Protein AF-A0A832VAZ0-F1 (afdb_monomer)

Structure (mmCIF, N/CA/C/O backbone):
data_AF-A0A832VAZ0-F1
#
_entry.id   AF-A0A832VAZ0-F1
#
loop_
_atom_site.group_PDB
_atom_site.id
_atom_site.type_symbol
_atom_site.label_atom_id
_atom_site.label_alt_id
_atom_site.label_comp_id
_atom_site.label_asym_id
_atom_site.label_entity_id
_atom_site.label_seq_id
_atom_site.pdbx_PDB_ins_code
_atom_site.Cartn_x
_atom_site.Cartn_y
_atom_site.Cartn_z
_atom_site.occupancy
_atom_site.B_iso_or_equiv
_atom_site.auth_seq_id
_atom_site.auth_comp_id
_atom_site.auth_asym_id
_atom_site.auth_atom_id
_atom_site.pdbx_PDB_model_num
ATOM 1 N N . MET A 1 1 ? -43.291 -6.204 21.227 1.00 33.38 1 MET A N 1
ATOM 2 C CA . MET A 1 1 ? -43.480 -6.741 19.859 1.00 33.38 1 MET A CA 1
ATOM 3 C C . MET A 1 1 ? -43.281 -5.621 18.852 1.00 33.38 1 MET A C 1
ATOM 5 O O . MET A 1 1 ? -44.004 -4.637 18.911 1.00 33.38 1 MET A O 1
ATOM 9 N N . ASN A 1 2 ? -42.316 -5.839 17.956 1.00 36.00 2 ASN A N 1
ATOM 10 C CA . ASN A 1 2 ? -42.019 -5.145 16.696 1.00 36.00 2 ASN A CA 1
ATOM 11 C C . ASN A 1 2 ? -41.505 -3.699 16.739 1.00 36.00 2 ASN A C 1
ATOM 13 O O . ASN A 1 2 ? -42.279 -2.761 16.583 1.00 36.00 2 ASN A O 1
ATOM 17 N N . ARG A 1 3 ? -40.169 -3.575 16.803 1.00 26.50 3 ARG A N 1
ATOM 18 C CA . ARG A 1 3 ? -39.321 -2.632 16.037 1.00 26.50 3 ARG A CA 1
ATOM 19 C C . ARG A 1 3 ? -37.836 -2.975 16.285 1.00 26.50 3 ARG A C 1
ATOM 21 O O . ARG A 1 3 ? -37.134 -2.259 16.972 1.00 26.50 3 ARG A O 1
ATOM 28 N N . ARG A 1 4 ? -37.376 -4.133 15.796 1.00 33.97 4 ARG A N 1
ATOM 29 C CA . ARG A 1 4 ? -35.943 -4.522 15.806 1.00 33.97 4 ARG A CA 1
ATOM 30 C C . ARG A 1 4 ? -35.438 -5.010 14.437 1.00 33.97 4 ARG A C 1
ATOM 32 O O . ARG A 1 4 ? -34.325 -5.482 14.319 1.00 33.97 4 ARG A O 1
ATOM 39 N N . SER A 1 5 ? -36.243 -4.873 13.379 1.00 35.84 5 SER A N 1
ATOM 40 C CA . SER A 1 5 ? -35.940 -5.404 12.039 1.00 35.84 5 SER A CA 1
ATOM 41 C C . SER A 1 5 ? -35.527 -4.336 11.015 1.00 35.84 5 SER A C 1
ATOM 43 O O . SER A 1 5 ? -35.635 -4.587 9.821 1.00 35.84 5 SER A O 1
ATOM 45 N N . SER A 1 6 ? -35.147 -3.129 11.453 1.00 37.91 6 SER A N 1
ATOM 46 C CA . SER A 1 6 ? -34.842 -2.006 10.546 1.00 37.91 6 SER A CA 1
ATOM 47 C C . SER A 1 6 ? -33.344 -1.747 10.368 1.00 37.91 6 SER A C 1
ATOM 49 O O . SER A 1 6 ? -32.965 -1.293 9.298 1.00 37.91 6 SER A O 1
ATOM 51 N N . ALA A 1 7 ? -32.510 -2.042 11.372 1.00 37.44 7 ALA A N 1
ATOM 52 C CA . ALA A 1 7 ? -31.066 -1.791 11.311 1.00 37.44 7 ALA A CA 1
ATOM 53 C C . ALA A 1 7 ? -30.354 -2.798 10.387 1.00 37.44 7 ALA A C 1
ATOM 55 O O . ALA A 1 7 ? -29.687 -2.405 9.438 1.00 37.44 7 ALA A O 1
ATOM 56 N N . PHE A 1 8 ? -30.654 -4.093 10.542 1.00 37.75 8 PHE A N 1
ATOM 57 C CA . PHE A 1 8 ? -30.118 -5.167 9.690 1.00 37.75 8 PHE A CA 1
ATOM 58 C C . PHE A 1 8 ? -30.450 -5.015 8.194 1.00 37.75 8 PHE A C 1
ATOM 60 O O . PHE A 1 8 ? -29.672 -5.416 7.336 1.00 37.75 8 PHE A O 1
ATOM 67 N N . GLY A 1 9 ? -31.610 -4.436 7.862 1.00 27.03 9 GLY A N 1
ATOM 68 C CA . GLY A 1 9 ? -31.997 -4.199 6.468 1.00 27.03 9 GLY A CA 1
ATOM 69 C C . GLY A 1 9 ? -31.262 -3.021 5.823 1.00 27.03 9 GLY A C 1
ATOM 70 O O . GLY A 1 9 ? -31.101 -3.003 4.607 1.00 27.03 9 GLY A O 1
ATOM 71 N N . LEU A 1 10 ? -30.811 -2.053 6.623 1.00 34.78 10 LEU A N 1
ATOM 72 C CA . LEU A 1 10 ? -30.082 -0.874 6.153 1.00 34.78 10 LEU A CA 1
ATOM 73 C C . LEU A 1 10 ? -28.609 -1.217 5.888 1.00 34.78 10 LEU A C 1
ATOM 75 O O . LEU A 1 10 ? -28.103 -0.871 4.826 1.00 34.78 10 LEU A O 1
ATOM 79 N N . ILE A 1 11 ? -28.000 -2.024 6.764 1.00 41.00 11 ILE A N 1
ATOM 80 C CA . ILE A 1 11 ? -26.637 -2.562 6.609 1.00 41.00 11 ILE A CA 1
ATOM 81 C C . ILE A 1 11 ? -26.541 -3.451 5.358 1.00 41.00 11 ILE A C 1
ATOM 83 O O . ILE A 1 11 ? -25.679 -3.244 4.511 1.00 41.00 11 ILE A O 1
ATOM 87 N N . LEU A 1 12 ? -27.503 -4.360 5.145 1.00 34.47 12 LEU A N 1
ATOM 88 C CA . LEU A 1 12 ? -27.513 -5.230 3.960 1.00 34.47 12 LEU A CA 1
ATOM 89 C C . LEU A 1 12 ? -27.715 -4.455 2.640 1.00 34.47 12 LEU A C 1
ATOM 91 O O . LEU A 1 12 ? -27.267 -4.897 1.585 1.00 34.47 12 LEU A O 1
ATOM 95 N N . THR A 1 13 ? -28.389 -3.298 2.683 1.00 35.41 13 THR A N 1
ATOM 96 C CA . THR A 1 13 ? -28.587 -2.446 1.495 1.00 35.41 13 THR A CA 1
ATOM 97 C C . THR A 1 13 ? -27.371 -1.547 1.233 1.00 35.41 13 THR A C 1
ATOM 99 O O . THR A 1 13 ? -27.084 -1.271 0.072 1.00 35.41 13 THR A O 1
ATOM 102 N N . ALA A 1 14 ? -26.626 -1.150 2.273 1.00 37.19 14 ALA A N 1
ATOM 103 C CA . ALA A 1 14 ? -25.340 -0.457 2.145 1.00 37.19 14 ALA A CA 1
ATOM 104 C C . ALA A 1 14 ? -24.249 -1.385 1.568 1.00 37.19 14 ALA A C 1
ATOM 106 O O . ALA A 1 14 ? -23.600 -1.019 0.591 1.00 37.19 14 ALA A O 1
ATOM 107 N N . PHE A 1 15 ? -24.161 -2.636 2.040 1.00 36.25 15 PHE A N 1
ATOM 108 C CA . PHE A 1 15 ? -23.257 -3.665 1.492 1.00 36.25 15 PHE A CA 1
ATOM 109 C C . PHE A 1 15 ? -23.509 -3.980 -0.001 1.00 36.25 15 PHE A C 1
ATOM 111 O O . PHE A 1 15 ? -22.575 -4.185 -0.780 1.00 36.25 15 PHE A O 1
ATOM 118 N N . LEU A 1 16 ? -24.775 -3.977 -0.439 1.00 34.59 16 LEU A N 1
ATOM 119 C CA . LEU A 1 16 ? -25.155 -4.190 -1.847 1.00 34.59 16 LEU A CA 1
ATOM 120 C C . LEU A 1 16 ? -24.936 -2.961 -2.750 1.00 34.59 16 LEU A C 1
ATOM 122 O O . LEU A 1 16 ? -24.925 -3.107 -3.971 1.00 34.59 16 LEU A O 1
ATOM 126 N N . LEU A 1 17 ? -24.791 -1.760 -2.179 1.00 31.92 17 LEU A N 1
ATOM 127 C CA . LEU A 1 17 ? -24.500 -0.531 -2.928 1.00 31.92 17 LEU A CA 1
ATOM 128 C C . LEU A 1 17 ? -22.991 -0.262 -3.035 1.00 31.92 17 LEU A C 1
ATOM 130 O O . LEU A 1 17 ? -22.563 0.220 -4.082 1.00 31.92 17 LEU A O 1
ATOM 134 N N . CYS A 1 18 ? -22.185 -0.645 -2.037 1.00 35.84 18 CYS A N 1
ATOM 135 C CA . CYS A 1 18 ? -20.720 -0.552 -2.116 1.00 35.84 18 CYS A CA 1
ATOM 136 C C . CYS A 1 18 ? -20.127 -1.532 -3.140 1.00 35.84 18 CYS A C 1
ATOM 138 O O . CYS A 1 18 ? -19.253 -1.157 -3.912 1.00 35.84 18 CYS A O 1
ATOM 140 N N . SER A 1 19 ? -20.678 -2.743 -3.267 1.00 31.42 19 SER A N 1
ATOM 141 C CA . SER A 1 19 ? -20.230 -3.733 -4.267 1.00 31.42 19 SER A CA 1
ATOM 142 C C . SER A 1 19 ? -20.509 -3.341 -5.731 1.00 31.42 19 SER A C 1
ATOM 144 O O . SER A 1 19 ? -19.950 -3.945 -6.643 1.00 31.42 19 SER A O 1
ATOM 146 N N . ALA A 1 20 ? -21.337 -2.320 -5.985 1.00 31.72 20 ALA A N 1
ATOM 147 C CA . ALA A 1 20 ? -21.640 -1.827 -7.334 1.00 31.72 20 ALA A CA 1
ATOM 148 C C . ALA A 1 20 ? -20.841 -0.571 -7.739 1.00 31.72 20 ALA A C 1
ATOM 150 O O . ALA A 1 20 ? -20.976 -0.119 -8.878 1.00 31.72 20 ALA A O 1
ATOM 151 N N . ALA A 1 21 ? -20.029 -0.004 -6.838 1.00 29.72 21 ALA A N 1
ATOM 152 C CA . ALA A 1 21 ? -19.217 1.185 -7.112 1.00 29.72 21 ALA A CA 1
ATOM 153 C C . ALA A 1 21 ? -17.818 0.862 -7.676 1.00 29.72 21 ALA A C 1
ATOM 155 O O . ALA A 1 21 ? -17.167 1.750 -8.214 1.00 29.72 21 ALA A O 1
ATOM 156 N N . PHE A 1 22 ? -17.390 -0.403 -7.647 1.00 39.88 22 PHE A N 1
ATOM 157 C CA . PHE A 1 22 ? -16.084 -0.855 -8.149 1.00 39.88 22 PHE A CA 1
ATOM 158 C C . PHE A 1 22 ? -16.084 -1.197 -9.645 1.00 39.88 22 PHE A C 1
ATOM 160 O O . PHE A 1 22 ? -15.486 -2.180 -10.077 1.00 39.88 22 PHE A O 1
ATOM 167 N N . ALA A 1 23 ? -16.770 -0.400 -10.464 1.00 31.03 23 ALA A N 1
ATOM 168 C CA . ALA A 1 23 ? -16.410 -0.356 -11.873 1.00 31.03 23 ALA A CA 1
ATOM 169 C C . ALA A 1 23 ? -15.269 0.661 -11.988 1.00 31.03 23 ALA A C 1
ATOM 171 O O . ALA A 1 23 ? -15.514 1.827 -11.659 1.00 31.03 23 ALA A O 1
ATOM 172 N N . PRO A 1 24 ? -14.058 0.281 -12.439 1.00 32.16 24 PRO A N 1
ATOM 173 C CA . PRO A 1 24 ? -13.068 1.281 -12.801 1.00 32.16 24 PRO A CA 1
ATOM 174 C C . PRO A 1 24 ? -13.748 2.239 -13.777 1.00 32.16 24 PRO A C 1
ATOM 176 O O . PRO A 1 24 ? -14.362 1.813 -14.764 1.00 32.16 24 PRO A O 1
ATOM 179 N N . ILE A 1 25 ? -13.710 3.538 -13.476 1.00 34.06 25 ILE A N 1
ATOM 180 C CA . ILE A 1 25 ? -14.054 4.560 -14.457 1.00 34.06 25 ILE A CA 1
ATOM 181 C C . ILE A 1 25 ? -12.917 4.520 -15.477 1.00 34.06 25 ILE A C 1
ATOM 183 O O . ILE A 1 25 ? -11.997 5.325 -15.443 1.00 34.06 25 ILE A O 1
ATOM 187 N N . ALA A 1 26 ? -12.969 3.541 -16.378 1.00 32.34 26 ALA A N 1
ATOM 188 C CA . ALA A 1 26 ? -12.193 3.555 -17.595 1.00 32.34 26 ALA A CA 1
ATOM 189 C C . ALA A 1 26 ? -12.718 4.748 -18.391 1.00 32.34 26 ALA A C 1
ATOM 191 O O . ALA A 1 26 ? -13.834 4.726 -18.930 1.00 32.34 26 ALA A O 1
ATOM 192 N N . SER A 1 27 ? -11.950 5.835 -18.402 1.00 32.31 27 SER A N 1
ATOM 193 C CA . SER A 1 27 ? -12.179 6.886 -19.376 1.00 32.31 27 SER A CA 1
ATOM 194 C C . SER A 1 27 ? -12.058 6.220 -20.750 1.00 32.31 27 SER A C 1
ATOM 196 O O . SER A 1 27 ? -11.053 5.604 -21.087 1.00 32.31 27 SER A O 1
ATOM 198 N N . ALA A 1 28 ? -13.157 6.206 -21.501 1.00 31.20 28 ALA A N 1
ATOM 199 C CA . ALA A 1 28 ? -13.216 5.555 -22.797 1.00 31.20 28 ALA A CA 1
ATOM 200 C C . ALA A 1 28 ? -12.501 6.424 -23.845 1.00 31.20 28 ALA A C 1
ATOM 202 O O . ALA A 1 28 ? -13.152 7.062 -24.677 1.00 31.20 28 ALA A O 1
ATOM 203 N N . GLN A 1 29 ? -11.170 6.447 -23.816 1.00 33.19 29 GLN A N 1
ATOM 204 C CA . GLN A 1 29 ? -10.390 6.473 -25.046 1.00 33.19 29 GLN A CA 1
ATOM 205 C C . GLN A 1 29 ? -10.125 5.021 -25.435 1.00 33.19 29 GLN A C 1
ATOM 207 O O . GLN A 1 29 ? -9.822 4.178 -24.600 1.00 33.19 29 GLN A O 1
ATOM 212 N N . ALA A 1 30 ? -10.375 4.691 -26.700 1.00 37.19 30 ALA A N 1
ATOM 213 C CA . ALA A 1 30 ? -10.056 3.371 -27.214 1.00 37.19 30 ALA A CA 1
ATOM 214 C C . ALA A 1 30 ? -8.536 3.295 -27.388 1.00 37.19 30 ALA A C 1
ATOM 216 O O . ALA A 1 30 ? -8.051 3.504 -28.497 1.00 37.19 30 ALA A O 1
ATOM 217 N N . ASP A 1 31 ? -7.813 3.057 -26.297 1.00 57.72 31 ASP A N 1
ATOM 218 C CA . ASP A 1 31 ? -6.397 2.728 -26.364 1.00 57.72 31 ASP A CA 1
ATOM 219 C C . ASP A 1 31 ? -6.256 1.336 -26.958 1.00 57.72 31 ASP A C 1
ATOM 221 O O . ASP A 1 31 ? -6.919 0.372 -26.557 1.00 57.72 31 ASP A O 1
ATOM 225 N N . THR A 1 32 ? -5.427 1.242 -27.989 1.00 73.06 32 THR A N 1
ATOM 226 C CA . THR A 1 32 ? -5.169 -0.014 -28.682 1.00 73.06 32 THR A CA 1
ATOM 227 C C . THR A 1 32 ? -4.237 -0.872 -27.822 1.00 73.06 32 THR A C 1
ATOM 229 O O . THR A 1 32 ? -3.050 -0.980 -28.103 1.00 73.06 32 THR A O 1
ATOM 232 N N . ARG A 1 33 ? -4.768 -1.474 -26.752 1.00 87.12 33 ARG A N 1
ATOM 233 C CA . ARG A 1 33 ? -4.025 -2.385 -25.870 1.00 87.12 33 ARG A CA 1
ATOM 234 C C . ARG A 1 33 ? -3.795 -3.725 -26.569 1.00 87.12 33 ARG A C 1
ATOM 236 O O . ARG A 1 33 ? -4.710 -4.306 -27.162 1.00 87.12 33 ARG A O 1
ATOM 243 N N . THR A 1 34 ? -2.566 -4.225 -26.513 1.00 89.56 34 THR A N 1
ATOM 244 C CA . THR A 1 34 ? -2.205 -5.556 -27.027 1.00 89.56 34 THR A CA 1
ATOM 245 C C . THR A 1 34 ? -1.404 -6.341 -25.991 1.00 89.56 34 THR A C 1
ATOM 247 O O . THR A 1 34 ? -0.895 -5.762 -25.040 1.00 89.56 34 THR A O 1
ATOM 250 N N . ASN A 1 35 ? -1.321 -7.669 -26.148 1.00 87.81 35 ASN A N 1
ATOM 251 C CA . ASN A 1 35 ? -0.627 -8.572 -25.213 1.00 87.81 35 ASN A CA 1
ATOM 252 C C . ASN A 1 35 ? -1.084 -8.443 -23.744 1.00 87.81 35 ASN A C 1
ATOM 254 O O . ASN A 1 35 ? -0.284 -8.605 -22.829 1.00 87.81 35 ASN A O 1
ATOM 258 N N . GLU A 1 36 ? -2.373 -8.170 -23.528 1.00 91.62 36 GLU A N 1
ATOM 259 C CA . GLU A 1 36 ? -2.934 -7.987 -22.189 1.00 91.62 36 GLU A CA 1
ATOM 260 C C . GLU A 1 36 ? -2.804 -9.256 -21.336 1.00 91.62 36 GLU A C 1
ATOM 262 O O . GLU A 1 36 ? -3.226 -10.344 -21.744 1.00 91.62 36 GLU A O 1
ATOM 267 N N . THR A 1 37 ? -2.262 -9.103 -20.132 1.00 89.81 37 THR A N 1
ATOM 268 C CA . THR A 1 37 ? -2.207 -10.146 -19.103 1.00 89.81 37 THR A CA 1
ATOM 269 C C . THR A 1 37 ? -2.598 -9.538 -17.764 1.00 89.81 37 THR A C 1
ATOM 271 O O . THR A 1 37 ? -2.168 -8.437 -17.446 1.00 89.81 37 THR A O 1
ATOM 274 N N . ALA A 1 38 ? -3.401 -10.254 -16.976 1.00 91.19 38 ALA A N 1
ATOM 275 C CA . ALA A 1 38 ? -3.787 -9.832 -15.636 1.00 91.19 38 ALA A CA 1
ATOM 276 C C . ALA A 1 38 ? -3.686 -11.001 -14.658 1.00 91.19 38 ALA A C 1
ATOM 278 O O . ALA A 1 38 ? -4.065 -12.130 -14.987 1.00 91.19 38 ALA A O 1
ATOM 279 N N . TRP A 1 39 ? -3.182 -10.736 -13.462 1.00 88.81 39 TRP A N 1
ATOM 280 C CA . TRP A 1 39 ? -3.058 -11.721 -12.394 1.00 88.81 39 TRP A CA 1
ATOM 281 C C . TRP A 1 39 ? -3.034 -11.009 -11.038 1.00 88.81 39 TRP A C 1
ATOM 283 O O . TRP A 1 39 ? -2.848 -9.799 -10.961 1.00 88.81 39 TRP A O 1
ATOM 293 N N . GLY A 1 40 ? -3.272 -11.738 -9.953 1.00 91.38 40 GLY A N 1
ATOM 294 C CA . GLY A 1 40 ? -3.313 -11.125 -8.634 1.00 91.38 40 GLY A CA 1
ATOM 295 C C . GLY A 1 40 ? -3.723 -12.086 -7.533 1.00 91.38 40 GLY A C 1
ATOM 296 O O . GLY A 1 40 ? -3.901 -13.284 -7.769 1.00 91.38 40 GLY A O 1
ATOM 297 N N . LEU A 1 41 ? -3.873 -11.540 -6.332 1.00 92.69 41 LEU A N 1
ATOM 298 C CA . LEU A 1 41 ? -4.333 -12.251 -5.146 1.00 92.69 41 LEU A CA 1
ATOM 299 C C . LEU A 1 41 ? -5.479 -11.491 -4.484 1.00 92.69 41 LEU A C 1
ATOM 301 O O . LEU A 1 41 ? -5.485 -10.261 -4.449 1.00 92.69 41 LEU A O 1
ATOM 305 N N . THR A 1 42 ? -6.406 -12.253 -3.917 1.00 94.94 42 THR A N 1
ATOM 306 C CA . THR A 1 42 ? -7.492 -11.745 -3.083 1.00 94.94 42 THR A CA 1
ATOM 307 C C . THR A 1 42 ? -7.470 -12.493 -1.761 1.00 94.94 42 THR A C 1
ATOM 309 O O . THR A 1 42 ? -7.395 -13.723 -1.751 1.00 94.94 42 THR A O 1
ATOM 312 N N . TYR A 1 43 ? -7.538 -11.754 -0.660 1.00 96.19 43 TYR A N 1
ATOM 313 C CA . TYR A 1 43 ? -7.722 -12.285 0.681 1.00 96.19 43 TYR A CA 1
ATOM 314 C C . TYR A 1 43 ? -9.070 -11.822 1.232 1.00 96.19 43 TYR A C 1
ATOM 316 O O . TYR A 1 43 ? -9.361 -10.628 1.214 1.00 96.19 43 TYR A O 1
ATOM 324 N N . ASP A 1 44 ? -9.872 -12.770 1.710 1.00 97.25 44 ASP A N 1
ATOM 325 C CA . ASP A 1 44 ? -11.158 -12.524 2.363 1.00 97.25 44 ASP A CA 1
ATOM 326 C C . ASP A 1 44 ? -10.938 -12.556 3.880 1.00 97.25 44 ASP A C 1
ATOM 328 O O . ASP A 1 44 ? -10.572 -13.584 4.453 1.00 97.25 44 ASP A O 1
ATOM 332 N N . TRP A 1 45 ? -11.144 -11.410 4.528 1.00 96.69 45 TRP A N 1
ATOM 333 C CA . TRP A 1 45 ? -10.849 -11.222 5.948 1.00 96.69 45 TRP A CA 1
ATOM 334 C C . TRP A 1 45 ? -11.797 -11.976 6.880 1.00 96.69 45 TRP A C 1
ATOM 336 O O . TRP A 1 45 ? -11.504 -12.093 8.068 1.00 96.69 45 TRP A O 1
ATOM 346 N N . THR A 1 46 ? -12.885 -12.556 6.364 1.00 95.56 46 THR A N 1
ATOM 347 C CA . THR A 1 46 ? -13.748 -13.438 7.164 1.00 95.56 46 THR A CA 1
ATOM 348 C C . THR A 1 46 ? -13.058 -14.745 7.567 1.00 95.56 46 THR A C 1
ATOM 350 O O . THR A 1 46 ? -13.512 -15.399 8.505 1.00 95.56 46 THR A O 1
ATOM 353 N N . TYR A 1 47 ? -11.945 -15.106 6.914 1.00 95.12 47 TYR A N 1
ATOM 354 C CA . TYR A 1 47 ? -11.129 -16.275 7.260 1.00 95.12 47 TYR A CA 1
ATOM 355 C C . TYR A 1 47 ? -10.032 -15.991 8.293 1.00 95.12 47 TYR A C 1
ATOM 357 O O . TYR A 1 47 ? -9.336 -16.925 8.687 1.00 95.12 47 TYR A O 1
ATOM 365 N N . LEU A 1 48 ? -9.883 -14.745 8.764 1.00 93.50 48 LEU A N 1
ATOM 366 C CA . LEU A 1 48 ? -8.787 -14.358 9.658 1.00 93.50 48 LEU A CA 1
ATOM 367 C C . LEU A 1 48 ? -8.681 -15.265 10.894 1.00 93.50 48 LEU A C 1
ATOM 369 O O . LEU A 1 48 ? -7.598 -15.766 11.191 1.00 93.50 48 LEU A O 1
ATOM 373 N N . ASP A 1 49 ? -9.793 -15.511 11.592 1.00 91.75 49 ASP A N 1
ATOM 374 C CA . ASP A 1 49 ? -9.796 -16.330 12.812 1.00 91.75 49 ASP A CA 1
ATOM 375 C C . ASP A 1 49 ? -9.379 -17.787 12.527 1.00 91.75 49 ASP A C 1
ATOM 377 O O . ASP A 1 49 ? -8.551 -18.352 13.249 1.00 91.75 49 ASP A O 1
ATOM 381 N N . ASP A 1 50 ? -9.895 -18.373 11.440 1.00 93.88 50 ASP A N 1
ATOM 382 C CA . ASP A 1 50 ? -9.578 -19.742 11.017 1.00 93.88 50 ASP A CA 1
ATOM 383 C C . ASP A 1 50 ? -8.098 -19.877 10.615 1.00 93.88 50 ASP A C 1
ATOM 385 O O . ASP A 1 50 ? -7.434 -20.859 10.966 1.00 93.88 50 ASP A O 1
ATOM 389 N N . ASP A 1 51 ? -7.558 -18.884 9.906 1.00 94.75 51 ASP A N 1
ATOM 390 C CA . ASP A 1 51 ? -6.163 -18.863 9.464 1.00 94.75 51 ASP A CA 1
ATOM 391 C C . ASP A 1 51 ? -5.199 -18.692 10.645 1.00 94.75 51 ASP A C 1
ATOM 393 O O . ASP A 1 51 ? -4.193 -19.407 10.743 1.00 94.75 51 ASP A O 1
ATOM 397 N N . VAL A 1 52 ? -5.515 -17.797 11.588 1.00 92.62 52 VAL A N 1
ATOM 398 C CA . VAL A 1 52 ? -4.744 -17.628 12.829 1.00 92.62 52 VAL A CA 1
ATOM 399 C C . VAL A 1 52 ? -4.746 -18.925 13.637 1.00 92.62 52 VAL A C 1
ATOM 401 O O . VAL A 1 52 ? -3.680 -19.349 14.104 1.00 92.62 52 VAL A O 1
ATOM 404 N N . GLU A 1 53 ? -5.889 -19.601 13.767 1.00 95.44 53 GLU A N 1
ATOM 405 C CA . GLU A 1 53 ? -5.972 -20.898 14.440 1.00 95.44 53 GLU A CA 1
ATOM 406 C C . GLU A 1 53 ? -5.157 -21.968 13.700 1.00 95.44 53 GLU A C 1
ATOM 408 O O . GLU A 1 53 ? -4.396 -22.707 14.329 1.00 95.44 53 GLU A O 1
ATOM 413 N N . ALA A 1 54 ? -5.225 -22.027 12.370 1.00 95.44 54 ALA A N 1
ATOM 414 C CA . ALA A 1 54 ? -4.451 -22.980 11.575 1.00 95.44 54 ALA A CA 1
ATOM 415 C C . ALA A 1 54 ? -2.932 -22.761 11.701 1.00 95.44 54 ALA A C 1
ATOM 417 O O . ALA A 1 54 ? -2.166 -23.730 11.762 1.00 95.44 54 ALA A O 1
ATOM 418 N N . MET A 1 55 ? -2.488 -21.502 11.761 1.00 95.62 55 MET A N 1
ATOM 419 C CA . MET A 1 55 ? -1.073 -21.137 11.872 1.00 95.62 55 MET A CA 1
ATOM 420 C C . MET A 1 55 ? -0.518 -21.307 13.289 1.00 95.62 55 MET A C 1
ATOM 422 O O . MET A 1 55 ? 0.628 -21.731 13.459 1.00 95.62 55 MET A O 1
ATOM 426 N N . THR A 1 56 ? -1.301 -20.955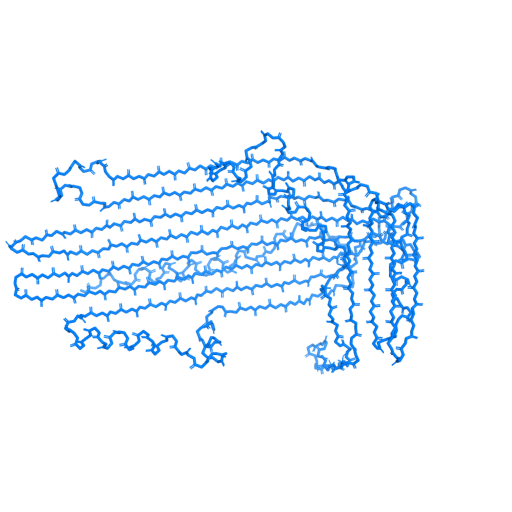 14.309 1.00 94.69 56 THR A N 1
ATOM 427 C CA . THR A 1 56 ? -0.825 -20.874 15.702 1.00 94.69 56 THR A CA 1
ATOM 428 C C . THR A 1 56 ? -1.299 -22.033 16.578 1.00 94.69 56 THR A C 1
ATOM 430 O O . THR A 1 56 ? -0.682 -22.319 17.606 1.00 94.69 56 THR A O 1
ATOM 433 N N . GLY A 1 57 ? -2.374 -22.715 16.181 1.00 94.38 57 GLY A N 1
ATOM 434 C CA . GLY A 1 57 ? -3.108 -23.678 17.001 1.00 94.38 57 GLY A CA 1
ATOM 435 C C . GLY A 1 57 ? -3.930 -23.039 18.126 1.00 94.38 57 GLY A C 1
ATOM 436 O O . GLY A 1 57 ? -4.363 -23.761 19.024 1.00 94.38 57 GLY A O 1
ATOM 437 N N . ILE A 1 58 ? -4.085 -21.711 18.131 1.00 93.31 58 ILE A N 1
ATOM 438 C CA . ILE A 1 58 ? -4.805 -20.952 19.157 1.00 93.31 58 ILE A CA 1
ATOM 439 C C . ILE A 1 58 ? -6.120 -20.452 18.562 1.00 93.31 58 ILE A C 1
ATOM 441 O O . ILE A 1 58 ? -6.103 -19.664 17.621 1.00 93.31 58 ILE A O 1
ATOM 445 N N . SER A 1 59 ? -7.243 -20.872 19.146 1.00 92.88 59 SER A N 1
ATOM 446 C CA . SER A 1 59 ? -8.570 -20.405 18.744 1.00 92.88 59 SER A CA 1
ATOM 447 C C . SER A 1 59 ? -8.970 -19.162 19.533 1.00 92.88 59 SER A C 1
ATOM 449 O O . SER A 1 59 ? -9.037 -19.188 20.767 1.00 92.88 59 SER A O 1
ATOM 451 N N . PHE A 1 60 ? -9.256 -18.063 18.833 1.00 87.81 60 PHE A N 1
ATOM 452 C CA . PHE A 1 60 ? -9.735 -16.842 19.481 1.00 87.81 60 PHE A CA 1
ATOM 453 C C . PHE A 1 60 ? -11.129 -17.036 20.095 1.00 87.81 60 PHE A C 1
ATOM 455 O O . PHE A 1 60 ? -11.406 -16.549 21.192 1.00 87.81 60 PHE A O 1
ATOM 462 N N . VAL A 1 61 ? -11.975 -17.835 19.440 1.00 89.69 61 VAL A N 1
ATOM 463 C CA . VAL A 1 61 ? -13.314 -18.188 19.930 1.00 89.69 61 VAL A CA 1
ATOM 464 C C . VAL A 1 61 ? -13.241 -18.938 21.262 1.00 89.69 61 VAL A C 1
ATOM 466 O O . VAL A 1 61 ? -14.015 -18.635 22.176 1.00 89.69 61 VAL A O 1
ATOM 469 N N . ASP A 1 62 ? -12.293 -19.869 21.414 1.00 93.25 62 ASP A N 1
ATOM 470 C CA . ASP A 1 62 ? -12.090 -20.579 22.683 1.00 93.25 62 ASP A CA 1
ATOM 471 C C . ASP A 1 62 ? -11.626 -19.624 23.792 1.00 93.25 62 ASP A C 1
ATOM 473 O O . ASP A 1 62 ? -12.141 -19.690 24.908 1.00 93.25 62 ASP A O 1
ATOM 477 N N . ILE A 1 63 ? -10.717 -18.687 23.487 1.00 93.12 63 ILE A N 1
ATOM 478 C CA . ILE A 1 63 ? -10.263 -17.671 24.453 1.00 93.12 63 ILE A CA 1
ATOM 479 C C . ILE A 1 63 ? -11.442 -16.830 24.952 1.00 93.12 63 ILE A C 1
ATOM 481 O O . ILE A 1 63 ? -11.595 -16.649 26.162 1.00 93.12 63 ILE A O 1
ATOM 485 N N . LEU A 1 64 ? -12.284 -16.324 24.046 1.00 93.62 64 LEU A N 1
ATOM 486 C CA . LEU A 1 64 ? -13.461 -15.540 24.429 1.00 93.62 64 LEU A CA 1
ATOM 487 C C . LEU A 1 64 ? -14.444 -16.368 25.262 1.00 93.62 64 LEU A C 1
ATOM 489 O O . LEU A 1 64 ? -14.956 -15.886 26.274 1.00 93.62 64 LEU A O 1
ATOM 493 N N . THR A 1 65 ? -14.665 -17.624 24.873 1.00 95.25 65 THR A N 1
ATOM 494 C CA . THR A 1 65 ? -15.555 -18.546 25.591 1.00 95.25 65 THR A CA 1
ATOM 495 C C . THR A 1 65 ? -15.059 -18.811 27.013 1.00 95.25 65 THR A C 1
ATOM 497 O O . THR A 1 65 ? -15.854 -18.773 27.955 1.00 95.25 65 THR A O 1
ATOM 500 N N . ASP A 1 66 ? -13.755 -19.021 27.194 1.00 96.62 66 ASP A N 1
ATOM 501 C CA . ASP A 1 66 ? -13.143 -19.224 28.509 1.00 96.62 66 ASP A 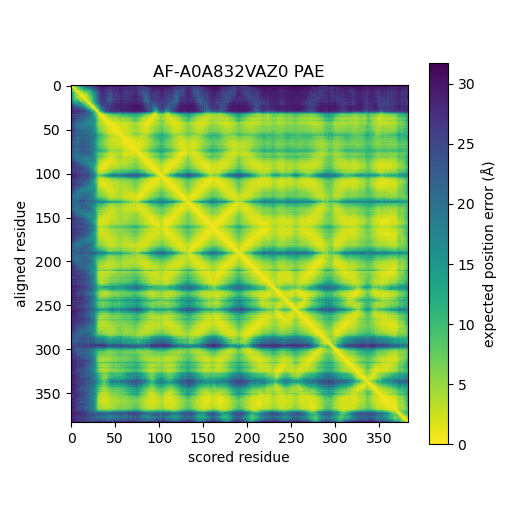CA 1
ATOM 502 C C . ASP A 1 66 ? -13.267 -17.973 29.395 1.00 96.62 66 ASP A C 1
ATOM 504 O O . ASP A 1 66 ? -13.581 -18.081 30.584 1.00 96.62 66 ASP A O 1
ATOM 508 N N . VAL A 1 67 ? -13.068 -16.776 28.829 1.00 96.44 67 VAL A N 1
ATOM 509 C CA . VAL A 1 67 ? -13.233 -15.501 29.551 1.00 96.44 67 VAL A CA 1
ATOM 510 C C . VAL A 1 67 ? -14.683 -15.297 29.991 1.00 96.44 67 VAL A C 1
ATOM 512 O O . VAL A 1 67 ? -14.927 -14.968 31.154 1.00 96.44 67 VAL A O 1
ATOM 515 N N . MET A 1 68 ? -15.646 -15.530 29.099 1.00 97.12 68 MET A N 1
ATOM 516 C CA . MET A 1 68 ? -17.073 -15.446 29.425 1.00 97.12 68 MET A CA 1
ATOM 517 C C . MET A 1 68 ? -17.476 -16.480 30.486 1.00 97.12 68 MET A C 1
ATOM 519 O O . MET A 1 68 ? -18.216 -16.153 31.412 1.00 97.12 68 MET A O 1
ATOM 523 N N . GLY A 1 69 ? -16.944 -17.704 30.414 1.00 97.25 69 GLY A N 1
ATOM 524 C CA . GLY A 1 69 ? -17.176 -18.736 31.428 1.00 97.25 69 GLY A CA 1
ATOM 525 C C . GLY A 1 69 ? -16.616 -18.358 32.802 1.00 97.25 69 GLY A C 1
ATOM 526 O O . GLY A 1 69 ? -17.280 -18.550 33.819 1.00 97.25 69 GLY A O 1
ATOM 527 N N . ALA A 1 70 ? -15.425 -17.756 32.845 1.00 97.44 70 ALA A N 1
ATOM 528 C CA . ALA A 1 70 ? -14.838 -17.264 34.089 1.00 97.44 70 ALA A CA 1
ATOM 529 C C . ALA A 1 70 ? -15.630 -16.092 34.703 1.00 97.44 70 ALA A C 1
ATOM 531 O O . ALA A 1 70 ? -15.667 -15.957 35.929 1.00 97.44 70 ALA A O 1
ATOM 532 N N . ALA A 1 71 ? -16.257 -15.252 33.874 1.00 96.69 71 ALA A N 1
ATOM 533 C CA . ALA A 1 71 ? -17.145 -14.185 34.331 1.00 96.69 71 ALA A CA 1
ATOM 534 C C . ALA A 1 71 ? -18.439 -14.747 34.947 1.00 96.69 71 ALA A C 1
ATOM 536 O O . ALA A 1 71 ? -18.793 -14.349 36.060 1.00 96.69 71 ALA A O 1
ATOM 537 N N . ASP A 1 72 ? -19.066 -15.734 34.298 1.00 96.44 72 ASP A N 1
ATOM 538 C CA . ASP A 1 72 ? -20.255 -16.423 34.827 1.00 96.44 72 ASP A CA 1
ATOM 539 C C . ASP A 1 72 ? -19.956 -17.093 36.183 1.00 96.44 72 ASP A C 1
ATOM 541 O O . ASP A 1 72 ? -20.689 -16.902 37.157 1.00 96.44 72 ASP A O 1
ATOM 545 N N . ASP A 1 73 ? -18.805 -17.769 36.308 1.00 96.69 73 ASP A N 1
ATOM 546 C CA . ASP A 1 73 ? -18.325 -18.350 37.574 1.00 96.69 73 ASP A CA 1
ATOM 547 C C . ASP A 1 73 ? -18.145 -17.298 38.691 1.00 96.69 73 ASP A C 1
ATOM 549 O O . ASP A 1 73 ? -18.267 -17.612 39.882 1.00 96.69 73 ASP A O 1
ATOM 553 N N . ALA A 1 74 ? -17.857 -16.045 38.326 1.00 95.06 74 ALA A N 1
ATOM 554 C CA . ALA A 1 74 ? -17.732 -14.912 39.242 1.00 95.06 74 ALA A CA 1
ATOM 555 C C . ALA A 1 74 ? -19.070 -14.195 39.527 1.00 95.06 74 ALA A C 1
ATOM 557 O O . ALA A 1 74 ? -19.100 -13.286 40.360 1.00 95.06 74 ALA A O 1
ATOM 558 N N . GLY A 1 75 ? -20.171 -14.606 38.888 1.00 93.81 75 GLY A N 1
ATOM 559 C CA . GLY A 1 75 ? -21.490 -13.977 39.008 1.00 93.81 75 GLY A CA 1
ATOM 560 C C . GLY A 1 75 ? -21.664 -12.710 38.163 1.00 93.81 75 GLY A C 1
ATOM 561 O O . GLY A 1 75 ? -22.543 -11.904 38.469 1.00 93.81 75 GLY A O 1
ATOM 562 N N . LEU A 1 76 ? -20.821 -12.520 37.145 1.00 95.44 76 LEU A N 1
ATOM 563 C CA . LEU A 1 76 ? -20.910 -11.449 36.154 1.00 95.44 76 LEU A CA 1
ATOM 564 C C . LEU A 1 76 ? -21.513 -12.020 34.867 1.00 95.44 76 LEU A C 1
ATOM 566 O O . LEU A 1 76 ? -20.972 -12.977 34.317 1.00 95.44 76 LEU A O 1
ATOM 570 N N . ASP A 1 77 ? -22.591 -11.423 34.360 1.00 96.62 77 ASP A N 1
ATOM 571 C CA . ASP A 1 77 ? -23.034 -11.715 32.995 1.00 96.62 77 ASP A CA 1
ATOM 572 C C . ASP A 1 77 ? -22.087 -10.984 32.039 1.00 96.62 77 ASP A C 1
ATOM 574 O O . ASP A 1 77 ? -21.868 -9.777 32.186 1.00 96.62 77 ASP A O 1
ATOM 578 N N . LEU A 1 78 ? -21.471 -11.713 31.112 1.00 97.19 78 LEU A N 1
ATOM 579 C CA . LEU A 1 78 ? -20.523 -11.178 30.141 1.00 97.19 78 LEU A CA 1
ATOM 580 C C . LEU A 1 78 ? -20.727 -11.873 28.799 1.00 97.19 78 LEU A C 1
ATOM 582 O O . LEU A 1 78 ? -20.565 -13.088 28.676 1.00 97.19 78 LEU A O 1
ATOM 586 N N . LEU A 1 79 ? -21.013 -11.073 27.780 1.00 96.69 79 LEU A N 1
ATOM 587 C CA . LEU A 1 79 ? -21.055 -11.483 26.388 1.00 96.69 79 LEU A CA 1
ATOM 588 C C . LEU A 1 79 ? -20.041 -10.653 25.609 1.00 96.69 79 LEU A C 1
ATOM 590 O O . LEU A 1 79 ? -20.104 -9.426 25.629 1.00 96.69 79 LEU A O 1
ATOM 594 N N . ILE A 1 80 ? -19.135 -11.328 24.909 1.00 94.81 80 ILE A N 1
ATOM 595 C CA . ILE A 1 80 ? -18.190 -10.704 23.983 1.00 94.81 80 ILE A CA 1
ATOM 596 C C . ILE A 1 80 ? -18.466 -11.270 22.593 1.00 94.81 80 ILE A C 1
ATOM 598 O O . ILE A 1 80 ? -18.546 -12.487 22.418 1.00 94.81 80 ILE A O 1
ATOM 602 N N . GLY A 1 81 ? -18.626 -10.392 21.612 1.00 93.44 81 GLY A N 1
ATOM 603 C CA . GLY A 1 81 ? -18.701 -10.736 20.199 1.00 93.44 81 GLY A CA 1
ATOM 604 C C . GLY A 1 81 ? -17.700 -9.905 19.414 1.00 93.44 81 GLY A C 1
ATOM 605 O O . GLY A 1 81 ? -17.499 -8.735 19.724 1.00 93.44 81 GLY A O 1
ATOM 606 N N . GLN A 1 82 ? -17.093 -10.512 18.401 1.00 93.00 82 GLN A N 1
ATOM 607 C CA . GLN A 1 82 ? -16.302 -9.799 17.409 1.00 93.00 82 GLN A CA 1
ATOM 608 C C . GLN A 1 82 ? -16.657 -10.283 16.005 1.00 93.00 82 GLN A C 1
ATOM 610 O O . GLN A 1 82 ? -17.098 -11.427 15.841 1.00 93.00 82 GLN A O 1
ATOM 615 N N . ALA A 1 83 ? -16.441 -9.440 15.005 1.00 93.06 83 ALA A N 1
ATOM 616 C CA . ALA A 1 83 ? -16.489 -9.823 13.606 1.00 93.06 83 ALA A CA 1
ATOM 617 C C . ALA A 1 83 ? -15.505 -8.972 12.805 1.00 93.06 83 ALA A C 1
ATOM 619 O O . ALA A 1 83 ? -15.566 -7.749 12.847 1.00 93.06 83 ALA A O 1
ATOM 620 N N . THR A 1 84 ? -14.639 -9.622 12.030 1.00 94.44 84 THR A N 1
ATOM 621 C CA . THR A 1 84 ? -13.815 -8.953 11.020 1.00 94.44 84 THR A CA 1
ATOM 622 C C . THR A 1 84 ? -14.296 -9.376 9.640 1.00 94.44 84 THR A C 1
ATOM 624 O O . THR A 1 84 ? -14.458 -10.564 9.358 1.00 94.44 84 THR A O 1
ATOM 627 N N . THR A 1 85 ? -14.577 -8.403 8.779 1.00 96.44 85 THR A N 1
ATOM 628 C CA . THR A 1 85 ? -15.032 -8.633 7.404 1.00 96.44 85 THR A CA 1
ATOM 629 C C . THR A 1 85 ? -14.317 -7.687 6.456 1.00 96.44 85 THR A C 1
ATOM 631 O O . THR A 1 85 ? -13.851 -6.629 6.871 1.00 96.44 85 THR A O 1
ATOM 634 N N . GLY A 1 86 ? -14.232 -8.052 5.180 1.00 96.62 86 GLY A N 1
ATOM 635 C CA . GLY A 1 86 ? -13.574 -7.222 4.182 1.00 96.62 86 GLY A CA 1
ATOM 636 C C . GLY A 1 86 ? -12.763 -8.032 3.192 1.00 96.62 86 GLY A C 1
ATOM 637 O O . GLY A 1 86 ? -12.685 -9.257 3.286 1.00 96.62 86 GLY A O 1
ATOM 638 N N . GLU A 1 87 ? -12.112 -7.334 2.269 1.00 97.25 87 GLU A N 1
ATOM 639 C CA . GLU A 1 87 ? -11.247 -7.946 1.263 1.00 97.25 87 GLU A CA 1
ATOM 640 C C . GLU A 1 87 ? -9.971 -7.119 1.062 1.00 97.25 87 GLU A C 1
ATOM 642 O O . GLU A 1 87 ? -9.989 -5.886 1.088 1.00 97.25 87 GLU A O 1
ATOM 647 N N . THR A 1 88 ? -8.859 -7.809 0.821 1.00 97.69 88 THR A N 1
ATOM 648 C CA . THR A 1 88 ? -7.647 -7.224 0.237 1.00 97.69 88 THR A CA 1
ATOM 649 C C . THR A 1 88 ? -7.455 -7.809 -1.150 1.00 97.69 88 THR A C 1
ATOM 651 O O . THR A 1 88 ? -7.405 -9.026 -1.293 1.00 97.69 88 THR A O 1
ATOM 654 N N . ASN A 1 89 ? -7.276 -6.964 -2.157 1.00 96.62 89 ASN A N 1
ATOM 655 C CA . ASN A 1 89 ? -6.938 -7.352 -3.519 1.00 96.62 89 ASN A CA 1
ATOM 656 C C . ASN A 1 89 ? -5.617 -6.698 -3.918 1.00 96.62 89 ASN A C 1
ATOM 658 O O . ASN A 1 89 ? -5.430 -5.504 -3.693 1.00 96.62 89 ASN A O 1
ATOM 662 N N . VAL A 1 90 ? -4.732 -7.471 -4.541 1.00 96.12 90 VAL A N 1
ATOM 663 C CA . VAL A 1 90 ? -3.541 -6.968 -5.234 1.00 96.12 90 VAL A CA 1
ATOM 664 C C . VAL A 1 90 ? -3.583 -7.523 -6.645 1.00 96.12 90 VAL A C 1
ATOM 666 O O . VAL A 1 90 ? -3.451 -8.733 -6.832 1.00 96.12 90 VAL A O 1
ATOM 669 N N . ILE A 1 91 ? -3.795 -6.650 -7.621 1.00 95.94 91 ILE A N 1
ATOM 670 C CA . ILE A 1 91 ? -3.965 -7.001 -9.029 1.00 95.94 91 ILE A CA 1
ATOM 671 C C . ILE A 1 91 ? -2.880 -6.313 -9.846 1.00 95.94 91 ILE A C 1
ATOM 673 O O . ILE A 1 91 ? -2.624 -5.124 -9.671 1.00 95.94 91 ILE A O 1
ATOM 677 N N . PHE A 1 92 ? -2.281 -7.066 -10.756 1.00 95.19 92 PHE A N 1
ATOM 678 C CA . PHE A 1 92 ? -1.356 -6.581 -11.762 1.00 95.19 92 PHE A CA 1
ATOM 679 C C . PHE A 1 92 ? -1.972 -6.770 -13.140 1.00 95.19 92 PHE A C 1
ATOM 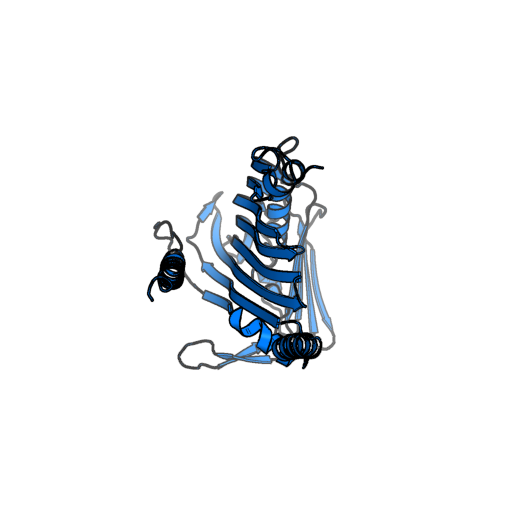681 O O . PHE A 1 92 ? -2.468 -7.852 -13.462 1.00 95.19 92 PHE A O 1
ATOM 688 N N . GLU A 1 93 ? -1.899 -5.734 -13.960 1.00 95.56 93 GLU A N 1
ATOM 689 C CA . GLU A 1 93 ? -2.268 -5.759 -15.368 1.00 95.56 93 GLU A CA 1
ATOM 690 C C . GLU A 1 93 ? -1.082 -5.287 -16.197 1.00 95.56 93 GLU A C 1
ATOM 692 O O . GLU A 1 93 ? -0.437 -4.299 -15.867 1.00 95.56 93 GLU A O 1
ATOM 697 N N . GLN A 1 94 ? -0.791 -5.985 -17.286 1.00 95.00 94 GLN A N 1
ATOM 698 C CA . GLN A 1 94 ? 0.292 -5.639 -18.194 1.00 95.00 94 GLN A CA 1
ATOM 699 C C . GLN A 1 94 ? -0.218 -5.617 -19.622 1.00 95.00 94 GLN A C 1
ATOM 701 O O . GLN A 1 94 ? -0.996 -6.491 -20.014 1.00 95.00 94 GLN A O 1
ATOM 706 N N . TRP A 1 95 ? 0.206 -4.626 -20.399 1.00 95.69 95 TRP A N 1
ATOM 707 C CA . TRP A 1 95 ? -0.144 -4.512 -21.810 1.00 95.69 95 TRP A CA 1
ATOM 708 C C . TRP A 1 95 ? 0.890 -3.696 -22.581 1.00 95.69 95 TRP A C 1
ATOM 710 O O . TRP A 1 95 ? 1.607 -2.866 -22.032 1.00 95.69 95 TRP A O 1
ATOM 720 N N . THR A 1 96 ? 0.923 -3.902 -23.893 1.00 95.94 96 THR A N 1
ATOM 721 C CA . THR A 1 96 ? 1.658 -3.043 -24.822 1.00 95.94 96 THR A CA 1
ATOM 722 C C . THR A 1 96 ? 0.722 -1.948 -25.338 1.00 95.94 96 THR A C 1
ATOM 724 O O . THR A 1 96 ? -0.380 -2.252 -25.821 1.00 95.94 96 THR A O 1
ATOM 727 N N . GLY A 1 97 ? 1.152 -0.690 -25.213 1.00 92.81 97 GLY A N 1
ATOM 728 C CA . GLY A 1 97 ? 0.439 0.500 -25.686 1.00 92.81 97 GLY A CA 1
ATOM 729 C C . GLY A 1 97 ? 0.602 0.761 -27.188 1.00 92.81 97 GLY A C 1
ATOM 730 O O . GLY A 1 97 ? 1.217 -0.020 -27.915 1.00 92.81 97 GLY A O 1
ATOM 731 N N . GLU A 1 98 ? 0.035 1.869 -27.670 1.00 92.12 98 GLU A N 1
ATOM 732 C CA . GLU A 1 98 ? 0.238 2.325 -29.051 1.00 92.12 98 GLU A CA 1
ATOM 733 C C . GLU A 1 98 ? 1.619 2.979 -29.205 1.00 92.12 98 GLU A C 1
ATOM 735 O O . GLU A 1 98 ? 2.041 3.744 -28.342 1.00 92.12 98 GLU A O 1
ATOM 740 N N . ASP A 1 99 ? 2.313 2.696 -30.313 1.00 92.50 99 ASP A N 1
ATOM 741 C CA . ASP A 1 99 ? 3.622 3.290 -30.591 1.00 92.50 99 ASP A CA 1
ATOM 742 C C . ASP A 1 99 ? 3.555 4.827 -30.586 1.00 92.50 99 ASP A C 1
ATOM 744 O O . ASP A 1 99 ? 2.772 5.447 -31.316 1.00 92.50 99 ASP A O 1
ATOM 748 N N . VAL A 1 100 ? 4.459 5.453 -29.837 1.00 91.25 100 VAL A N 1
ATOM 749 C CA . VAL A 1 100 ? 4.612 6.909 -29.769 1.00 91.25 100 VAL A CA 1
ATOM 750 C C . VAL A 1 100 ? 5.851 7.313 -30.566 1.00 91.25 100 VAL A C 1
ATOM 752 O O . VAL A 1 100 ? 6.827 6.575 -30.656 1.00 91.25 100 VAL A O 1
ATOM 755 N N . THR A 1 101 ? 5.831 8.475 -31.223 1.00 89.75 101 THR A N 1
ATOM 756 C CA . THR A 1 101 ? 7.024 9.007 -31.905 1.00 89.75 101 THR A CA 1
ATOM 757 C C . THR A 1 101 ? 7.470 10.301 -31.252 1.00 89.75 101 THR A C 1
ATOM 759 O O . THR A 1 101 ? 6.846 11.345 -31.451 1.00 89.75 101 THR A O 1
ATOM 762 N N . GLU A 1 102 ? 8.602 10.244 -30.562 1.00 79.94 102 GLU A N 1
ATOM 763 C CA . GLU A 1 102 ? 9.204 11.377 -29.865 1.00 79.94 102 GLU A CA 1
ATOM 764 C C . GLU A 1 102 ? 10.616 11.634 -30.381 1.00 79.94 102 GLU A C 1
ATOM 766 O O . GLU A 1 102 ? 11.386 10.714 -30.646 1.00 79.94 102 GLU A O 1
ATOM 771 N N . GLY A 1 103 ? 10.963 12.900 -30.631 1.00 75.38 103 GLY A N 1
ATOM 772 C CA . GLY A 1 103 ? 12.306 13.252 -31.116 1.00 75.38 103 GLY A CA 1
ATOM 773 C C . GLY A 1 103 ? 12.722 12.610 -32.456 1.00 75.38 103 GLY A C 1
ATOM 774 O O . GLY A 1 103 ? 13.880 12.720 -32.851 1.00 75.38 103 GLY A O 1
ATOM 775 N N . GLY A 1 104 ? 11.796 11.972 -33.184 1.00 81.94 104 GLY A N 1
ATOM 776 C CA . GLY A 1 104 ? 12.079 11.210 -34.407 1.00 81.94 104 GLY A CA 1
ATOM 777 C C . GLY A 1 104 ? 12.434 9.734 -34.183 1.00 81.94 104 GLY A C 1
ATOM 778 O O . GLY A 1 104 ? 12.779 9.062 -35.156 1.00 81.94 104 GLY A O 1
ATOM 779 N N . VAL A 1 105 ? 12.334 9.240 -32.947 1.00 87.00 105 VAL A N 1
ATOM 780 C CA . VAL A 1 105 ? 12.438 7.823 -32.575 1.00 87.00 105 VAL A CA 1
ATOM 781 C C . VAL A 1 105 ? 11.030 7.293 -32.312 1.00 87.00 105 VAL A C 1
ATOM 783 O O . VAL A 1 105 ? 10.206 7.983 -31.718 1.00 87.00 105 VAL A O 1
ATOM 786 N N . THR A 1 106 ? 10.735 6.090 -32.801 1.00 93.75 106 THR A N 1
ATOM 787 C CA . THR A 1 106 ? 9.495 5.383 -32.463 1.00 93.75 106 THR A CA 1
ATOM 788 C C . THR A 1 106 ? 9.742 4.550 -31.213 1.00 93.75 106 THR A C 1
ATOM 790 O O . THR A 1 106 ? 10.708 3.786 -31.177 1.00 93.75 106 THR A O 1
ATOM 793 N N . LEU A 1 107 ? 8.883 4.734 -30.216 1.00 94.81 107 LEU A N 1
ATOM 794 C CA . LEU A 1 107 ? 8.915 4.085 -28.917 1.00 94.81 107 LEU A CA 1
ATOM 795 C C . LEU A 1 107 ? 7.661 3.225 -28.759 1.00 94.81 107 LEU A C 1
ATOM 797 O O . LEU A 1 107 ? 6.569 3.651 -29.133 1.00 94.81 107 LEU A O 1
ATOM 801 N N . THR A 1 108 ? 7.824 2.038 -28.192 1.00 96.06 108 THR A N 1
ATOM 802 C CA . THR A 1 108 ? 6.747 1.100 -27.885 1.00 96.06 108 THR A CA 1
ATOM 803 C C . THR A 1 108 ? 6.544 1.069 -26.367 1.00 96.06 108 THR A C 1
ATOM 805 O O . THR A 1 108 ? 7.422 0.565 -25.661 1.00 96.06 108 THR A O 1
ATOM 808 N N . PRO A 1 109 ? 5.414 1.589 -25.855 1.00 96.50 109 PRO A N 1
ATOM 809 C CA . PRO A 1 109 ? 5.118 1.577 -24.426 1.00 96.50 109 PRO A CA 1
ATOM 810 C C . PRO A 1 109 ? 4.818 0.159 -23.923 1.00 96.50 109 PRO A C 1
ATOM 812 O O . PRO A 1 109 ? 3.949 -0.527 -24.475 1.00 96.50 109 PRO A O 1
ATOM 815 N N . GLN A 1 110 ? 5.494 -0.266 -22.860 1.00 96.44 110 GLN A N 1
ATOM 816 C CA . GLN A 1 110 ? 5.136 -1.433 -22.054 1.00 96.44 110 GLN A CA 1
ATOM 817 C C . GLN A 1 110 ? 4.591 -0.937 -20.722 1.00 96.44 110 GLN A C 1
ATOM 819 O O . GLN A 1 110 ? 5.316 -0.327 -19.941 1.00 96.44 110 GLN A O 1
ATOM 824 N N . VAL A 1 111 ? 3.307 -1.176 -20.479 1.00 97.25 111 VAL A N 1
ATOM 825 C CA . VAL A 1 111 ? 2.613 -0.657 -19.303 1.00 97.25 111 VAL A CA 1
ATOM 826 C C . VAL A 1 111 ? 2.391 -1.785 -18.308 1.00 97.25 111 VAL A C 1
ATOM 828 O O . VAL A 1 111 ? 1.928 -2.867 -18.677 1.00 97.25 111 VAL A O 1
ATOM 831 N N . THR A 1 112 ? 2.715 -1.525 -17.045 1.00 97.62 112 THR A N 1
ATOM 832 C CA . THR A 1 112 ? 2.372 -2.355 -15.891 1.00 97.62 112 THR A CA 1
ATOM 833 C C . THR A 1 112 ? 1.564 -1.521 -14.909 1.00 97.62 112 THR A C 1
ATOM 835 O O . THR A 1 112 ? 2.064 -0.555 -14.342 1.00 97.62 112 THR A O 1
ATOM 838 N N . GLN A 1 113 ? 0.322 -1.923 -14.672 1.00 97.19 113 GLN A N 1
ATOM 839 C CA . GLN A 1 113 ? -0.538 -1.347 -13.652 1.00 97.19 113 GLN A CA 1
ATOM 840 C C . GLN A 1 113 ? -0.610 -2.273 -12.444 1.00 97.19 113 GLN A C 1
ATOM 842 O O . GLN A 1 113 ? -0.889 -3.461 -12.584 1.00 97.19 113 GLN A O 1
ATOM 847 N N . MET A 1 114 ? -0.402 -1.721 -11.254 1.00 97.06 114 MET A N 1
ATOM 848 C CA . MET A 1 114 ? -0.624 -2.382 -9.975 1.00 97.06 114 MET A CA 1
ATOM 849 C C . MET A 1 114 ? -1.760 -1.673 -9.243 1.00 97.06 114 MET A C 1
ATOM 851 O O . MET A 1 114 ? -1.676 -0.482 -8.952 1.00 97.06 114 MET A O 1
ATOM 855 N N . THR A 1 115 ? -2.805 -2.420 -8.903 1.00 97.12 115 THR A N 1
ATOM 856 C CA . THR A 1 115 ? -3.907 -1.948 -8.063 1.00 97.12 115 THR A CA 1
ATOM 857 C C . THR A 1 115 ? -3.924 -2.732 -6.760 1.00 97.12 115 THR A C 1
ATOM 859 O O . THR A 1 115 ? -4.101 -3.951 -6.762 1.00 97.12 115 THR A O 1
ATOM 862 N N . ILE A 1 116 ? -3.777 -2.028 -5.642 1.00 96.94 116 ILE A N 1
ATOM 863 C CA . ILE A 1 116 ? -4.027 -2.552 -4.302 1.00 96.94 116 ILE A CA 1
ATOM 864 C C . ILE A 1 116 ? -5.314 -1.917 -3.800 1.00 96.94 116 ILE A C 1
ATOM 866 O O . ILE A 1 116 ? -5.408 -0.698 -3.724 1.00 96.94 116 ILE A O 1
ATOM 870 N N . SER A 1 117 ? -6.290 -2.734 -3.427 1.00 97.00 117 SER A N 1
ATOM 871 C CA . SER A 1 117 ? -7.491 -2.278 -2.729 1.00 97.00 117 SER A CA 1
ATOM 872 C C . SER A 1 117 ? -7.647 -3.083 -1.453 1.00 97.00 117 SER A C 1
ATOM 874 O O . SER A 1 117 ? -7.657 -4.312 -1.502 1.00 97.00 117 SER A O 1
ATOM 876 N N . HIS A 1 118 ? -7.799 -2.413 -0.331 1.00 97.50 118 HIS A N 1
ATOM 877 C CA . HIS A 1 118 ? -7.987 -3.006 0.974 1.00 97.50 118 HIS A CA 1
ATOM 878 C C . HIS A 1 118 ? -9.149 -2.295 1.651 1.00 97.50 118 HIS A C 1
ATOM 880 O O . HIS A 1 118 ? -9.227 -1.067 1.644 1.00 97.50 118 HIS A O 1
ATOM 886 N N . GLY A 1 119 ? -10.064 -3.069 2.212 1.00 97.44 119 GLY A N 1
ATOM 887 C CA . GLY A 1 119 ? -11.143 -2.537 3.022 1.00 97.44 119 GLY A CA 1
ATOM 888 C C . GLY A 1 119 ? -11.529 -3.551 4.074 1.00 97.44 119 GLY A C 1
ATOM 889 O O . GLY A 1 119 ? -11.830 -4.693 3.721 1.00 97.44 119 GLY A O 1
ATOM 890 N N . THR A 1 120 ? -11.535 -3.139 5.337 1.00 97.00 120 THR A N 1
ATOM 891 C CA . THR A 1 120 ? -11.950 -3.988 6.453 1.00 97.00 120 THR A CA 1
ATOM 892 C C . THR A 1 120 ? -12.859 -3.251 7.413 1.00 97.00 120 THR A C 1
ATOM 894 O O . THR A 1 120 ? -12.657 -2.074 7.703 1.00 97.00 120 THR A O 1
ATOM 897 N N . LEU A 1 121 ? -13.832 -3.988 7.934 1.00 96.62 121 LEU A N 1
ATOM 898 C CA . LEU A 1 121 ? -14.658 -3.610 9.068 1.00 96.62 121 LEU A CA 1
ATOM 899 C C . LEU A 1 121 ? -14.338 -4.574 10.202 1.00 96.62 121 LEU A C 1
ATOM 901 O O . LEU A 1 121 ? -14.338 -5.793 9.993 1.00 96.62 121 LEU A O 1
ATOM 905 N N . ASN A 1 122 ? -14.059 -4.034 11.378 1.00 95.56 122 ASN A N 1
ATOM 906 C CA . ASN A 1 122 ? -13.886 -4.815 12.589 1.00 95.56 122 ASN A CA 1
ATOM 907 C C . ASN A 1 122 ? -14.837 -4.284 13.658 1.00 95.56 122 ASN A C 1
ATOM 909 O O . ASN A 1 122 ? -14.680 -3.160 14.131 1.00 95.56 122 ASN A O 1
ATOM 913 N N . ASP A 1 123 ? -15.807 -5.120 14.008 1.00 95.75 123 ASP A N 1
ATOM 914 C CA . ASP A 1 123 ? -16.863 -4.820 14.961 1.00 95.75 123 ASP A CA 1
ATOM 915 C C . ASP A 1 123 ? -16.612 -5.629 16.235 1.00 95.75 123 ASP A C 1
ATOM 917 O O . ASP A 1 123 ? -16.493 -6.859 16.192 1.00 95.75 123 ASP A O 1
ATOM 921 N N . VAL A 1 124 ? -16.583 -4.968 17.387 1.00 95.75 124 VAL A N 1
ATOM 922 C CA . VAL A 1 124 ? -16.483 -5.601 18.704 1.00 95.75 124 VAL A CA 1
ATOM 923 C C . VAL A 1 124 ? -17.639 -5.131 19.569 1.00 95.75 124 VAL A C 1
ATOM 925 O O . VAL A 1 124 ? -17.850 -3.940 19.760 1.00 95.75 124 VAL A O 1
ATOM 928 N N . GLY A 1 125 ? -18.368 -6.079 20.148 1.00 97.00 125 GLY A N 1
ATOM 929 C CA . GLY A 1 125 ? -19.426 -5.824 21.115 1.00 97.00 125 GLY A CA 1
ATOM 930 C C . GLY A 1 125 ? -19.122 -6.504 22.442 1.00 97.00 125 GLY A C 1
ATOM 931 O O . GLY A 1 125 ? -18.869 -7.708 22.488 1.00 97.00 125 GLY A O 1
ATOM 932 N N . VAL A 1 126 ? -19.197 -5.754 23.534 1.00 97.25 126 VAL A N 1
ATOM 933 C CA . VAL A 1 126 ? -19.119 -6.276 24.899 1.00 97.25 126 VAL A CA 1
ATOM 934 C C . VAL A 1 126 ? -20.368 -5.849 25.642 1.00 97.25 126 VAL A C 1
ATOM 936 O O . VAL A 1 126 ? -20.668 -4.666 25.721 1.00 97.25 126 VAL A O 1
ATOM 939 N N . VAL A 1 127 ? -21.087 -6.803 26.218 1.00 97.50 127 VAL A N 1
ATOM 940 C CA . VAL A 1 127 ? -22.228 -6.533 27.096 1.00 97.50 127 VAL A CA 1
ATOM 941 C C . VAL A 1 127 ? -21.946 -7.195 28.427 1.00 97.50 127 VAL A C 1
ATOM 943 O O . VAL A 1 127 ? -21.645 -8.388 28.474 1.00 97.50 127 VAL A O 1
ATOM 946 N N . THR A 1 128 ? -22.027 -6.432 29.510 1.00 97.62 128 THR A N 1
ATOM 947 C CA . THR A 1 128 ? -21.833 -6.961 30.852 1.00 97.62 128 THR A CA 1
ATOM 948 C C . THR A 1 128 ? -22.828 -6.390 31.841 1.00 97.62 128 THR A C 1
ATOM 950 O O . THR A 1 128 ? -23.129 -5.198 31.837 1.00 97.62 128 THR A O 1
ATOM 953 N N . SER A 1 129 ? -23.326 -7.252 32.722 1.00 96.88 129 SER A N 1
ATOM 954 C CA . SER A 1 129 ? -24.212 -6.833 33.796 1.00 96.88 129 SER A CA 1
ATOM 955 C C . SER A 1 129 ? -23.913 -7.566 35.094 1.00 96.88 129 SER A C 1
ATOM 957 O O . SER A 1 129 ? -23.406 -8.693 35.126 1.00 96.88 129 SER A O 1
ATOM 959 N N . TRP A 1 130 ? -24.223 -6.893 36.194 1.00 96.69 130 TRP A N 1
ATOM 960 C CA . TRP A 1 130 ? -24.040 -7.414 37.538 1.00 96.69 130 TRP A CA 1
ATOM 961 C C . TRP A 1 130 ? -25.054 -6.802 38.491 1.00 96.69 130 TRP A C 1
ATOM 963 O O . TRP A 1 130 ? -25.402 -5.624 38.383 1.00 96.69 130 TRP A O 1
ATOM 973 N N . VAL A 1 131 ? -25.504 -7.594 39.462 1.00 93.94 131 VAL A N 1
ATOM 974 C CA . VAL A 1 131 ? -26.445 -7.152 40.489 1.00 93.94 131 VAL A CA 1
ATOM 975 C C . VAL A 1 131 ? -26.139 -7.805 41.833 1.00 93.94 131 VAL A C 1
ATOM 977 O O . VAL A 1 131 ? -26.032 -9.028 41.940 1.00 93.94 131 VAL A O 1
ATOM 980 N N . GLU A 1 132 ? -26.062 -6.985 42.877 1.00 92.81 132 GLU A N 1
ATOM 981 C CA . GLU A 1 132 ? -26.006 -7.417 44.272 1.00 92.81 132 GLU A CA 1
ATOM 982 C C . GLU A 1 132 ? -26.848 -6.470 45.142 1.00 92.81 132 GLU A C 1
ATOM 984 O O . GLU A 1 132 ? -26.567 -5.278 45.260 1.00 92.81 132 GLU A O 1
ATOM 989 N N . ASP A 1 133 ? -27.889 -7.014 45.777 1.00 90.25 133 ASP A N 1
ATOM 990 C CA . ASP A 1 133 ? -28.839 -6.267 46.610 1.00 90.25 133 ASP A CA 1
ATOM 991 C C . ASP A 1 133 ? -29.407 -5.007 45.908 1.00 90.25 133 ASP A C 1
ATOM 993 O O . ASP A 1 133 ? -30.155 -5.133 44.939 1.00 90.25 133 ASP A O 1
ATOM 997 N N . ASP A 1 134 ? -29.081 -3.808 46.408 1.00 89.19 134 ASP A N 1
ATOM 998 C CA . ASP A 1 134 ? -29.532 -2.504 45.890 1.00 89.19 134 ASP A CA 1
ATOM 999 C C . ASP A 1 134 ? -28.467 -1.822 44.997 1.00 89.19 134 ASP A C 1
ATOM 1001 O O . ASP A 1 134 ? -28.534 -0.607 44.780 1.00 89.19 134 ASP A O 1
ATOM 1005 N N . VAL A 1 135 ? -27.452 -2.563 44.530 1.00 94.19 135 VAL A N 1
ATOM 1006 C CA . VAL A 1 135 ? -26.377 -2.065 43.657 1.00 94.19 135 VAL A CA 1
ATOM 1007 C C . VAL A 1 135 ? -26.308 -2.912 42.386 1.00 94.19 135 VAL A C 1
ATOM 1009 O O . VAL A 1 135 ? -26.285 -4.140 42.447 1.00 94.19 135 VAL A O 1
ATOM 1012 N N . SER A 1 136 ? -26.265 -2.266 41.223 1.00 95.31 136 SER A N 1
ATOM 1013 C CA . SER A 1 136 ? -26.150 -2.956 39.936 1.00 95.31 136 SER A CA 1
ATOM 1014 C C . SER A 1 136 ? -25.464 -2.100 38.880 1.00 95.31 136 SER A C 1
ATOM 1016 O O . SER A 1 136 ? -25.434 -0.871 38.987 1.00 95.31 136 SER A O 1
ATOM 1018 N N . PHE A 1 137 ? -24.956 -2.750 37.839 1.00 95.81 137 PHE A N 1
ATOM 1019 C CA . PHE A 1 137 ? -24.613 -2.097 36.582 1.00 95.81 137 PHE A CA 1
ATOM 1020 C C . PHE A 1 137 ? -25.089 -2.930 35.392 1.00 95.81 137 PHE A C 1
ATOM 1022 O O . PHE A 1 137 ? -25.159 -4.159 35.473 1.00 95.81 137 PHE A O 1
ATOM 1029 N N . ASP A 1 138 ? -25.386 -2.241 34.300 1.00 96.56 138 ASP A N 1
ATOM 1030 C CA . ASP A 1 138 ? -25.608 -2.804 32.970 1.00 96.56 138 ASP A CA 1
ATOM 1031 C C . ASP A 1 138 ? -24.842 -1.919 31.989 1.00 96.56 138 ASP A C 1
ATOM 1033 O O . ASP A 1 138 ? -25.025 -0.701 31.996 1.00 96.56 138 ASP A O 1
ATOM 1037 N N . ILE A 1 139 ? -23.903 -2.499 31.250 1.00 96.50 139 ILE A N 1
ATOM 1038 C CA . ILE A 1 139 ? -22.955 -1.772 30.407 1.00 96.50 139 ILE A CA 1
ATOM 1039 C C . ILE A 1 139 ? -22.841 -2.501 29.075 1.00 96.50 139 ILE A C 1
ATOM 1041 O O . ILE A 1 139 ? -22.531 -3.694 29.041 1.00 96.50 139 ILE A O 1
ATOM 1045 N N . ALA A 1 140 ? -23.011 -1.767 27.984 1.00 97.50 140 ALA A N 1
ATOM 1046 C CA . ALA A 1 140 ? -22.649 -2.200 26.650 1.00 97.50 140 ALA A CA 1
ATOM 1047 C C . ALA A 1 140 ? -21.576 -1.273 26.067 1.00 97.50 140 ALA A C 1
ATOM 1049 O O . ALA A 1 140 ? -21.624 -0.053 26.205 1.00 97.50 140 ALA A O 1
ATOM 1050 N N . LEU A 1 141 ? -20.587 -1.887 25.435 1.00 97.00 141 LEU A N 1
ATOM 1051 C CA . LEU A 1 141 ? -19.518 -1.247 24.689 1.00 97.00 141 LEU A CA 1
ATOM 1052 C C . LEU A 1 141 ? -19.579 -1.789 23.262 1.00 97.00 141 LEU A C 1
ATOM 1054 O O . LEU A 1 141 ? -19.486 -3.006 23.079 1.00 97.00 141 LEU A O 1
ATOM 1058 N N . SER A 1 142 ? -19.693 -0.913 22.273 1.00 97.69 142 SER A N 1
ATOM 1059 C CA . SER A 1 142 ? -19.394 -1.234 20.877 1.00 97.69 142 SER A CA 1
ATOM 1060 C C . SER A 1 142 ? -18.158 -0.476 20.428 1.00 97.69 142 SER A C 1
ATOM 1062 O O . SER A 1 142 ? -17.947 0.680 20.794 1.00 97.69 142 SER A O 1
ATOM 1064 N N . VAL A 1 143 ? -17.314 -1.161 19.671 1.00 97.50 143 VAL A N 1
ATOM 1065 C CA . VAL A 1 143 ? -16.159 -0.585 18.995 1.00 97.50 143 VAL A CA 1
ATOM 1066 C C . VAL A 1 143 ? -16.240 -1.027 17.549 1.00 97.50 143 VAL A C 1
ATOM 1068 O O . VAL A 1 143 ? -16.137 -2.220 17.279 1.00 97.50 143 VAL A O 1
ATOM 1071 N N . ASP A 1 144 ? -16.391 -0.069 16.652 1.00 97.62 144 ASP A N 1
ATOM 1072 C CA . ASP A 1 144 ? -16.418 -0.300 15.217 1.00 97.62 144 ASP A CA 1
ATOM 1073 C C . ASP A 1 144 ? -15.211 0.419 14.617 1.00 97.62 144 ASP A C 1
ATOM 1075 O O . ASP A 1 144 ? -15.006 1.616 14.843 1.00 97.62 144 ASP A O 1
ATOM 1079 N N . THR A 1 145 ? -14.369 -0.305 13.887 1.00 97.44 145 THR A N 1
ATOM 1080 C CA . THR A 1 145 ? -13.255 0.291 13.144 1.00 97.44 145 THR A CA 1
ATOM 1081 C C . THR A 1 145 ? -13.395 -0.008 11.666 1.00 97.44 145 THR A C 1
ATOM 1083 O O . THR A 1 145 ? -13.568 -1.168 11.284 1.00 97.44 145 THR A O 1
ATOM 1086 N N . GLU A 1 146 ? -13.251 1.024 10.844 1.00 97.00 146 GLU A N 1
ATOM 1087 C CA . GLU A 1 146 ? -13.240 0.904 9.391 1.00 97.00 146 GLU A CA 1
ATOM 1088 C C . GLU A 1 146 ? -11.872 1.326 8.864 1.00 97.00 146 GLU A C 1
ATOM 1090 O O . GLU A 1 146 ? -11.400 2.429 9.151 1.00 97.00 146 GLU A O 1
ATOM 1095 N N . GLU A 1 147 ? -11.243 0.464 8.074 1.00 95.50 147 GLU A N 1
ATOM 1096 C CA . GLU A 1 147 ? -9.999 0.764 7.370 1.00 95.50 147 GLU A CA 1
ATOM 1097 C C . GLU A 1 147 ? -10.229 0.637 5.869 1.00 95.50 147 GLU A C 1
ATOM 1099 O O . GLU A 1 147 ? -10.893 -0.286 5.394 1.00 95.50 147 GLU A O 1
ATOM 1104 N N . TYR A 1 148 ? -9.671 1.575 5.115 1.00 96.50 148 TYR A N 1
ATOM 1105 C CA . TYR A 1 148 ? -9.713 1.598 3.664 1.00 96.50 148 TYR A CA 1
ATOM 1106 C C . TYR A 1 148 ? -8.365 2.060 3.130 1.00 96.50 148 TYR A C 1
ATOM 1108 O O . TYR A 1 148 ? -7.796 3.035 3.619 1.00 96.50 148 TYR A O 1
ATOM 1116 N N . LEU A 1 149 ? -7.872 1.376 2.105 1.00 96.88 149 LEU A N 1
ATOM 1117 C CA . LEU A 1 149 ? -6.694 1.764 1.349 1.00 96.88 149 LEU A CA 1
ATOM 1118 C C . LEU A 1 149 ? -6.892 1.401 -0.121 1.00 96.88 149 LEU A C 1
ATOM 1120 O O . LEU A 1 149 ? -7.302 0.295 -0.461 1.00 96.88 149 LEU A O 1
ATOM 1124 N N . SER A 1 150 ? -6.554 2.324 -1.008 1.00 96.62 150 SER A N 1
ATOM 1125 C CA . SER A 1 150 ? -6.501 2.129 -2.448 1.00 96.62 150 SER A CA 1
ATOM 1126 C C . SER A 1 150 ? -5.210 2.738 -2.969 1.00 96.62 150 SER A C 1
ATOM 1128 O O . SER A 1 150 ? -4.982 3.931 -2.805 1.00 96.62 150 SER A O 1
ATOM 1130 N N . LEU A 1 151 ? -4.381 1.932 -3.618 1.00 96.81 151 LEU A N 1
ATOM 1131 C CA . LEU A 1 151 ? -3.189 2.368 -4.335 1.00 96.81 151 LEU A CA 1
ATOM 1132 C C . LEU A 1 151 ? -3.331 1.919 -5.784 1.00 96.81 151 LEU A C 1
ATOM 1134 O O . LEU A 1 151 ? -3.495 0.728 -6.045 1.00 96.81 151 LEU A O 1
ATOM 1138 N N . ASN A 1 152 ? -3.246 2.856 -6.716 1.00 97.44 152 ASN A N 1
ATOM 1139 C CA . ASN A 1 152 ? -3.144 2.559 -8.136 1.00 97.44 152 ASN A CA 1
ATOM 1140 C C . ASN A 1 152 ? -1.838 3.158 -8.649 1.00 97.44 152 ASN A C 1
ATOM 1142 O O . ASN A 1 152 ? -1.606 4.356 -8.487 1.00 97.44 152 ASN A O 1
ATOM 1146 N N . VAL A 1 153 ? -0.994 2.303 -9.213 1.00 97.62 153 VAL A N 1
ATOM 1147 C CA . VAL A 1 153 ? 0.278 2.670 -9.826 1.00 97.62 153 VAL A CA 1
ATOM 1148 C C . VAL A 1 153 ? 0.242 2.201 -11.268 1.00 97.62 153 VAL A C 1
ATOM 1150 O O . VAL A 1 153 ? 0.167 0.998 -11.508 1.00 97.62 153 VAL A O 1
ATOM 1153 N N . GLU A 1 154 ? 0.324 3.122 -12.214 1.00 97.69 154 GLU A N 1
ATOM 1154 C CA . GLU A 1 154 ? 0.528 2.829 -13.628 1.00 97.69 154 GLU A CA 1
ATOM 1155 C C . GLU A 1 154 ? 1.963 3.198 -13.985 1.00 97.69 154 GLU A C 1
ATOM 1157 O O . GLU A 1 154 ? 2.376 4.339 -13.834 1.00 97.69 154 GLU A O 1
ATOM 1162 N N . TYR A 1 155 ? 2.748 2.213 -14.399 1.00 98.19 155 TYR A N 1
ATOM 1163 C CA . TYR A 1 155 ? 4.152 2.383 -14.734 1.00 98.19 155 TYR A CA 1
ATOM 1164 C C . TYR A 1 155 ? 4.376 2.017 -16.195 1.00 98.19 155 TYR A C 1
ATOM 1166 O O . TYR A 1 155 ? 3.971 0.936 -16.632 1.00 98.19 155 TYR A O 1
ATOM 1174 N N . THR A 1 156 ? 5.036 2.898 -16.939 1.00 98.06 156 THR A N 1
ATOM 1175 C CA . THR A 1 156 ? 5.253 2.753 -18.377 1.00 98.06 156 THR A CA 1
ATOM 1176 C C . THR A 1 156 ? 6.736 2.809 -18.706 1.00 98.06 156 THR A C 1
ATOM 1178 O O . THR A 1 156 ? 7.410 3.793 -18.418 1.00 98.06 156 T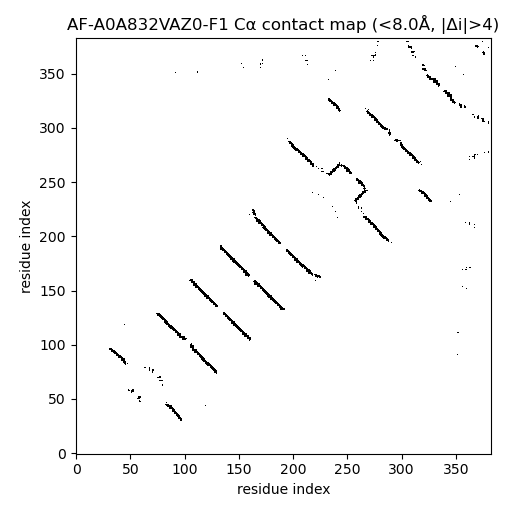HR A O 1
ATOM 1181 N N . GLU A 1 157 ? 7.235 1.776 -19.379 1.00 97.25 157 GLU A N 1
ATOM 1182 C CA . GLU A 1 157 ? 8.560 1.768 -20.003 1.00 97.25 157 GLU A CA 1
ATOM 1183 C C . GLU A 1 157 ? 8.444 2.036 -21.495 1.00 97.25 157 GLU A C 1
ATOM 1185 O O . GLU A 1 157 ? 7.679 1.379 -22.205 1.00 97.25 157 GLU A O 1
ATOM 1190 N N . PHE A 1 158 ? 9.255 2.956 -22.002 1.00 96.62 158 PHE A N 1
ATOM 1191 C CA . PHE A 1 158 ? 9.314 3.261 -23.424 1.00 96.62 158 PHE A CA 1
ATOM 1192 C C . PHE A 1 158 ? 10.521 2.573 -24.050 1.00 96.62 158 PHE A C 1
ATOM 1194 O O . PHE A 1 158 ? 11.667 2.989 -23.855 1.00 96.62 158 PHE A O 1
ATOM 1201 N N . LEU A 1 159 ? 10.263 1.516 -24.822 1.00 96.00 159 LEU A N 1
ATOM 1202 C CA . LEU A 1 159 ? 11.306 0.753 -25.507 1.00 96.00 159 LEU A CA 1
ATOM 1203 C C . LEU A 1 159 ? 11.481 1.236 -26.945 1.00 96.00 159 LEU A C 1
ATOM 1205 O O . LEU A 1 159 ? 10.502 1.536 -27.628 1.00 96.00 159 LEU A O 1
ATOM 1209 N N . ASN A 1 160 ? 12.711 1.279 -27.448 1.00 94.88 160 ASN A N 1
ATOM 1210 C CA . ASN A 1 160 ? 12.952 1.548 -28.866 1.00 94.88 160 ASN A CA 1
ATOM 1211 C C . ASN A 1 160 ? 12.813 0.277 -29.733 1.00 94.88 160 ASN A C 1
ATOM 1213 O O . ASN A 1 160 ? 12.560 -0.825 -29.249 1.00 94.88 160 ASN A O 1
ATOM 1217 N N . ALA A 1 161 ? 13.005 0.423 -31.048 1.00 93.56 161 ALA A N 1
ATOM 1218 C CA . ALA A 1 161 ? 12.906 -0.690 -31.999 1.00 93.56 161 ALA A CA 1
ATOM 1219 C C . ALA A 1 161 ? 13.942 -1.817 -31.783 1.00 93.56 161 ALA A C 1
ATOM 1221 O O . ALA A 1 161 ? 13.743 -2.918 -32.301 1.00 93.56 161 ALA A O 1
ATOM 1222 N N . ASP A 1 162 ? 15.029 -1.538 -31.061 1.00 94.12 162 ASP A N 1
ATOM 1223 C CA . ASP A 1 162 ? 16.079 -2.492 -30.698 1.00 94.12 162 ASP A CA 1
ATOM 1224 C C . ASP A 1 162 ? 15.824 -3.146 -29.317 1.00 94.12 162 ASP A C 1
ATOM 1226 O O . ASP A 1 162 ? 16.633 -3.957 -28.869 1.00 94.12 162 ASP A O 1
ATOM 1230 N N . GLY A 1 163 ? 14.696 -2.839 -28.659 1.00 92.75 163 GLY A N 1
ATOM 1231 C CA . GLY A 1 163 ? 14.331 -3.371 -27.339 1.00 92.75 163 GLY A CA 1
ATOM 1232 C C . GLY A 1 163 ? 15.026 -2.677 -26.164 1.00 92.75 163 GLY A C 1
ATOM 1233 O O . GLY A 1 163 ? 14.952 -3.163 -25.040 1.00 92.75 163 GLY A O 1
ATOM 1234 N N . GLU A 1 164 ? 15.703 -1.555 -26.411 1.00 95.19 164 GLU A N 1
ATOM 1235 C CA . GLU A 1 164 ? 16.424 -0.800 -25.384 1.00 95.19 164 GLU A CA 1
ATOM 1236 C C . GLU A 1 164 ? 15.467 0.151 -24.649 1.00 95.19 164 GLU A C 1
ATOM 1238 O O . GLU A 1 164 ? 14.635 0.810 -25.285 1.00 95.19 164 GLU A O 1
ATOM 1243 N N . LEU A 1 165 ? 15.607 0.253 -23.325 1.00 95.38 165 LEU A N 1
ATOM 1244 C CA . LEU A 1 165 ? 14.801 1.141 -22.482 1.00 95.38 165 LEU A CA 1
ATOM 1245 C C . LEU A 1 165 ? 15.273 2.594 -22.629 1.00 95.38 165 LEU A C 1
ATOM 1247 O O . LEU A 1 165 ? 16.437 2.902 -22.384 1.00 95.38 165 LEU A O 1
ATOM 1251 N N . VAL A 1 166 ? 14.376 3.490 -23.044 1.00 95.69 166 VAL A N 1
ATOM 1252 C CA . VAL A 1 166 ? 14.690 4.903 -23.322 1.00 95.69 166 VAL A CA 1
ATOM 1253 C C . VAL A 1 166 ? 14.245 5.824 -22.190 1.00 95.69 166 VAL A C 1
ATOM 1255 O O . VAL A 1 166 ? 14.991 6.724 -21.813 1.00 95.69 166 VAL A O 1
ATOM 1258 N N . SER A 1 167 ? 13.045 5.612 -21.660 1.00 95.44 167 SER A N 1
ATOM 1259 C CA . SER A 1 167 ? 12.475 6.397 -20.564 1.00 95.44 167 SER A CA 1
ATOM 1260 C C . SER A 1 167 ? 11.442 5.581 -19.795 1.00 95.44 167 SER A C 1
ATOM 1262 O O . SER A 1 167 ? 10.975 4.538 -20.263 1.00 95.44 167 SER A O 1
ATOM 1264 N N . MET A 1 168 ? 11.115 6.065 -18.604 1.00 97.00 168 MET A N 1
ATOM 1265 C CA . MET A 1 168 ? 10.171 5.477 -17.669 1.00 97.00 168 MET A CA 1
ATOM 1266 C C . MET A 1 168 ? 9.259 6.575 -17.131 1.00 97.00 168 MET A C 1
ATOM 1268 O O . MET A 1 168 ? 9.731 7.633 -16.712 1.00 97.00 168 MET A O 1
ATOM 1272 N N . GLU A 1 169 ? 7.966 6.296 -17.100 1.00 97.62 169 GLU A N 1
ATOM 1273 C CA . GLU A 1 169 ? 6.953 7.169 -16.513 1.00 97.62 169 GLU A CA 1
ATOM 1274 C C . GLU A 1 169 ? 6.163 6.398 -15.462 1.00 97.62 169 GLU A C 1
ATOM 1276 O O . GLU A 1 169 ? 5.997 5.177 -15.554 1.00 97.62 169 GLU A O 1
ATOM 1281 N N . ILE A 1 170 ? 5.686 7.108 -14.445 1.00 98.12 170 ILE A N 1
ATOM 1282 C CA . ILE A 1 170 ? 4.844 6.539 -13.403 1.00 98.12 170 ILE A CA 1
ATOM 1283 C C . ILE A 1 170 ? 3.740 7.513 -13.011 1.00 98.12 170 ILE A C 1
ATOM 1285 O O . ILE A 1 170 ? 4.008 8.666 -12.680 1.00 98.12 170 ILE A O 1
ATOM 1289 N N . ASP A 1 171 ? 2.512 7.017 -12.992 1.00 98.06 171 ASP A N 1
ATOM 1290 C CA . ASP A 1 171 ? 1.346 7.697 -12.451 1.00 98.06 171 ASP A CA 1
ATOM 1291 C C . ASP A 1 171 ? 0.866 6.958 -11.204 1.00 98.06 171 ASP A C 1
ATOM 1293 O O . ASP A 1 171 ? 0.738 5.731 -11.179 1.00 98.06 171 ASP A O 1
ATOM 1297 N N . LEU A 1 172 ? 0.610 7.710 -10.139 1.00 96.94 172 LEU A N 1
ATOM 1298 C CA . LEU A 1 172 ? 0.226 7.184 -8.840 1.00 96.94 172 LEU A CA 1
ATOM 1299 C C . LEU A 1 172 ? -0.996 7.929 -8.312 1.00 96.94 172 LEU A C 1
ATOM 1301 O O . LEU A 1 172 ? -1.031 9.157 -8.243 1.00 96.94 172 LEU A O 1
ATOM 1305 N N . SER A 1 173 ? -1.985 7.165 -7.861 1.00 96.62 173 SER A N 1
ATOM 1306 C CA . SER A 1 173 ? -3.050 7.668 -6.996 1.00 96.62 173 SER A CA 1
ATOM 1307 C C . SER A 1 173 ? -3.147 6.807 -5.747 1.00 96.62 173 SER A C 1
ATOM 1309 O O . SER A 1 173 ? -2.962 5.586 -5.779 1.00 96.62 173 SER A O 1
ATOM 1311 N N . PHE A 1 174 ? -3.416 7.463 -4.627 1.00 96.56 174 PHE A N 1
ATOM 1312 C CA . PHE A 1 174 ? -3.496 6.829 -3.323 1.00 96.56 174 PHE A CA 1
ATOM 1313 C C . PHE A 1 174 ? -4.679 7.401 -2.557 1.00 96.56 174 PHE A C 1
ATOM 1315 O O . PHE A 1 174 ? -4.915 8.601 -2.587 1.00 96.56 174 PHE A O 1
ATOM 1322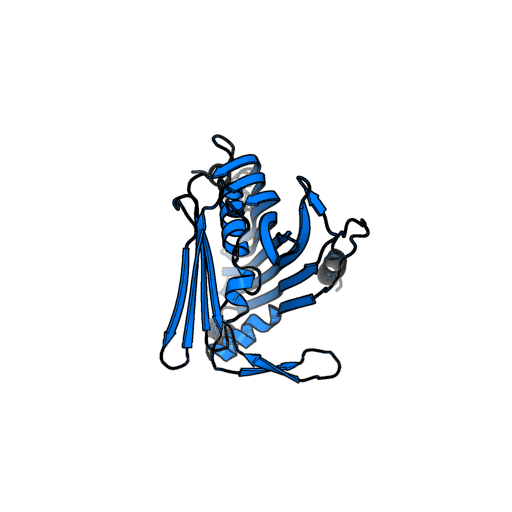 N N . ALA A 1 175 ? -5.409 6.558 -1.850 1.00 96.31 175 ALA A N 1
ATOM 1323 C CA . ALA A 1 175 ? -6.432 6.981 -0.912 1.00 96.31 175 ALA A CA 1
ATOM 1324 C C . ALA A 1 175 ? -6.386 6.044 0.284 1.00 96.31 175 ALA A C 1
ATOM 1326 O O . ALA A 1 175 ? -6.383 4.826 0.115 1.00 96.31 175 ALA A O 1
ATOM 1327 N N . SER A 1 176 ? -6.348 6.595 1.485 1.00 96.19 176 SER A N 1
ATOM 1328 C CA . SER A 1 176 ? -6.393 5.832 2.722 1.00 96.19 176 SER A CA 1
ATOM 1329 C C . SER A 1 176 ? -7.263 6.549 3.733 1.00 96.19 176 SER A C 1
ATOM 1331 O O . SER A 1 176 ? -7.193 7.770 3.875 1.00 96.19 176 SER A O 1
ATOM 1333 N N . SER A 1 177 ? -8.077 5.789 4.450 1.00 96.94 177 SER A N 1
ATOM 1334 C CA . SER A 1 177 ? -8.830 6.295 5.585 1.00 96.94 177 SER A CA 1
ATOM 1335 C C . SER A 1 177 ? -8.933 5.241 6.669 1.00 96.94 177 SER A C 1
ATOM 1337 O O . SER A 1 177 ? -9.131 4.061 6.386 1.00 96.94 177 SER A O 1
ATOM 1339 N N . SER A 1 178 ? -8.849 5.685 7.913 1.00 96.69 178 SER A N 1
ATOM 1340 C CA . SER A 1 178 ? -9.113 4.859 9.083 1.00 96.69 178 SER A CA 1
ATOM 1341 C C . SER A 1 178 ? -10.058 5.620 9.994 1.00 96.69 178 SER A C 1
ATOM 1343 O O . SER A 1 178 ? -9.870 6.818 10.227 1.00 96.69 178 SER A O 1
ATOM 1345 N N . SER A 1 179 ? -11.086 4.943 10.485 1.00 97.19 179 SER A N 1
ATOM 1346 C CA . SER A 1 179 ? -12.016 5.501 11.456 1.00 97.19 179 SER A CA 1
ATOM 1347 C C . SER A 1 179 ? -12.290 4.515 12.578 1.00 97.19 179 SER A C 1
ATOM 1349 O O . SER A 1 179 ? -12.212 3.300 12.400 1.00 97.19 179 SER A O 1
ATOM 1351 N N . ILE A 1 180 ? -12.581 5.065 13.749 1.00 97.12 180 ILE A N 1
ATOM 1352 C CA . ILE A 1 180 ? -12.980 4.336 14.941 1.00 97.12 180 ILE A CA 1
ATOM 1353 C C . ILE A 1 180 ? -14.189 5.027 15.555 1.00 97.12 180 ILE A C 1
ATOM 1355 O O . ILE A 1 180 ? -14.186 6.241 15.775 1.00 97.12 180 ILE A O 1
ATOM 1359 N N . ILE A 1 181 ? -15.201 4.232 15.863 1.00 97.44 181 ILE A N 1
ATOM 1360 C CA . ILE A 1 181 ? -16.380 4.626 16.620 1.00 97.44 181 ILE A CA 1
ATOM 1361 C C . ILE A 1 181 ? -16.399 3.766 17.878 1.00 97.44 181 ILE A C 1
ATOM 1363 O O . ILE A 1 181 ? -16.222 2.551 17.823 1.00 97.44 181 ILE A O 1
ATOM 1367 N N . ILE A 1 182 ? -16.550 4.410 19.029 1.00 97.19 182 ILE A N 1
ATOM 1368 C CA . ILE A 1 182 ? -16.701 3.754 20.322 1.00 97.19 182 ILE A CA 1
ATOM 1369 C C . ILE A 1 182 ? -17.971 4.294 20.955 1.00 97.19 182 ILE A C 1
ATOM 1371 O O . ILE A 1 182 ? -18.021 5.476 21.305 1.00 97.19 182 ILE A O 1
ATOM 1375 N N . ASP A 1 183 ? -18.943 3.420 21.178 1.00 97.12 183 ASP A N 1
ATOM 1376 C CA . ASP A 1 183 ? -20.128 3.741 21.963 1.00 97.12 183 ASP A CA 1
ATOM 1377 C C . ASP A 1 183 ? -20.091 2.973 23.283 1.00 97.12 183 ASP A C 1
ATOM 1379 O O . ASP A 1 183 ? -19.847 1.766 23.336 1.00 97.12 183 ASP A O 1
ATOM 1383 N N . LEU A 1 184 ? -20.317 3.697 24.372 1.00 95.75 184 LEU A N 1
ATOM 1384 C CA . LEU A 1 184 ? -20.414 3.178 25.724 1.00 95.75 184 LEU A CA 1
ATOM 1385 C C . LEU A 1 184 ? -21.766 3.597 26.293 1.00 95.75 184 LEU A C 1
ATOM 1387 O O . LEU A 1 184 ? -21.941 4.731 26.743 1.00 95.75 184 LEU A O 1
ATOM 1391 N N . GLU A 1 185 ? -22.704 2.661 26.319 1.00 95.44 185 GLU A N 1
ATOM 1392 C CA . GLU A 1 185 ? -24.040 2.863 26.870 1.00 95.44 185 GLU A CA 1
ATOM 1393 C C . GLU A 1 185 ? -24.228 2.028 28.137 1.00 95.44 185 GLU A C 1
ATOM 1395 O O . GLU A 1 185 ? -23.680 0.933 28.284 1.00 95.44 185 GLU A O 1
ATOM 1400 N N . GLY A 1 186 ? -24.997 2.539 29.091 1.00 94.50 186 GLY A N 1
ATOM 1401 C CA . GLY A 1 186 ? -25.294 1.773 30.287 1.00 94.50 186 GLY A CA 1
ATOM 1402 C C . GLY A 1 186 ? -25.900 2.572 31.421 1.00 94.50 186 GLY A C 1
ATOM 1403 O O . GLY A 1 186 ? -26.242 3.750 31.308 1.00 94.50 186 GLY A O 1
ATOM 1404 N N . GLU A 1 187 ? -26.032 1.899 32.553 1.00 94.38 187 GLU A N 1
ATOM 1405 C CA . GLU A 1 187 ? -26.490 2.494 33.794 1.00 94.38 187 GLU A CA 1
ATOM 1406 C C . GLU A 1 187 ? -25.789 1.883 35.007 1.00 94.38 187 GLU A C 1
ATOM 1408 O O . GLU A 1 187 ? -25.507 0.685 35.069 1.00 94.38 187 GLU A O 1
ATOM 1413 N N . VAL A 1 188 ? -25.536 2.721 36.013 1.00 93.94 188 VAL A N 1
ATOM 1414 C CA . VAL A 1 188 ? -25.120 2.288 37.353 1.00 93.94 188 VAL A CA 1
ATOM 1415 C C . VAL A 1 188 ? -26.218 2.657 38.337 1.00 93.94 188 VAL A C 1
ATOM 1417 O O . VAL A 1 188 ? -26.630 3.813 38.411 1.00 93.94 188 VAL A O 1
ATOM 1420 N N . SER A 1 189 ? -26.674 1.688 39.125 1.00 94.12 189 SER A N 1
ATOM 1421 C CA . SER A 1 189 ? -27.677 1.898 40.169 1.00 94.12 189 SER A CA 1
ATOM 1422 C C . SER A 1 189 ? -27.104 1.621 41.552 1.00 94.12 189 SER A C 1
ATOM 1424 O O . SER A 1 189 ? -26.331 0.684 41.755 1.00 94.12 189 SER A O 1
ATOM 1426 N N . GLY A 1 190 ? -27.491 2.441 42.526 1.00 93.00 190 GLY A N 1
ATOM 1427 C CA . GLY A 1 190 ? -27.035 2.320 43.904 1.00 93.00 190 GLY A CA 1
ATOM 1428 C C . GLY A 1 190 ? -27.775 3.270 44.836 1.00 93.00 190 GLY A C 1
ATOM 1429 O O . GLY A 1 190 ? -28.067 4.409 44.485 1.00 93.00 190 GLY A O 1
ATOM 1430 N N . GLY A 1 191 ? -28.100 2.817 46.049 1.00 87.25 191 GLY A N 1
ATOM 1431 C CA . GLY A 1 191 ? -28.692 3.694 47.071 1.00 87.25 191 GLY A CA 1
ATOM 1432 C C . GLY A 1 191 ? -30.073 4.265 46.711 1.00 87.25 191 GLY A C 1
ATOM 1433 O O . GLY A 1 191 ? -30.487 5.262 47.300 1.00 87.25 191 GLY A O 1
ATOM 1434 N N . GLY A 1 192 ? -30.789 3.625 45.779 1.00 86.31 192 GLY A N 1
ATOM 1435 C CA . GLY A 1 192 ? -32.093 4.068 45.275 1.00 86.31 192 GLY A CA 1
ATOM 1436 C C . GLY A 1 192 ? -32.034 5.080 44.124 1.00 86.31 192 GLY A C 1
ATOM 1437 O O . GLY A 1 192 ? -33.085 5.590 43.734 1.00 86.31 192 GLY A O 1
ATOM 1438 N N . GLU A 1 193 ? -30.845 5.362 43.591 1.00 90.00 193 GLU A N 1
ATOM 1439 C CA . GLU A 1 193 ? -30.610 6.244 42.444 1.00 90.00 193 GLU A CA 1
ATOM 1440 C C . GLU A 1 193 ? -30.024 5.440 41.271 1.00 90.00 193 GLU A C 1
ATOM 1442 O O . GLU A 1 193 ? -29.375 4.413 41.482 1.00 90.00 193 GLU A O 1
ATOM 1447 N N . THR A 1 194 ? -30.261 5.911 40.044 1.00 90.12 194 THR A N 1
ATOM 1448 C CA . THR A 1 194 ? -29.739 5.329 38.799 1.00 90.12 194 THR A CA 1
ATOM 1449 C C . THR A 1 194 ? -29.078 6.435 37.988 1.00 90.12 194 THR A C 1
ATOM 1451 O O . THR A 1 194 ? -29.689 7.482 37.768 1.00 90.12 194 THR A O 1
ATOM 1454 N N . LEU A 1 195 ? -27.844 6.194 37.557 1.00 91.25 195 LEU A N 1
ATOM 1455 C CA . LEU A 1 195 ? -27.046 7.061 36.702 1.00 91.25 195 LEU A CA 1
ATOM 1456 C C . LEU A 1 195 ? -26.939 6.412 35.314 1.00 91.25 195 LEU A C 1
ATOM 1458 O O . LEU A 1 195 ? -26.125 5.497 35.158 1.00 91.25 195 LEU A O 1
ATOM 1462 N N . PRO A 1 196 ? -27.747 6.838 34.330 1.00 91.44 196 PRO A N 1
ATOM 1463 C CA . PRO A 1 196 ? -27.556 6.431 32.946 1.00 91.44 196 PRO A CA 1
ATOM 1464 C C . PRO A 1 196 ? -26.374 7.184 32.320 1.00 91.44 196 PRO A C 1
ATOM 1466 O O . PRO A 1 196 ? -26.083 8.323 32.691 1.00 91.44 196 PRO A O 1
ATOM 1469 N N . PHE A 1 197 ? -25.717 6.560 31.352 1.00 90.12 197 PHE A N 1
ATOM 1470 C CA . PHE A 1 197 ? -24.722 7.186 30.488 1.00 90.12 197 PHE A CA 1
ATOM 1471 C C . PHE A 1 197 ? -24.830 6.606 29.074 1.00 90.12 197 PHE A C 1
ATOM 1473 O O . PHE A 1 197 ? -25.173 5.441 28.891 1.00 90.12 197 PHE A O 1
ATOM 1480 N N . ASP A 1 198 ? -24.556 7.445 28.084 1.00 92.81 198 ASP A N 1
ATOM 1481 C CA . ASP A 1 198 ? -24.572 7.108 26.661 1.00 92.81 198 ASP A CA 1
ATOM 1482 C C . ASP A 1 198 ? -23.484 7.957 26.016 1.00 92.81 198 ASP A C 1
ATOM 1484 O O . ASP A 1 198 ? -23.715 9.114 25.686 1.00 92.81 198 ASP A O 1
ATOM 1488 N N . ILE A 1 199 ? -22.259 7.441 26.015 1.00 93.00 199 ILE A N 1
ATOM 1489 C CA . ILE A 1 199 ? -21.049 8.162 25.633 1.00 93.00 199 ILE A CA 1
ATOM 1490 C C . ILE A 1 199 ? -20.622 7.671 24.259 1.00 93.00 199 ILE A C 1
ATOM 1492 O O . ILE A 1 199 ? -20.376 6.482 24.089 1.00 93.00 199 ILE A O 1
ATOM 1496 N N . ALA A 1 200 ? -20.434 8.600 23.327 1.00 95.19 200 ALA A N 1
ATOM 1497 C CA . ALA A 1 200 ? -19.946 8.301 21.988 1.00 95.19 200 ALA A CA 1
ATOM 1498 C C . ALA A 1 200 ? -18.616 9.012 21.732 1.00 95.19 200 ALA A C 1
ATOM 1500 O O . ALA A 1 200 ? -18.467 10.213 22.005 1.00 95.19 200 ALA A O 1
ATOM 1501 N N . PHE A 1 201 ? -17.660 8.271 21.187 1.00 95.94 201 PHE A N 1
ATOM 1502 C CA . PHE A 1 201 ? -16.387 8.766 20.686 1.00 95.94 201 PHE A CA 1
ATOM 1503 C C . PHE A 1 201 ? -16.226 8.354 19.227 1.00 95.94 201 PHE A C 1
ATOM 1505 O O . PHE A 1 201 ? -16.408 7.195 18.880 1.00 95.94 201 PHE A O 1
ATOM 1512 N N . GLU A 1 202 ? -15.838 9.300 18.385 1.00 97.00 202 GLU A N 1
ATOM 1513 C CA . GLU A 1 202 ? -15.547 9.069 16.976 1.00 97.00 202 GLU A CA 1
ATOM 1514 C C . GLU A 1 202 ? -14.200 9.710 16.662 1.00 97.00 202 GLU A C 1
ATOM 1516 O O . GLU A 1 202 ? -13.952 10.863 17.027 1.00 97.00 202 GLU A O 1
ATOM 1521 N N . ALA A 1 203 ? -13.329 8.989 15.973 1.00 96.81 203 ALA A N 1
ATOM 1522 C CA . ALA A 1 203 ? -12.139 9.569 15.382 1.00 96.81 203 ALA A CA 1
ATOM 1523 C C . ALA A 1 203 ? -11.926 9.017 13.979 1.00 96.81 203 ALA A C 1
ATOM 1525 O O . ALA A 1 203 ? -12.156 7.840 13.728 1.00 96.81 203 ALA A O 1
ATOM 1526 N N . GLY A 1 204 ? -11.465 9.868 13.075 1.00 96.69 204 GLY A N 1
ATOM 1527 C CA . GLY A 1 204 ? -11.172 9.500 11.702 1.00 96.69 204 GLY A CA 1
ATOM 1528 C C . GLY A 1 204 ? -9.972 10.266 11.183 1.00 96.69 204 GLY A C 1
ATOM 1529 O O . GLY A 1 204 ? -9.728 11.411 11.571 1.00 96.69 204 GLY A O 1
ATOM 1530 N N . ILE A 1 205 ? -9.209 9.609 10.321 1.00 95.38 205 ILE A N 1
ATOM 1531 C CA . ILE A 1 205 ? -8.095 10.188 9.579 1.00 95.38 205 ILE A CA 1
ATOM 1532 C C . ILE A 1 205 ? -8.194 9.756 8.120 1.00 95.38 205 ILE A C 1
ATOM 1534 O O . ILE A 1 205 ? -8.570 8.618 7.832 1.00 95.38 205 ILE A O 1
ATOM 1538 N N . SER A 1 206 ? -7.838 10.645 7.198 1.00 95.69 206 SER A N 1
ATOM 1539 C CA . SER A 1 206 ? -7.688 10.306 5.784 1.00 95.69 206 SER A CA 1
ATOM 1540 C C . SER A 1 206 ? -6.456 10.962 5.177 1.00 95.69 206 SER A C 1
ATOM 1542 O O . SER A 1 206 ? -6.042 12.049 5.594 1.00 95.69 206 SER A O 1
ATOM 1544 N N . PHE A 1 207 ? -5.883 10.295 4.182 1.00 93.88 207 PHE A N 1
ATOM 1545 C CA . PHE A 1 207 ? -4.835 10.829 3.327 1.00 93.88 207 PHE A CA 1
ATOM 1546 C C . PHE A 1 207 ? -5.058 10.371 1.890 1.00 93.88 207 PHE A C 1
ATOM 1548 O O . PHE A 1 207 ? -5.232 9.181 1.625 1.00 93.88 207 PHE A O 1
ATOM 1555 N N . ASP A 1 208 ? -5.003 11.320 0.970 1.00 95.44 208 ASP A N 1
ATOM 1556 C CA . ASP A 1 208 ? -5.290 11.117 -0.437 1.00 95.44 208 ASP A CA 1
ATOM 1557 C C . ASP A 1 208 ? -4.176 11.748 -1.277 1.00 95.44 208 ASP A C 1
ATOM 1559 O O . ASP A 1 208 ? -3.797 12.896 -1.061 1.00 95.44 208 ASP A O 1
ATOM 1563 N N . ILE A 1 209 ? -3.680 11.018 -2.269 1.00 95.62 209 ILE A N 1
ATOM 1564 C CA . ILE A 1 209 ? -2.924 11.536 -3.408 1.00 95.62 209 ILE A CA 1
ATOM 1565 C C . ILE A 1 209 ? -3.854 11.405 -4.602 1.00 95.62 209 ILE A C 1
ATOM 1567 O O . ILE A 1 209 ? -4.074 10.311 -5.126 1.00 95.62 209 ILE A O 1
ATOM 1571 N N . SER A 1 210 ? -4.438 12.534 -4.992 1.00 92.00 210 SER A N 1
ATOM 1572 C CA . SER A 1 210 ? -5.407 12.584 -6.088 1.00 92.00 210 SER A CA 1
ATOM 1573 C C . SER A 1 210 ? -4.777 12.209 -7.429 1.00 92.00 210 SER A C 1
ATOM 1575 O O . SER A 1 210 ? -5.391 11.487 -8.210 1.00 92.00 210 SER A O 1
ATOM 1577 N N . GLU A 1 211 ? -3.554 12.680 -7.661 1.00 85.38 211 GLU A N 1
ATOM 1578 C CA . GLU A 1 211 ? -2.729 12.383 -8.825 1.00 85.38 211 GLU A CA 1
ATOM 1579 C C . GLU A 1 211 ? -1.280 12.742 -8.477 1.00 85.38 211 GLU A C 1
ATOM 1581 O O . GLU A 1 211 ? -1.012 13.762 -7.825 1.00 85.38 211 GLU A O 1
ATOM 1586 N N . ALA A 1 212 ? -0.350 11.891 -8.880 1.00 96.25 212 ALA A N 1
ATOM 1587 C CA . ALA A 1 212 ? 1.075 12.145 -8.831 1.00 96.25 212 ALA A CA 1
ATOM 1588 C C . ALA A 1 212 ? 1.719 11.509 -10.057 1.00 96.25 212 ALA A C 1
ATOM 1590 O O . ALA A 1 212 ? 1.358 10.396 -10.428 1.00 96.25 212 ALA A O 1
ATOM 1591 N N . HIS A 1 213 ? 2.667 12.217 -10.656 1.00 98.25 213 HIS A N 1
ATOM 1592 C CA . HIS A 1 213 ? 3.333 11.807 -11.884 1.00 98.25 213 HIS A CA 1
ATOM 1593 C C . HIS A 1 213 ? 4.843 11.944 -11.726 1.00 98.25 213 HIS A C 1
ATOM 1595 O O . HIS A 1 213 ? 5.315 12.928 -11.142 1.00 98.25 213 HIS A O 1
ATOM 1601 N N . GLY A 1 214 ? 5.595 10.991 -12.264 1.00 97.25 214 GLY A N 1
ATOM 1602 C CA . GLY A 1 214 ? 7.048 10.994 -12.249 1.00 97.25 214 GLY A CA 1
ATOM 1603 C C . GLY A 1 214 ? 7.656 10.498 -13.561 1.00 97.25 214 GLY A C 1
ATOM 1604 O O . GLY A 1 214 ? 7.170 9.539 -14.152 1.00 97.25 214 GLY A O 1
ATOM 1605 N N . GLU A 1 215 ? 8.770 11.106 -13.962 1.00 97.00 215 GLU A N 1
ATOM 1606 C CA . GLU A 1 215 ? 9.527 10.774 -15.172 1.00 97.00 215 GLU A CA 1
ATOM 1607 C C . GLU A 1 215 ? 11.006 10.552 -14.839 1.00 97.00 215 GLU A C 1
ATOM 1609 O O . GLU A 1 215 ? 11.674 11.450 -14.314 1.00 97.00 215 GLU A O 1
ATOM 1614 N N . ALA A 1 216 ? 11.540 9.384 -15.193 1.00 96.00 216 ALA A N 1
ATOM 1615 C CA . ALA A 1 216 ? 12.961 9.069 -15.087 1.00 96.00 216 ALA A CA 1
ATOM 1616 C C . ALA A 1 216 ? 13.465 8.438 -16.389 1.00 96.00 216 ALA A C 1
ATOM 1618 O O . ALA A 1 216 ? 12.720 7.799 -17.130 1.00 96.00 216 ALA A O 1
ATOM 1619 N N . ALA A 1 217 ? 14.748 8.602 -16.693 1.00 95.38 217 ALA A N 1
ATOM 1620 C CA . ALA A 1 217 ? 15.333 8.026 -17.898 1.00 95.38 217 ALA A CA 1
ATOM 1621 C C . ALA A 1 217 ? 16.827 7.757 -17.703 1.00 95.38 217 ALA A C 1
ATOM 1623 O O . ALA A 1 217 ? 17.520 8.642 -17.196 1.00 95.38 217 ALA A O 1
ATOM 1624 N N . PRO A 1 218 ? 17.355 6.618 -18.181 1.00 95.50 218 PRO A N 1
ATOM 1625 C CA . PRO A 1 218 ? 18.792 6.453 -18.363 1.00 95.50 218 PRO A CA 1
ATOM 1626 C C . PRO A 1 218 ? 19.364 7.562 -19.267 1.00 95.50 218 PRO A C 1
ATOM 1628 O O . PRO A 1 218 ? 18.679 8.066 -20.161 1.00 95.50 218 PRO A O 1
ATOM 1631 N N . GLU A 1 219 ? 20.631 7.947 -19.097 1.00 95.25 219 GLU A N 1
ATOM 1632 C CA . GLU A 1 219 ? 21.255 8.976 -19.95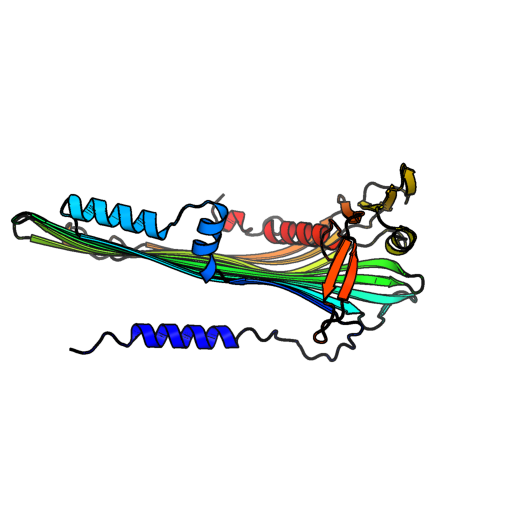6 1.00 95.25 219 GLU A CA 1
ATOM 1633 C C . GLU A 1 219 ? 21.410 8.527 -21.427 1.00 95.25 219 GLU A C 1
ATOM 1635 O O . GLU A 1 219 ? 21.594 9.343 -22.338 1.00 95.25 219 GLU A O 1
ATOM 1640 N N . SER A 1 220 ? 21.341 7.219 -21.678 1.00 93.69 220 SER A N 1
ATOM 1641 C CA . SER A 1 220 ? 21.371 6.604 -23.007 1.00 93.69 220 SER A CA 1
ATOM 1642 C C . SER A 1 220 ? 20.500 5.347 -23.038 1.00 93.69 220 SER A C 1
ATOM 1644 O O . SER A 1 220 ? 20.387 4.722 -21.991 1.00 93.69 220 SER A O 1
ATOM 1646 N N . PRO A 1 221 ? 19.955 4.924 -24.200 1.00 94.81 221 PRO A N 1
ATOM 1647 C CA . PRO A 1 221 ? 19.129 3.718 -24.286 1.00 94.81 221 PRO A CA 1
ATOM 1648 C C . PRO A 1 221 ? 19.769 2.504 -23.594 1.00 94.81 221 PRO A C 1
ATOM 1650 O O . PRO A 1 221 ? 20.874 2.082 -23.953 1.00 94.81 221 PRO A O 1
ATOM 1653 N N . SER A 1 222 ? 19.073 1.980 -22.587 1.00 94.62 222 SER A N 1
ATOM 1654 C CA . SER A 1 222 ? 19.550 0.939 -21.680 1.00 94.62 222 SER A CA 1
ATOM 1655 C C . SER A 1 222 ? 19.423 -0.453 -22.292 1.00 94.62 222 SER A C 1
ATOM 1657 O O . SER A 1 222 ? 18.422 -0.791 -22.927 1.00 94.62 222 SER A O 1
ATOM 1659 N N . GLN A 1 223 ? 20.428 -1.296 -22.044 1.00 91.56 223 GLN A N 1
ATOM 1660 C CA . GLN A 1 223 ? 20.451 -2.704 -22.458 1.00 91.56 223 GLN A CA 1
ATOM 1661 C C . GLN A 1 223 ? 19.762 -3.641 -21.455 1.00 91.56 223 GLN A C 1
ATOM 1663 O O . GLN A 1 223 ? 19.916 -4.852 -21.586 1.00 91.56 223 GLN A O 1
ATOM 1668 N N . LEU A 1 224 ? 19.015 -3.117 -20.475 1.00 91.38 224 LEU A N 1
ATOM 1669 C CA . LEU A 1 224 ? 18.390 -3.874 -19.383 1.00 91.38 224 LEU A CA 1
ATOM 1670 C C . LEU A 1 224 ? 17.821 -5.235 -19.812 1.00 91.38 224 LEU A C 1
ATOM 1672 O O . LEU A 1 224 ? 18.256 -6.281 -19.328 1.00 91.38 224 LEU A O 1
ATOM 1676 N N . TYR A 1 225 ? 16.888 -5.231 -20.761 1.00 89.81 225 TYR A N 1
ATOM 1677 C CA . TYR A 1 225 ? 16.233 -6.456 -21.219 1.00 89.81 225 TYR A CA 1
ATOM 1678 C C . TYR A 1 225 ? 17.122 -7.310 -22.133 1.00 89.81 225 TYR A C 1
ATOM 1680 O O . TYR A 1 225 ? 17.091 -8.538 -22.061 1.00 89.81 225 TYR A O 1
ATOM 1688 N N . ASN A 1 226 ? 17.991 -6.677 -22.921 1.00 86.88 226 ASN A N 1
ATOM 1689 C CA . ASN A 1 226 ? 18.932 -7.366 -23.805 1.00 86.88 226 ASN A CA 1
ATOM 1690 C C . ASN A 1 226 ? 20.013 -8.145 -23.029 1.00 86.88 226 ASN A C 1
ATOM 1692 O O . ASN A 1 226 ? 20.457 -9.198 -23.491 1.00 86.88 226 ASN A O 1
ATOM 1696 N N . ASP A 1 227 ? 20.417 -7.654 -21.855 1.00 83.88 227 ASP A N 1
ATOM 1697 C CA . ASP A 1 227 ? 21.378 -8.313 -20.962 1.00 83.88 227 ASP A CA 1
ATOM 1698 C C . ASP A 1 227 ? 20.716 -9.413 -20.102 1.00 83.88 227 ASP A C 1
ATOM 1700 O O . ASP A 1 227 ? 21.390 -10.368 -19.701 1.00 83.88 227 ASP A O 1
ATOM 1704 N N . LEU A 1 228 ? 19.397 -9.329 -19.876 1.00 82.12 228 LEU A N 1
ATOM 1705 C CA . LEU A 1 228 ? 18.580 -10.349 -19.200 1.00 82.12 228 LEU A CA 1
ATOM 1706 C C . LEU A 1 228 ? 18.275 -11.566 -20.088 1.00 82.12 228 LEU A C 1
ATOM 1708 O O . LEU A 1 228 ? 18.422 -12.709 -19.648 1.00 82.12 228 LEU A O 1
ATOM 1712 N N . ASP A 1 229 ? 17.894 -11.333 -21.345 1.00 78.00 229 ASP A N 1
ATOM 1713 C CA . ASP A 1 229 ? 17.506 -12.352 -22.332 1.00 78.00 229 ASP A CA 1
ATOM 1714 C C . ASP A 1 229 ? 18.443 -13.577 -22.467 1.00 78.00 229 ASP A C 1
ATOM 1716 O O . ASP A 1 229 ? 17.947 -14.700 -22.627 1.00 78.00 229 ASP A O 1
ATOM 1720 N N . PRO A 1 230 ? 19.787 -13.444 -22.447 1.00 74.44 230 PRO A N 1
ATOM 1721 C CA . PRO A 1 230 ? 20.680 -14.589 -22.610 1.00 74.44 230 PRO A CA 1
ATOM 1722 C C . PRO A 1 230 ? 20.811 -15.474 -21.359 1.00 74.44 230 PRO A C 1
ATOM 1724 O O . PRO A 1 230 ? 21.460 -16.525 -21.447 1.00 74.44 230 PRO A O 1
ATOM 1727 N N . LEU A 1 231 ? 20.254 -15.085 -20.206 1.00 77.31 231 LEU A N 1
ATOM 1728 C CA . LEU A 1 231 ? 20.416 -15.823 -18.954 1.00 77.31 231 LEU A CA 1
ATOM 1729 C C . LEU A 1 231 ? 19.533 -17.079 -18.916 1.00 77.31 231 LEU A C 1
ATOM 1731 O O . LEU A 1 231 ? 18.343 -17.062 -19.220 1.00 77.31 231 LEU A O 1
ATOM 1735 N N . SER A 1 232 ? 20.125 -18.206 -18.515 1.00 81.38 232 SER A N 1
ATOM 1736 C CA . SER A 1 232 ? 19.410 -19.471 -18.323 1.00 81.38 232 SER A CA 1
ATOM 1737 C C . SER A 1 232 ? 19.323 -19.813 -16.844 1.00 81.38 232 SER A C 1
ATOM 1739 O O . SER A 1 232 ? 20.351 -19.795 -16.170 1.00 81.38 232 SER A O 1
ATOM 1741 N N . ALA A 1 233 ? 18.133 -20.187 -16.370 1.00 83.31 233 ALA A N 1
ATOM 1742 C CA . ALA A 1 233 ? 17.922 -20.575 -14.980 1.00 83.31 233 ALA A CA 1
ATOM 1743 C C . ALA A 1 233 ? 18.862 -21.726 -14.539 1.00 83.31 233 ALA A C 1
ATOM 1745 O O . ALA A 1 233 ? 19.053 -22.678 -15.308 1.00 83.31 233 ALA A O 1
ATOM 1746 N N . PRO A 1 234 ? 19.393 -21.691 -13.302 1.00 90.31 234 PRO A N 1
ATOM 1747 C CA . PRO A 1 234 ? 19.243 -20.611 -12.327 1.00 90.31 234 PRO A CA 1
ATOM 1748 C C . PRO A 1 234 ? 20.136 -19.398 -12.644 1.00 90.31 234 PRO A C 1
ATOM 1750 O O . PRO A 1 234 ? 21.274 -19.548 -13.105 1.00 90.31 234 PRO A O 1
ATOM 1753 N N . PHE A 1 235 ? 19.619 -18.193 -12.398 1.00 92.38 235 PHE A N 1
ATOM 1754 C CA . PHE A 1 235 ? 20.388 -16.962 -12.557 1.00 92.38 235 PHE A CA 1
ATOM 1755 C C . PHE A 1 235 ? 19.982 -15.873 -11.566 1.00 92.38 235 PHE A C 1
ATOM 1757 O O . PHE A 1 235 ? 18.860 -15.862 -11.075 1.00 92.38 235 PHE A O 1
ATOM 1764 N N . SER A 1 236 ? 20.883 -14.923 -11.333 1.00 92.81 236 SER A N 1
ATOM 1765 C CA . SER A 1 236 ? 20.591 -13.665 -10.645 1.00 92.81 236 SER A CA 1
ATOM 1766 C C . SER A 1 236 ? 20.955 -12.499 -11.553 1.00 92.81 236 SER A C 1
ATOM 1768 O O . SER A 1 236 ? 22.012 -12.510 -12.187 1.00 92.81 236 SER A O 1
ATOM 1770 N N . PHE A 1 237 ? 20.105 -11.488 -11.600 1.00 93.75 237 PHE A N 1
ATOM 1771 C CA . PHE A 1 237 ? 20.374 -10.256 -12.318 1.00 93.75 237 PHE A CA 1
ATOM 1772 C C . PHE A 1 237 ? 20.092 -9.059 -11.421 1.00 93.75 237 PHE A C 1
ATOM 1774 O O . PHE A 1 237 ? 19.089 -9.039 -10.709 1.00 93.75 237 PHE A O 1
ATOM 1781 N N . TYR A 1 238 ? 20.991 -8.086 -11.458 1.00 93.69 238 TYR A N 1
ATOM 1782 C CA . TYR A 1 238 ? 20.868 -6.826 -10.741 1.00 93.69 238 TYR A CA 1
ATOM 1783 C C . TYR A 1 238 ? 21.011 -5.675 -11.725 1.00 93.69 238 TYR A C 1
ATOM 1785 O O . TYR A 1 238 ? 21.930 -5.662 -12.552 1.00 93.69 238 TYR A O 1
ATOM 1793 N N . TRP A 1 239 ? 20.109 -4.717 -11.599 1.00 95.06 239 TRP A N 1
ATOM 1794 C CA . TRP A 1 239 ? 20.097 -3.489 -12.363 1.00 95.06 239 TRP A CA 1
ATOM 1795 C C . TRP A 1 239 ? 20.124 -2.291 -11.430 1.00 95.06 239 TRP A C 1
ATOM 1797 O O . TRP A 1 239 ? 19.491 -2.318 -10.377 1.00 95.06 239 TRP A O 1
ATOM 1807 N N . ASP A 1 240 ? 20.860 -1.266 -11.838 1.00 94.50 240 ASP A N 1
ATOM 1808 C CA . ASP A 1 240 ? 21.002 -0.012 -11.113 1.00 94.50 240 ASP A CA 1
ATOM 1809 C C . ASP A 1 240 ? 21.139 1.143 -12.104 1.00 94.50 240 ASP A C 1
ATOM 1811 O O . ASP A 1 240 ? 22.046 1.144 -12.943 1.00 94.50 240 ASP A O 1
ATOM 1815 N N . CYS A 1 241 ? 20.228 2.103 -12.016 1.00 95.00 241 CYS A N 1
ATOM 1816 C CA . CYS A 1 241 ? 20.292 3.376 -12.720 1.00 95.00 241 CYS A CA 1
ATOM 1817 C C . CYS A 1 241 ? 20.479 4.477 -11.682 1.00 95.00 241 CYS A C 1
ATOM 1819 O O . CYS A 1 241 ? 19.544 4.786 -10.944 1.00 95.00 241 CYS A O 1
ATOM 1821 N N . ASP A 1 242 ? 21.668 5.068 -11.608 1.00 92.62 242 ASP A N 1
ATOM 1822 C CA . ASP A 1 242 ? 21.998 6.051 -10.572 1.00 92.62 242 ASP A CA 1
ATOM 1823 C C . ASP A 1 242 ? 22.550 7.361 -11.150 1.00 92.62 242 ASP A C 1
ATOM 1825 O O . ASP A 1 242 ? 23.114 7.389 -12.245 1.00 92.62 242 ASP A O 1
ATOM 1829 N N . THR A 1 243 ? 22.374 8.474 -10.431 1.00 91.44 243 THR A N 1
ATOM 1830 C CA . THR A 1 243 ? 22.847 9.799 -10.885 1.00 91.44 243 THR A CA 1
ATOM 1831 C C . THR A 1 243 ? 24.318 10.080 -10.562 1.00 91.44 243 THR A C 1
ATOM 1833 O O . THR A 1 243 ? 24.856 11.124 -10.939 1.00 91.44 243 THR A O 1
ATOM 1836 N N . TRP A 1 244 ? 25.001 9.176 -9.854 1.00 89.31 244 TRP A N 1
ATOM 1837 C CA . TRP A 1 244 ? 26.403 9.333 -9.448 1.00 89.31 244 TRP A CA 1
ATOM 1838 C C . TRP A 1 244 ? 27.385 8.655 -10.409 1.00 89.31 244 TRP A C 1
ATOM 1840 O O . TRP A 1 244 ? 28.600 8.872 -10.307 1.00 89.31 244 TRP A O 1
ATOM 1850 N N . MET A 1 245 ? 26.891 7.832 -11.327 1.00 88.31 245 MET A N 1
ATOM 1851 C CA . MET A 1 245 ? 27.676 7.151 -12.340 1.00 88.31 245 MET A CA 1
ATOM 1852 C C . MET A 1 245 ? 28.019 8.059 -13.514 1.00 88.31 245 MET A C 1
ATOM 1854 O O . MET A 1 245 ? 27.197 8.790 -14.041 1.00 88.31 245 MET A O 1
ATOM 1858 N N . ASP A 1 246 ? 29.259 7.934 -13.989 1.00 89.25 246 ASP A N 1
ATOM 1859 C CA . ASP A 1 246 ? 29.731 8.658 -15.176 1.00 89.25 246 ASP A CA 1
ATOM 1860 C C . ASP A 1 246 ? 29.563 7.846 -16.478 1.00 89.25 246 ASP A C 1
ATOM 1862 O O . ASP A 1 246 ? 29.760 8.365 -17.580 1.00 89.25 246 ASP A O 1
ATOM 1866 N N . SER A 1 247 ? 29.336 6.530 -16.379 1.00 91.19 247 SER A N 1
ATOM 1867 C CA . SER A 1 247 ? 29.282 5.642 -17.545 1.00 91.19 247 SER A CA 1
ATOM 1868 C C . SER A 1 247 ? 28.670 4.286 -17.228 1.00 91.19 247 SER A C 1
ATOM 1870 O O . SER A 1 247 ? 29.014 3.693 -16.206 1.00 91.19 247 SER A O 1
ATOM 1872 N N . ALA A 1 248 ? 27.894 3.748 -18.170 1.00 92.50 248 ALA A N 1
ATOM 1873 C CA . ALA A 1 248 ? 27.346 2.403 -18.072 1.00 92.50 248 ALA A CA 1
ATOM 1874 C C . ALA A 1 248 ? 28.435 1.319 -18.024 1.00 92.50 248 ALA A C 1
ATOM 1876 O O . ALA A 1 248 ? 29.457 1.386 -18.719 1.00 92.50 248 ALA A O 1
ATOM 1877 N N . SER A 1 249 ? 28.190 0.291 -17.219 1.00 91.56 249 SER A N 1
ATOM 1878 C CA . SER A 1 249 ? 29.020 -0.900 -17.110 1.00 91.56 249 SER A CA 1
ATOM 1879 C C . SER A 1 249 ? 28.145 -2.134 -16.935 1.00 91.56 249 SER A C 1
ATOM 1881 O O . SER A 1 249 ? 27.204 -2.126 -16.146 1.00 91.56 249 SER A O 1
ATOM 1883 N N . SER A 1 250 ? 28.476 -3.203 -17.657 1.00 91.25 250 SER A N 1
ATOM 1884 C CA . SER A 1 250 ? 27.844 -4.503 -17.471 1.00 91.25 250 SER A CA 1
ATOM 1885 C C . SER A 1 250 ? 28.882 -5.602 -17.289 1.00 91.25 250 SER A C 1
ATOM 1887 O O . SER A 1 250 ? 30.005 -5.540 -17.810 1.00 91.25 250 SER A O 1
ATOM 1889 N N . SER A 1 251 ? 28.532 -6.603 -16.489 1.00 89.75 251 SER A N 1
ATOM 1890 C CA . SER A 1 251 ? 29.363 -7.780 -16.255 1.00 89.75 251 SER A CA 1
ATOM 1891 C C . SER A 1 251 ? 28.497 -9.011 -16.042 1.00 89.75 251 SER A C 1
ATOM 1893 O O . SER A 1 251 ? 27.390 -8.920 -15.523 1.00 89.75 251 SER A O 1
ATOM 1895 N N . SER A 1 252 ? 29.017 -10.168 -16.439 1.00 88.69 252 SER A N 1
ATOM 1896 C CA . SER A 1 252 ? 28.351 -11.450 -16.242 1.00 88.69 252 SER A CA 1
ATOM 1897 C C . SER A 1 252 ? 29.369 -12.503 -15.832 1.00 88.69 252 SER A C 1
ATOM 1899 O O . SER A 1 252 ? 30.429 -12.614 -16.461 1.00 88.69 252 SER A O 1
ATOM 1901 N N . GLU A 1 253 ? 29.032 -13.311 -14.840 1.00 88.06 253 GLU A N 1
ATOM 1902 C CA . GLU A 1 253 ? 29.838 -14.426 -14.363 1.00 88.06 253 GLU A CA 1
ATOM 1903 C C . GLU A 1 253 ? 28.992 -15.702 -14.324 1.00 88.06 253 GLU A C 1
ATOM 1905 O O . GLU A 1 253 ? 27.767 -15.672 -14.242 1.00 88.06 253 GLU A O 1
ATOM 1910 N N . SER A 1 254 ? 29.651 -16.853 -14.426 1.00 85.94 254 SER A N 1
ATOM 1911 C CA . SER A 1 254 ? 28.985 -18.149 -14.324 1.00 85.94 254 SER A CA 1
ATOM 1912 C C . SER A 1 254 ? 29.834 -19.077 -13.468 1.00 85.94 254 SER A C 1
ATOM 1914 O O . SER A 1 254 ? 30.940 -19.451 -13.881 1.00 85.94 254 SER A O 1
ATOM 1916 N N . GLU A 1 255 ? 29.324 -19.469 -12.307 1.00 83.12 255 GLU A N 1
ATOM 1917 C CA . GLU A 1 255 ? 30.003 -20.362 -11.367 1.00 83.12 255 GLU A CA 1
ATOM 1918 C C . GLU A 1 255 ? 29.073 -21.509 -10.965 1.00 83.12 255 GLU A C 1
ATOM 1920 O O . GLU A 1 255 ? 27.896 -21.307 -10.694 1.00 83.12 255 GLU A O 1
ATOM 1925 N N . ASP A 1 256 ? 29.591 -22.742 -10.976 1.00 82.75 256 ASP A N 1
ATOM 1926 C CA . ASP A 1 256 ? 28.887 -23.954 -10.526 1.00 82.75 256 ASP A CA 1
ATOM 1927 C C . ASP A 1 256 ? 27.460 -24.171 -11.089 1.00 82.75 256 ASP A C 1
ATOM 1929 O O . ASP A 1 256 ? 26.647 -24.881 -10.500 1.00 82.75 256 ASP A O 1
ATOM 1933 N N . GLY A 1 257 ? 27.178 -23.642 -12.286 1.00 80.81 257 GLY A N 1
ATOM 1934 C CA . GLY A 1 257 ? 25.878 -23.775 -12.955 1.00 80.81 257 GLY A CA 1
ATOM 1935 C C . GLY A 1 257 ? 24.866 -22.677 -12.618 1.00 80.81 257 GLY A C 1
ATOM 1936 O O . GLY A 1 257 ? 23.737 -22.768 -13.087 1.00 80.81 257 GLY A O 1
ATOM 1937 N N . HIS A 1 258 ? 25.276 -21.652 -11.865 1.00 85.19 258 HIS A N 1
ATOM 1938 C CA . HIS A 1 258 ? 24.526 -20.423 -11.604 1.00 85.19 258 HIS A CA 1
ATOM 1939 C C . HIS A 1 258 ? 25.133 -19.262 -12.395 1.00 85.19 258 HIS A C 1
ATOM 1941 O O . HIS A 1 258 ? 26.356 -19.082 -12.387 1.00 85.19 258 HIS A O 1
ATOM 1947 N N . SER A 1 259 ? 24.297 -18.489 -13.089 1.00 89.12 259 SER A N 1
ATOM 1948 C CA . SER A 1 259 ? 24.739 -17.286 -13.812 1.00 89.12 259 SER A CA 1
ATOM 1949 C C . SER A 1 259 ? 24.401 -16.033 -13.010 1.00 89.12 259 SER A C 1
ATOM 1951 O O . SER A 1 259 ? 23.282 -15.902 -12.529 1.00 89.12 259 SER A O 1
ATOM 1953 N N . SER A 1 260 ? 25.330 -15.094 -12.883 1.00 90.12 260 SER A N 1
ATOM 1954 C CA . SER A 1 260 ? 25.054 -13.769 -12.327 1.00 90.12 260 SER A CA 1
ATOM 1955 C C . SER A 1 260 ? 25.372 -12.698 -13.358 1.00 90.12 260 SER A C 1
ATOM 1957 O O . SER A 1 260 ? 26.363 -12.799 -14.083 1.00 90.12 260 SER A O 1
ATOM 1959 N N . ALA A 1 261 ? 24.536 -11.674 -13.443 1.00 92.00 261 ALA A N 1
ATOM 1960 C CA . ALA A 1 261 ? 24.777 -10.524 -14.296 1.00 92.00 261 ALA A CA 1
ATOM 1961 C C . ALA A 1 261 ? 24.388 -9.228 -13.584 1.00 92.00 261 ALA A C 1
ATOM 1963 O O . ALA A 1 261 ? 23.498 -9.201 -12.738 1.00 92.00 261 ALA A O 1
ATOM 1964 N N . TRP A 1 262 ? 25.117 -8.170 -13.912 1.00 92.75 262 TRP A N 1
ATOM 1965 C CA . TRP A 1 262 ? 24.996 -6.859 -13.295 1.00 92.75 262 TRP A CA 1
ATOM 1966 C C . TRP A 1 262 ? 25.032 -5.823 -14.407 1.00 92.75 262 TRP A C 1
ATOM 1968 O O . TRP A 1 262 ? 25.985 -5.827 -15.195 1.00 92.75 262 TRP A O 1
ATOM 1978 N N . LEU A 1 263 ? 24.032 -4.950 -14.450 1.00 94.56 263 LEU A N 1
ATOM 1979 C CA . LEU A 1 263 ? 23.998 -3.765 -15.297 1.00 94.56 263 LEU A CA 1
ATOM 1980 C C . LEU A 1 263 ? 23.871 -2.542 -14.395 1.00 94.56 263 LEU A C 1
ATOM 1982 O O . LEU A 1 263 ? 22.988 -2.472 -13.552 1.00 94.56 263 LEU A O 1
ATOM 1986 N N . SER A 1 264 ? 24.780 -1.598 -14.567 1.00 94.81 264 SER A N 1
ATOM 1987 C CA . SER A 1 264 ? 24.838 -0.382 -13.771 1.00 94.81 264 SER A CA 1
ATOM 1988 C C . SER A 1 264 ? 25.058 0.773 -14.740 1.00 94.81 264 SER A C 1
ATOM 1990 O O . SER A 1 264 ? 25.969 0.701 -15.577 1.00 94.81 264 SER A O 1
ATOM 1992 N N . GLU A 1 265 ? 24.209 1.794 -14.707 1.00 96.00 265 GLU A N 1
ATOM 1993 C CA . GLU A 1 265 ? 24.171 2.851 -15.717 1.00 96.00 265 GLU A CA 1
ATOM 1994 C C . GLU A 1 265 ? 23.794 4.232 -15.165 1.00 96.00 265 GLU A C 1
ATOM 1996 O O . GLU A 1 265 ? 23.136 4.326 -14.133 1.00 96.00 265 GLU A O 1
ATOM 2001 N N . PRO A 1 266 ? 24.231 5.321 -15.827 1.00 96.38 266 PRO A N 1
ATOM 2002 C CA . PRO A 1 266 ? 23.878 6.669 -15.410 1.00 96.38 266 PRO A CA 1
ATOM 2003 C C . PRO A 1 266 ? 22.404 6.987 -15.699 1.00 96.38 266 PRO A C 1
ATOM 2005 O O . PRO A 1 266 ? 21.908 6.731 -16.803 1.00 96.38 266 PRO A O 1
ATOM 2008 N N . CYS A 1 267 ? 21.734 7.604 -14.728 1.00 95.56 267 CYS A N 1
ATOM 2009 C CA . CYS A 1 267 ? 20.362 8.101 -14.816 1.00 95.56 267 CYS A CA 1
ATOM 2010 C C . CYS A 1 267 ? 20.323 9.633 -14.922 1.00 95.56 267 CYS A C 1
ATOM 2012 O O . CYS A 1 267 ? 21.086 10.328 -14.254 1.00 95.56 267 CYS A O 1
ATOM 2014 N N . ASN A 1 268 ? 19.396 10.168 -15.724 1.00 95.31 268 ASN A N 1
ATOM 2015 C CA . ASN A 1 268 ? 19.036 11.590 -15.682 1.00 95.31 268 ASN A CA 1
ATOM 2016 C C . ASN A 1 268 ? 18.311 11.921 -14.367 1.00 95.31 268 ASN A C 1
ATOM 2018 O O . ASN A 1 268 ? 17.891 11.016 -13.657 1.00 95.31 268 ASN A O 1
ATOM 2022 N N . ASP A 1 269 ? 18.085 13.200 -14.069 1.00 95.25 269 ASP A N 1
ATOM 2023 C CA . ASP A 1 269 ? 17.289 13.619 -12.907 1.00 95.25 269 ASP A CA 1
ATOM 2024 C C . ASP A 1 269 ? 15.887 12.975 -12.900 1.00 95.25 269 ASP A C 1
ATOM 2026 O O . ASP A 1 269 ? 15.227 12.896 -13.941 1.00 95.25 269 ASP A O 1
ATOM 2030 N N . TYR A 1 270 ? 15.401 12.579 -11.720 1.00 95.88 270 TYR A N 1
ATOM 2031 C CA . TYR A 1 270 ? 14.011 12.160 -11.545 1.00 95.88 270 TYR A CA 1
ATOM 2032 C C . TYR A 1 270 ? 13.160 13.395 -11.279 1.00 95.88 270 TYR A C 1
ATOM 2034 O O . TYR A 1 270 ? 13.373 14.118 -10.300 1.00 95.88 270 TYR A O 1
ATOM 2042 N N . THR A 1 271 ? 12.195 13.662 -12.152 1.00 96.19 271 THR A N 1
ATOM 2043 C CA . THR A 1 271 ? 11.290 14.805 -12.010 1.00 96.19 271 THR A CA 1
ATOM 2044 C C . THR A 1 271 ? 9.861 14.342 -11.818 1.00 96.19 271 THR A C 1
ATOM 2046 O O . THR A 1 271 ? 9.485 13.267 -12.273 1.00 96.19 271 THR A O 1
ATOM 2049 N N . GLY A 1 272 ? 9.054 15.151 -11.142 1.00 96.31 272 GLY A N 1
ATOM 2050 C CA . GLY A 1 272 ? 7.658 14.801 -10.948 1.00 96.31 272 GLY A CA 1
ATOM 2051 C C . GLY A 1 272 ? 6.832 15.891 -10.298 1.00 96.31 272 GLY A C 1
ATOM 2052 O O . GLY A 1 272 ? 7.311 16.986 -9.980 1.00 96.31 272 GLY A O 1
ATOM 2053 N N . ASN A 1 273 ? 5.556 15.582 -10.121 1.00 96.50 273 ASN A N 1
ATOM 2054 C CA . ASN A 1 273 ? 4.573 16.425 -9.465 1.00 96.50 273 ASN A CA 1
ATOM 2055 C C . ASN A 1 273 ? 3.602 15.587 -8.627 1.00 96.50 273 ASN A C 1
ATOM 2057 O O . ASN A 1 273 ? 3.495 14.375 -8.803 1.00 96.50 273 ASN A O 1
ATOM 2061 N N . PHE A 1 274 ? 2.919 16.240 -7.692 1.00 95.75 274 PHE A N 1
ATOM 2062 C CA . PHE A 1 274 ? 1.922 15.601 -6.839 1.00 95.75 274 PHE A CA 1
ATOM 2063 C C . PHE A 1 274 ? 0.840 16.590 -6.411 1.00 95.75 274 PHE A C 1
ATOM 2065 O O . PHE A 1 274 ? 1.081 17.799 -6.315 1.00 95.75 274 PHE A O 1
ATOM 2072 N N . ALA A 1 275 ? -0.334 16.054 -6.088 1.00 94.81 275 ALA A N 1
ATOM 2073 C CA . ALA A 1 275 ? -1.404 16.753 -5.391 1.00 94.81 275 ALA A CA 1
ATOM 2074 C C . ALA A 1 275 ? -2.014 15.845 -4.315 1.00 94.81 275 ALA A C 1
ATOM 2076 O O . ALA A 1 275 ? -2.588 14.794 -4.624 1.00 94.81 275 ALA A O 1
ATOM 2077 N N . ASN A 1 276 ? -1.911 16.272 -3.057 1.00 93.94 276 ASN A N 1
ATOM 2078 C CA . ASN A 1 276 ? -2.349 15.526 -1.887 1.00 93.94 276 ASN A CA 1
ATOM 2079 C C . ASN A 1 276 ? -3.407 16.284 -1.061 1.00 93.94 276 ASN A C 1
ATOM 2081 O O . ASN A 1 276 ? -3.598 17.498 -1.188 1.00 93.94 276 ASN A O 1
ATOM 2085 N N . ALA A 1 277 ? -4.091 15.544 -0.197 1.00 92.75 277 ALA A N 1
ATOM 2086 C CA . ALA A 1 277 ? -4.945 16.070 0.851 1.00 92.75 277 ALA A CA 1
ATOM 2087 C C . ALA A 1 277 ? -4.868 15.176 2.091 1.00 92.75 277 ALA A C 1
ATOM 2089 O O . ALA A 1 277 ? -4.722 13.961 1.986 1.00 92.75 277 ALA A O 1
ATOM 2090 N N . ALA A 1 278 ? -5.002 15.775 3.271 1.00 91.94 278 ALA A N 1
ATOM 2091 C CA . ALA A 1 278 ? -5.143 15.047 4.526 1.00 91.94 278 ALA A CA 1
ATOM 2092 C C . ALA A 1 278 ? -6.302 15.631 5.329 1.00 91.94 278 ALA A C 1
ATOM 2094 O O . ALA A 1 278 ? -6.539 16.842 5.299 1.00 91.94 278 ALA A O 1
ATOM 2095 N N . SER A 1 279 ? -7.019 14.793 6.068 1.00 93.00 279 SER A N 1
ATOM 2096 C CA . SER A 1 279 ? -8.073 15.257 6.967 1.00 93.00 279 SER A CA 1
ATOM 2097 C C . SER A 1 279 ? -8.119 14.446 8.250 1.00 93.00 279 SER A C 1
ATOM 2099 O O . SER A 1 279 ? -7.683 13.294 8.289 1.00 93.00 279 SER A O 1
ATOM 2101 N N . TYR A 1 280 ? -8.637 15.058 9.310 1.00 93.75 280 TYR A N 1
ATOM 2102 C CA . TYR A 1 280 ? -8.961 14.348 10.538 1.00 93.75 280 TYR A CA 1
ATOM 2103 C C . TYR A 1 280 ? -10.253 14.873 11.157 1.00 93.75 280 TYR A C 1
ATOM 2105 O O . TYR A 1 280 ? -10.616 16.045 11.009 1.00 93.75 280 TYR A O 1
ATOM 2113 N N . ASN A 1 281 ? -10.915 14.015 11.920 1.00 94.81 281 ASN A N 1
ATOM 2114 C CA . ASN A 1 281 ? -12.002 14.373 12.815 1.00 94.81 281 ASN A CA 1
ATOM 2115 C C . ASN A 1 281 ? -11.847 13.640 14.147 1.00 94.81 281 ASN A C 1
ATOM 2117 O O . ASN A 1 281 ? -11.414 12.496 14.198 1.00 94.81 281 ASN A O 1
ATOM 2121 N N . VAL A 1 282 ? -12.202 14.315 15.233 1.00 95.38 282 VAL A N 1
ATOM 2122 C CA . VAL A 1 282 ? -12.312 13.756 16.578 1.00 95.38 282 VAL A CA 1
ATOM 2123 C C . VAL A 1 282 ? -13.556 14.353 17.212 1.00 95.38 282 VAL A C 1
ATOM 2125 O O . VAL A 1 282 ? -13.672 15.574 17.335 1.00 95.38 282 VAL A O 1
ATOM 2128 N N . ALA A 1 283 ? -14.483 13.507 17.628 1.00 94.88 283 ALA A N 1
ATOM 2129 C CA . ALA A 1 283 ? -15.696 13.898 18.315 1.00 94.88 283 ALA A CA 1
ATOM 2130 C C . ALA A 1 283 ? -15.886 13.075 19.592 1.00 94.88 283 ALA A C 1
ATOM 2132 O O . ALA A 1 283 ? -15.598 11.885 19.652 1.00 94.88 283 ALA A O 1
ATOM 2133 N N . PHE A 1 284 ? -16.377 13.739 20.630 1.00 93.56 284 PHE A N 1
ATOM 2134 C CA . PHE A 1 284 ? -16.761 13.153 21.901 1.00 93.56 284 PHE A CA 1
ATOM 2135 C C . PHE A 1 284 ? -18.070 13.792 22.353 1.00 93.56 284 PHE A C 1
ATOM 2137 O O . PHE A 1 284 ? -18.196 15.024 22.379 1.00 93.56 284 PHE A O 1
ATOM 2144 N N . SER A 1 285 ? -19.045 12.970 22.716 1.00 91.44 285 SER A N 1
ATOM 2145 C CA . SER A 1 285 ? -20.369 13.434 23.118 1.00 91.44 285 SER A CA 1
ATOM 2146 C C . SER A 1 285 ? -21.019 12.497 24.134 1.00 91.44 285 SER A C 1
ATOM 2148 O O . SER A 1 285 ? -20.495 11.425 24.430 1.00 91.44 285 SER A O 1
ATOM 2150 N N . GLY A 1 286 ? -22.151 12.929 24.697 1.00 85.88 286 GLY A N 1
ATOM 2151 C CA . GLY A 1 286 ? -22.980 12.058 25.531 1.00 85.88 286 GLY A CA 1
ATOM 2152 C C . GLY A 1 286 ? -22.512 11.885 26.984 1.00 85.88 286 GLY A C 1
ATOM 2153 O O . GLY A 1 286 ? -23.039 11.077 27.746 1.00 85.88 286 GLY A O 1
ATOM 2154 N N . PHE A 1 287 ? -21.544 12.693 27.421 1.00 85.06 287 PHE A N 1
ATOM 2155 C CA . PHE A 1 287 ? -21.133 12.719 28.820 1.00 85.06 287 PHE A CA 1
ATOM 2156 C C . PHE A 1 287 ? -22.299 13.154 29.735 1.00 85.06 287 PHE A C 1
ATOM 2158 O O . PHE A 1 287 ? -22.902 14.199 29.472 1.00 85.06 287 PHE A O 1
ATOM 2165 N N . PRO A 1 288 ? -22.598 12.415 30.826 1.00 80.19 288 PRO A N 1
ATOM 2166 C CA . PRO A 1 288 ? -23.741 12.669 31.712 1.00 80.19 288 PRO A CA 1
ATOM 2167 C C . PRO A 1 288 ? -23.467 13.851 32.659 1.00 80.19 288 PRO A C 1
ATOM 2169 O O . PRO A 1 288 ? -23.290 13.699 33.871 1.00 80.19 288 PRO A O 1
ATOM 2172 N N . ALA A 1 289 ? -23.326 15.046 32.080 1.00 82.38 289 ALA A N 1
ATOM 2173 C CA . ALA A 1 289 ? -22.945 16.267 32.780 1.00 82.38 289 ALA A CA 1
ATOM 2174 C C . ALA A 1 289 ? -24.000 16.682 33.818 1.00 82.38 289 ALA A C 1
ATOM 2176 O O . ALA A 1 289 ? -23.642 16.972 34.964 1.00 82.38 289 ALA A O 1
ATOM 2177 N N . GLU A 1 290 ? -25.288 16.659 33.456 1.00 80.25 290 GLU A N 1
ATOM 2178 C CA . GLU A 1 290 ? -26.383 17.063 34.349 1.00 80.25 290 GLU A CA 1
ATOM 2179 C C . GLU A 1 290 ? -26.477 16.151 35.581 1.00 80.25 290 GLU A C 1
ATOM 2181 O O . GLU A 1 290 ? -26.677 16.622 36.706 1.00 80.25 290 GLU A O 1
ATOM 2186 N N . GLU A 1 291 ? -26.278 14.849 35.388 1.00 78.31 291 GLU A N 1
ATOM 2187 C CA . GLU A 1 291 ? -26.402 13.823 36.419 1.00 78.31 291 GLU A CA 1
ATOM 2188 C C . GLU A 1 291 ? -25.276 13.892 37.461 1.00 78.31 291 GLU A C 1
ATOM 2190 O O . GLU A 1 291 ? -25.467 13.466 38.603 1.00 78.31 291 GLU A O 1
ATOM 2195 N N . ILE A 1 292 ? -24.128 14.485 37.110 1.00 79.44 292 ILE A N 1
ATOM 2196 C CA . ILE A 1 292 ? -23.017 14.739 38.043 1.00 79.44 292 ILE A CA 1
ATOM 2197 C C . ILE A 1 292 ? -22.923 16.206 38.496 1.00 79.44 292 ILE A C 1
ATOM 2199 O O . ILE A 1 292 ? -21.971 16.587 39.185 1.00 79.44 292 ILE A O 1
ATOM 2203 N N . GLY A 1 293 ? -23.925 17.026 38.164 1.00 78.12 293 GLY A N 1
ATOM 2204 C CA . GLY A 1 293 ? -24.038 18.416 38.610 1.00 78.12 293 GLY A CA 1
ATOM 2205 C C . GLY A 1 293 ? -23.183 19.424 37.834 1.00 78.12 293 GLY A C 1
ATOM 2206 O O . GLY A 1 293 ? -22.873 20.486 38.382 1.00 78.12 293 GLY A O 1
ATOM 2207 N N . LEU A 1 294 ? -22.799 19.098 36.598 1.00 80.94 294 LEU A N 1
ATOM 2208 C CA . LEU A 1 294 ? -22.240 20.021 35.602 1.00 80.94 294 LEU A CA 1
ATOM 2209 C C . LEU A 1 294 ? -23.357 20.562 34.687 1.00 80.94 294 LEU A C 1
ATOM 2211 O O . LEU A 1 294 ? -24.475 20.042 34.697 1.00 80.94 294 LEU A O 1
ATOM 2215 N N . GLU A 1 295 ? -23.097 21.631 33.927 1.00 75.50 295 GLU A N 1
ATOM 2216 C CA . GLU A 1 295 ? -24.086 22.131 32.963 1.00 75.50 295 GLU A CA 1
ATOM 2217 C C . GLU A 1 295 ? -24.114 21.213 31.724 1.00 75.50 295 GLU A C 1
ATOM 2219 O O . GLU A 1 295 ? -23.079 20.728 31.277 1.00 75.50 295 GLU A O 1
ATOM 2224 N N . ALA A 1 296 ? -25.300 20.951 31.162 1.00 62.97 296 ALA A N 1
ATOM 2225 C CA . ALA A 1 296 ? -25.496 20.002 30.053 1.00 62.97 296 ALA A CA 1
ATOM 2226 C C . ALA A 1 296 ? -24.647 20.303 28.805 1.00 62.97 296 ALA A C 1
ATOM 2228 O O . ALA A 1 296 ? -24.254 19.394 28.077 1.00 62.97 296 ALA A O 1
ATOM 2229 N N . ASP A 1 297 ? -24.359 21.586 28.576 1.00 61.03 297 ASP A N 1
ATOM 2230 C CA . ASP A 1 297 ? -23.597 22.074 27.426 1.00 61.03 297 ASP A CA 1
ATOM 2231 C C . ASP A 1 297 ? -22.066 21.984 27.643 1.00 61.03 297 ASP A C 1
ATOM 2233 O O . ASP A 1 297 ? -21.302 22.347 26.747 1.00 61.03 297 ASP A O 1
ATOM 2237 N N . ASP A 1 298 ? -21.591 21.516 28.808 1.00 62.97 298 ASP A N 1
ATOM 2238 C CA . ASP A 1 298 ? -20.180 21.655 29.207 1.00 62.97 298 ASP A CA 1
ATOM 2239 C C . ASP A 1 298 ? -19.223 20.607 28.609 1.00 62.97 298 ASP A C 1
ATOM 2241 O O . ASP A 1 298 ? -18.009 20.822 28.645 1.00 62.97 298 ASP A O 1
ATOM 2245 N N . VAL A 1 299 ? -19.703 19.466 28.090 1.00 73.44 299 VAL A N 1
ATOM 2246 C CA . VAL A 1 299 ? -18.810 18.334 27.749 1.00 73.44 299 VAL A CA 1
ATOM 2247 C C . VAL A 1 299 ? -19.182 17.640 26.432 1.00 73.44 299 VAL A C 1
ATOM 2249 O O . VAL A 1 299 ? -19.415 16.435 26.373 1.00 73.44 299 VAL A O 1
ATOM 2252 N N . SER A 1 300 ? -19.195 18.411 25.344 1.00 81.81 300 SER A N 1
ATOM 2253 C CA . SER A 1 300 ? -19.059 17.869 23.986 1.00 81.81 300 SER A CA 1
ATOM 2254 C C . SER A 1 300 ? -17.859 18.514 23.301 1.00 81.81 300 SER A C 1
ATOM 2256 O O . SER A 1 300 ? -17.627 19.719 23.427 1.00 81.81 300 SER A O 1
ATOM 2258 N N . ILE A 1 301 ? -17.053 17.703 22.623 1.00 87.75 301 ILE A N 1
ATOM 2259 C CA . ILE A 1 301 ? -15.848 18.150 21.924 1.00 87.75 301 ILE A CA 1
ATOM 2260 C C . ILE A 1 301 ? -15.963 17.660 20.490 1.00 87.75 301 ILE A C 1
ATOM 2262 O O . ILE A 1 301 ? -16.226 16.488 20.262 1.00 87.75 301 ILE A O 1
ATOM 2266 N N . SER A 1 302 ? -15.767 18.549 19.523 1.00 91.62 302 SER A N 1
ATOM 2267 C CA . SER A 1 302 ? -15.616 18.175 18.121 1.00 91.62 302 SER A CA 1
ATOM 2268 C C . SER A 1 302 ? -14.515 19.031 17.516 1.00 91.62 302 SER A C 1
ATOM 2270 O O . SER A 1 302 ? -14.553 20.261 17.605 1.00 91.62 302 SER A O 1
ATOM 2272 N N . ILE A 1 303 ? -13.505 18.366 16.972 1.00 92.62 303 ILE A N 1
ATOM 2273 C CA . ILE A 1 303 ? -12.345 18.965 16.324 1.00 92.62 303 ILE A CA 1
ATOM 2274 C C . ILE A 1 303 ? -12.215 18.275 14.974 1.00 92.62 303 ILE A C 1
ATOM 2276 O O . ILE A 1 303 ? -12.233 17.053 14.897 1.00 92.62 303 ILE A O 1
ATOM 2280 N N . SER A 1 304 ? -12.093 19.053 13.912 1.00 93.25 304 SER A N 1
ATOM 2281 C CA . SER A 1 304 ? -11.833 18.531 12.579 1.00 93.25 304 SER A CA 1
ATOM 2282 C C . SER A 1 304 ? -11.024 19.547 11.803 1.00 93.25 304 SER A C 1
ATOM 2284 O O . SER A 1 304 ? -11.296 20.747 11.923 1.00 93.25 304 SER A O 1
ATOM 2286 N N . ASP A 1 305 ? -10.100 19.075 10.983 1.00 92.19 305 ASP A N 1
ATOM 2287 C CA . ASP A 1 305 ? -9.347 19.919 10.064 1.00 92.19 305 ASP A CA 1
ATOM 2288 C C . ASP A 1 305 ? -9.036 19.165 8.771 1.00 92.19 305 ASP A C 1
ATOM 2290 O O . ASP A 1 305 ? -9.160 17.938 8.691 1.00 92.19 305 ASP A O 1
ATOM 2294 N N . SER A 1 306 ? -8.641 19.914 7.749 1.00 91.38 306 SER A N 1
ATOM 2295 C CA . SER A 1 306 ? -8.205 19.364 6.473 1.00 91.38 306 SER A CA 1
ATOM 2296 C C . SER A 1 306 ? -7.158 20.262 5.832 1.00 91.38 306 SER A C 1
ATOM 2298 O O . SER A 1 306 ? -7.352 21.477 5.761 1.00 91.38 306 SER A O 1
ATOM 2300 N N . THR A 1 307 ? -6.121 19.650 5.277 1.00 89.25 307 THR A N 1
ATOM 2301 C CA . THR A 1 307 ? -5.086 20.311 4.486 1.00 89.25 307 THR A CA 1
ATOM 2302 C C . THR A 1 307 ? -5.053 19.755 3.064 1.00 89.25 307 THR A C 1
ATOM 2304 O O . THR A 1 307 ? -5.518 18.645 2.798 1.00 89.25 307 THR A O 1
ATOM 2307 N N . ASN A 1 308 ? -4.532 20.550 2.139 1.00 91.44 308 ASN A N 1
ATOM 2308 C CA . ASN A 1 308 ? -4.189 20.141 0.787 1.00 91.44 308 ASN A CA 1
ATOM 2309 C C . ASN A 1 308 ? -2.864 20.779 0.402 1.00 91.44 308 ASN A C 1
ATOM 2311 O O . ASN A 1 308 ? -2.584 21.922 0.768 1.00 91.44 308 ASN A O 1
ATOM 2315 N N . ASP A 1 309 ? -2.086 20.047 -0.378 1.00 91.94 309 ASP A N 1
ATOM 2316 C CA . ASP A 1 309 ? -0.819 20.523 -0.892 1.00 91.94 309 ASP A CA 1
ATOM 2317 C C . ASP A 1 309 ? -0.565 19.965 -2.294 1.00 91.94 309 ASP A C 1
ATOM 2319 O O . ASP A 1 309 ? -1.097 18.933 -2.705 1.00 91.94 309 ASP A O 1
ATOM 2323 N N . SER A 1 310 ? 0.223 20.694 -3.070 1.00 93.12 310 SER A N 1
ATOM 2324 C CA . SER A 1 310 ? 0.613 20.281 -4.410 1.00 93.12 310 SER A CA 1
ATOM 2325 C C . SER A 1 310 ? 1.963 20.875 -4.751 1.00 93.12 310 SER A C 1
ATOM 2327 O O . SER A 1 310 ? 2.226 22.042 -4.445 1.00 93.12 310 SER A O 1
ATOM 2329 N N . GLY A 1 311 ? 2.795 20.106 -5.435 1.00 92.62 311 GLY A N 1
ATOM 2330 C CA . GLY A 1 311 ? 4.163 20.508 -5.701 1.00 92.62 311 GLY A CA 1
ATOM 2331 C C . GLY A 1 311 ? 4.760 19.842 -6.923 1.00 92.62 311 GLY A C 1
ATOM 2332 O O . GLY A 1 311 ? 4.153 19.001 -7.582 1.00 92.62 311 GLY A O 1
ATOM 2333 N N . THR A 1 312 ? 5.986 20.259 -7.212 1.00 94.62 312 THR A N 1
ATOM 2334 C CA . THR A 1 312 ? 6.867 19.655 -8.208 1.00 94.62 312 THR A CA 1
ATOM 2335 C C . THR A 1 312 ? 8.210 19.394 -7.555 1.00 94.62 312 THR A C 1
ATOM 2337 O O . THR A 1 312 ? 8.651 20.219 -6.750 1.00 94.62 312 THR A O 1
ATOM 2340 N N . PHE A 1 313 ? 8.888 18.324 -7.945 1.00 93.38 313 PHE A N 1
ATOM 2341 C CA . PHE A 1 313 ? 10.220 18.000 -7.452 1.00 93.38 313 PHE A CA 1
ATOM 2342 C C . PHE A 1 313 ? 11.178 17.677 -8.601 1.00 93.38 313 PHE A C 1
ATOM 2344 O O . PHE A 1 313 ? 10.785 17.381 -9.732 1.00 93.38 313 PHE A O 1
ATOM 2351 N N . THR A 1 314 ? 12.464 17.775 -8.294 1.00 94.88 314 THR A N 1
ATOM 2352 C CA . THR A 1 314 ? 13.564 17.321 -9.140 1.00 94.88 314 THR A CA 1
ATOM 2353 C C . THR A 1 314 ? 14.606 16.736 -8.206 1.00 94.88 314 THR A C 1
ATOM 2355 O O . THR A 1 314 ? 15.060 17.431 -7.296 1.00 94.88 314 THR A O 1
ATOM 2358 N N . MET A 1 315 ? 14.934 15.467 -8.404 1.00 92.19 315 MET A N 1
ATOM 2359 C CA . MET A 1 315 ? 15.955 14.755 -7.650 1.00 92.19 315 MET A CA 1
ATOM 2360 C C . MET A 1 315 ? 17.159 14.526 -8.554 1.00 92.19 315 MET A C 1
ATOM 2362 O O . MET A 1 315 ? 17.084 13.776 -9.525 1.00 92.19 315 MET A O 1
ATOM 2366 N N . ASP A 1 316 ? 18.257 15.188 -8.208 1.00 90.06 316 ASP A N 1
ATOM 2367 C CA . ASP A 1 316 ? 19.576 15.056 -8.834 1.00 90.06 316 ASP A CA 1
ATOM 2368 C C . ASP A 1 316 ? 20.478 14.048 -8.089 1.00 90.06 316 ASP A C 1
ATOM 2370 O O . ASP A 1 316 ? 21.571 13.712 -8.542 1.00 90.06 316 ASP A O 1
ATOM 2374 N N . GLU A 1 317 ? 20.008 13.516 -6.959 1.00 91.25 317 GLU A N 1
ATOM 2375 C CA . GLU A 1 317 ? 20.680 12.507 -6.136 1.00 91.25 317 GLU A CA 1
ATOM 2376 C C . GLU A 1 317 ? 19.713 11.352 -5.819 1.00 91.25 317 GLU A C 1
ATOM 2378 O O . GLU A 1 317 ? 18.966 11.405 -4.839 1.00 91.25 317 GLU A O 1
ATOM 2383 N N . TYR A 1 318 ? 19.707 10.310 -6.658 1.00 92.75 318 TYR A N 1
ATOM 2384 C CA . TYR A 1 318 ? 18.898 9.100 -6.460 1.00 92.75 318 TYR A CA 1
ATOM 2385 C C . TYR A 1 318 ? 19.477 7.887 -7.214 1.00 92.75 318 TYR A C 1
ATOM 2387 O O . TYR A 1 318 ? 20.366 8.020 -8.055 1.00 92.75 318 TYR A O 1
ATOM 2395 N N . SER A 1 319 ? 18.960 6.699 -6.896 1.00 92.81 319 SER A N 1
ATOM 2396 C CA . SER A 1 319 ? 19.212 5.448 -7.621 1.00 92.81 319 SER A CA 1
ATOM 2397 C C . SER A 1 319 ? 17.895 4.688 -7.778 1.00 92.81 319 SER A C 1
ATOM 2399 O O . SER A 1 319 ? 17.036 4.728 -6.891 1.00 92.81 319 SER A O 1
ATOM 2401 N N . LEU A 1 320 ? 17.729 4.051 -8.934 1.00 94.62 320 LEU A N 1
ATOM 2402 C CA . LEU A 1 320 ? 16.691 3.071 -9.219 1.00 94.62 320 LEU A CA 1
ATOM 2403 C C . LEU A 1 320 ? 17.370 1.717 -9.336 1.00 94.62 320 LEU A C 1
ATOM 2405 O O . LEU A 1 320 ? 17.995 1.420 -10.354 1.00 94.62 320 LEU A O 1
ATOM 2409 N N . ASP A 1 321 ? 17.226 0.900 -8.304 1.00 92.00 321 ASP A N 1
ATOM 2410 C CA . ASP A 1 321 ? 17.764 -0.447 -8.284 1.00 92.00 321 ASP A CA 1
ATOM 2411 C C . ASP A 1 321 ? 16.659 -1.504 -8.297 1.00 92.00 321 ASP A C 1
ATOM 2413 O O . ASP A 1 321 ? 15.538 -1.307 -7.819 1.00 92.00 321 ASP A O 1
ATOM 2417 N N . GLY A 1 322 ? 16.989 -2.659 -8.860 1.00 92.81 322 GLY A N 1
ATOM 2418 C CA . GLY A 1 322 ? 16.126 -3.822 -8.823 1.00 92.81 322 GLY A CA 1
ATOM 2419 C C . GLY A 1 322 ? 16.899 -5.097 -9.101 1.00 92.81 322 GLY A C 1
ATOM 2420 O O . GLY A 1 322 ? 17.939 -5.109 -9.761 1.00 92.81 322 GLY A O 1
ATOM 2421 N N . SER A 1 323 ? 16.385 -6.208 -8.587 1.00 93.06 323 SER A N 1
ATOM 2422 C CA . SER A 1 323 ? 16.984 -7.515 -8.823 1.00 93.06 323 SER A CA 1
ATOM 2423 C C . SER A 1 323 ? 15.942 -8.591 -9.049 1.00 93.06 323 SER A C 1
ATOM 2425 O O . SER A 1 323 ? 14.805 -8.506 -8.580 1.00 93.06 323 SER A O 1
ATOM 2427 N N . ILE A 1 324 ? 16.364 -9.608 -9.786 1.00 93.12 324 ILE A N 1
ATOM 2428 C CA . ILE A 1 324 ? 15.615 -10.835 -9.999 1.00 93.12 324 ILE A CA 1
ATOM 2429 C C . ILE A 1 324 ? 16.541 -12.020 -9.772 1.00 93.12 324 ILE A C 1
ATOM 2431 O O . ILE A 1 324 ? 17.637 -12.094 -10.334 1.00 93.12 324 ILE A O 1
ATOM 2435 N N . GLU A 1 325 ? 16.086 -12.971 -8.969 1.00 92.69 325 GLU A N 1
ATOM 2436 C CA . GLU A 1 325 ? 16.725 -14.271 -8.818 1.00 92.69 325 GLU A CA 1
ATOM 2437 C C . GLU A 1 325 ? 15.784 -15.357 -9.325 1.00 92.69 325 GLU A C 1
ATOM 2439 O O . GLU A 1 325 ? 14.710 -15.577 -8.775 1.00 92.69 325 GLU A O 1
ATOM 2444 N N . VAL A 1 326 ? 16.185 -16.056 -10.381 1.00 92.12 326 VAL A N 1
ATOM 2445 C CA . VAL A 1 326 ? 15.475 -17.221 -10.902 1.00 92.12 326 VAL A CA 1
ATOM 2446 C C . VAL A 1 326 ? 16.148 -18.477 -10.373 1.00 92.12 326 VAL A C 1
ATOM 2448 O O . VAL A 1 326 ? 17.310 -18.760 -10.669 1.00 92.12 326 VAL A O 1
ATOM 2451 N N . MET A 1 327 ? 15.392 -19.259 -9.613 1.00 90.44 327 MET A N 1
ATOM 2452 C CA . MET A 1 327 ? 15.864 -20.469 -8.952 1.00 90.44 327 MET A CA 1
ATOM 2453 C C . MET A 1 327 ? 15.868 -21.681 -9.892 1.00 90.44 327 MET A C 1
ATOM 2455 O O . MET A 1 327 ? 15.215 -21.716 -10.939 1.00 90.44 327 MET A O 1
ATOM 2459 N N . ASP A 1 328 ? 16.568 -22.742 -9.487 1.00 89.56 328 ASP A N 1
ATOM 2460 C CA . ASP A 1 328 ? 16.545 -24.042 -10.173 1.00 89.56 328 ASP A CA 1
ATOM 2461 C C . ASP A 1 328 ? 15.238 -24.820 -9.922 1.00 89.56 328 ASP A C 1
ATOM 2463 O O . ASP A 1 328 ? 14.899 -25.760 -10.648 1.00 89.56 328 ASP A O 1
ATOM 2467 N N . THR A 1 329 ? 14.494 -24.409 -8.895 1.00 90.00 329 THR A N 1
ATOM 2468 C CA . THR A 1 329 ? 13.235 -25.012 -8.481 1.00 90.00 329 THR A CA 1
ATOM 2469 C C . THR A 1 329 ? 12.146 -24.668 -9.484 1.00 90.00 329 THR A C 1
ATOM 2471 O O . THR A 1 329 ? 11.975 -23.517 -9.882 1.00 90.00 329 THR A O 1
ATOM 2474 N N . THR A 1 330 ? 11.397 -25.690 -9.893 1.00 90.50 330 THR A N 1
ATOM 2475 C CA . THR A 1 330 ? 10.321 -25.560 -10.875 1.00 90.50 330 THR A CA 1
ATOM 2476 C C . THR A 1 330 ? 8.967 -25.874 -10.260 1.00 90.50 330 THR A C 1
ATOM 2478 O O . THR A 1 330 ? 8.857 -26.677 -9.331 1.00 90.50 330 THR A O 1
ATOM 2481 N N . GLN A 1 331 ? 7.928 -25.248 -10.803 1.00 88.88 331 GLN A N 1
ATOM 2482 C CA . GLN A 1 331 ? 6.538 -25.493 -10.448 1.00 88.88 331 GLN A CA 1
ATOM 2483 C C . GLN A 1 331 ? 5.673 -25.589 -11.704 1.00 88.88 331 GLN A C 1
ATOM 2485 O O . GLN A 1 331 ? 5.897 -24.877 -12.683 1.00 88.88 331 GLN A O 1
ATOM 2490 N N . ASP A 1 332 ? 4.673 -26.466 -11.666 1.00 89.69 332 ASP A N 1
ATOM 2491 C CA . ASP A 1 332 ? 3.670 -26.554 -12.721 1.00 89.69 332 ASP A CA 1
ATOM 2492 C C . ASP A 1 332 ? 2.546 -25.563 -12.415 1.00 89.69 332 ASP A C 1
ATOM 2494 O O . ASP A 1 332 ? 1.824 -25.715 -11.427 1.00 89.69 332 ASP A O 1
ATOM 2498 N N . ILE A 1 333 ? 2.387 -24.554 -13.270 1.00 85.06 333 ILE A N 1
ATOM 2499 C CA . ILE A 1 333 ? 1.289 -23.589 -13.190 1.00 85.06 333 ILE A CA 1
ATOM 2500 C C . ILE A 1 333 ? 0.244 -23.882 -14.260 1.00 85.06 333 ILE A C 1
ATOM 2502 O O . ILE A 1 333 ? 0.562 -24.322 -15.365 1.00 85.06 333 ILE A O 1
ATOM 2506 N N . THR A 1 334 ? -1.022 -23.632 -13.930 1.00 84.88 334 THR A N 1
ATOM 2507 C CA . THR A 1 334 ? -2.111 -23.680 -14.909 1.00 84.88 334 THR A CA 1
ATOM 2508 C C . THR A 1 334 ? -2.251 -22.306 -15.553 1.00 84.88 334 THR A C 1
ATOM 2510 O O . THR A 1 334 ? -2.566 -21.347 -14.858 1.00 84.88 334 THR A O 1
ATOM 2513 N N . VAL A 1 335 ? -2.013 -22.206 -16.861 1.00 80.56 335 VAL A N 1
ATOM 2514 C CA . VAL A 1 335 ? -1.956 -20.912 -17.577 1.00 80.56 335 VAL A CA 1
ATOM 2515 C C . VAL A 1 335 ? -3.257 -20.537 -18.287 1.00 80.56 335 VAL A C 1
ATOM 2517 O O . VAL A 1 335 ? -3.358 -19.464 -18.872 1.00 80.56 335 VAL A O 1
ATOM 2520 N N . ASP A 1 336 ? -4.258 -21.419 -18.278 1.00 77.25 336 ASP A N 1
ATOM 2521 C CA . ASP A 1 336 ? -5.547 -21.161 -18.912 1.00 77.25 336 ASP A CA 1
ATOM 2522 C C . ASP A 1 336 ? -6.714 -21.886 -18.219 1.00 77.25 336 ASP A C 1
ATOM 2524 O O . ASP A 1 336 ? -6.549 -22.838 -17.454 1.00 77.25 336 ASP A O 1
ATOM 2528 N N . GLY A 1 337 ? -7.942 -21.465 -18.538 1.00 71.38 337 GLY A N 1
ATOM 2529 C CA . GLY A 1 337 ? -9.166 -22.122 -18.063 1.00 71.38 337 GLY A CA 1
ATOM 2530 C C . GLY A 1 337 ? -9.404 -23.526 -18.643 1.00 71.38 337 GLY A C 1
ATOM 2531 O O . GLY A 1 337 ? -10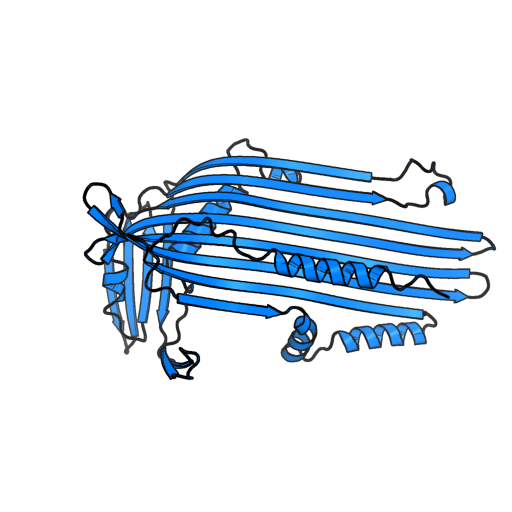.393 -24.169 -18.289 1.00 71.38 337 GLY A O 1
ATOM 2532 N N . ALA A 1 338 ? -8.537 -24.006 -19.543 1.00 82.50 338 ALA A N 1
ATOM 2533 C CA . ALA A 1 338 ? -8.580 -25.360 -20.093 1.00 82.50 338 ALA A CA 1
ATOM 2534 C C . ALA A 1 338 ? -7.719 -26.353 -19.288 1.00 82.50 338 ALA A C 1
ATOM 2536 O O . ALA A 1 338 ? -7.800 -27.560 -19.540 1.00 82.50 338 ALA A O 1
ATOM 2537 N N . GLY A 1 339 ? -6.952 -25.875 -18.301 1.00 82.12 339 GLY A N 1
ATOM 2538 C CA . GLY A 1 339 ? -6.098 -26.706 -17.455 1.00 82.12 339 GLY A CA 1
ATOM 2539 C C . GLY A 1 339 ? -4.718 -26.981 -18.054 1.00 82.12 339 GLY A C 1
ATOM 2540 O O . GLY A 1 339 ? -4.096 -27.982 -17.692 1.00 82.12 339 GLY A O 1
ATOM 2541 N N . THR A 1 340 ? -4.247 -26.160 -18.998 1.00 89.56 340 THR A N 1
ATOM 2542 C CA . THR A 1 340 ? -2.908 -26.307 -19.581 1.00 89.56 340 THR A CA 1
ATOM 2543 C C . THR A 1 340 ? -1.847 -26.056 -18.516 1.00 89.56 340 THR A C 1
ATOM 2545 O O . THR A 1 340 ? -1.778 -24.966 -17.954 1.00 89.56 340 THR A O 1
ATOM 2548 N N . LEU A 1 341 ? -1.011 -27.067 -18.266 1.00 89.62 341 LEU A N 1
ATOM 2549 C CA . LEU A 1 341 ? 0.115 -26.974 -17.343 1.00 89.62 341 LEU A CA 1
ATOM 2550 C C . LEU A 1 341 ? 1.379 -26.516 -18.073 1.00 89.62 341 LEU A C 1
ATOM 2552 O O . LEU A 1 341 ? 1.735 -27.076 -19.114 1.00 89.62 341 LEU A O 1
ATOM 2556 N N . VAL A 1 342 ? 2.067 -25.538 -17.492 1.00 88.25 342 VAL A N 1
ATOM 2557 C CA . VAL A 1 342 ? 3.391 -25.074 -17.911 1.00 88.25 342 VAL A CA 1
ATOM 2558 C C . VAL A 1 342 ? 4.331 -25.184 -16.720 1.00 88.25 342 VAL A C 1
ATOM 2560 O O . VAL A 1 342 ? 4.033 -24.674 -15.643 1.00 88.25 342 VAL A O 1
ATOM 2563 N N . THR A 1 343 ? 5.467 -25.850 -16.918 1.00 89.25 343 THR A N 1
ATOM 2564 C CA . THR A 1 343 ? 6.542 -25.887 -15.926 1.00 89.25 343 THR A CA 1
ATOM 2565 C C . THR A 1 343 ? 7.345 -24.596 -16.031 1.00 89.25 343 THR A C 1
ATOM 2567 O O . THR A 1 343 ? 7.922 -24.315 -17.083 1.00 89.25 343 THR A O 1
ATOM 2570 N N . VAL A 1 344 ? 7.382 -23.826 -14.949 1.00 87.38 344 VAL A N 1
ATOM 2571 C CA . VAL A 1 344 ? 8.134 -22.569 -14.840 1.00 87.38 344 VAL A CA 1
ATOM 2572 C C . VAL A 1 344 ? 9.139 -22.656 -13.699 1.00 87.38 344 VAL A C 1
ATOM 2574 O O . VAL A 1 344 ? 8.925 -23.399 -12.740 1.00 87.38 344 VAL A O 1
ATOM 2577 N N . ASN A 1 345 ? 10.232 -21.905 -13.795 1.00 90.00 345 ASN A N 1
ATO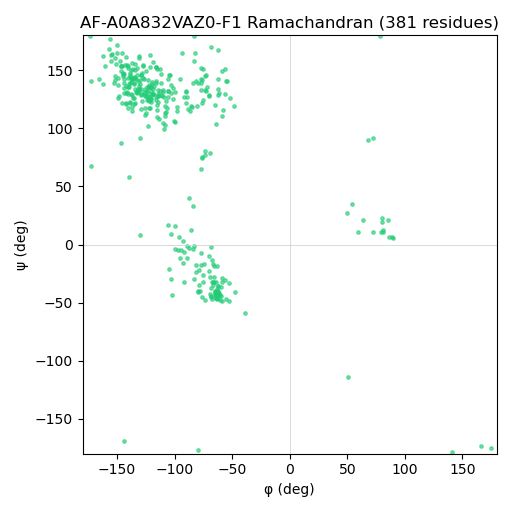M 2578 C CA . ASN A 1 345 ? 11.132 -21.691 -12.668 1.00 90.00 345 ASN A CA 1
ATOM 2579 C C . ASN A 1 345 ? 10.481 -20.741 -11.660 1.00 90.00 345 ASN A C 1
ATOM 2581 O O . ASN A 1 345 ? 9.756 -19.822 -12.042 1.00 90.00 345 ASN A O 1
ATOM 2585 N N . GLN A 1 346 ? 10.731 -20.972 -10.377 1.00 88.75 346 GLN A N 1
ATOM 2586 C CA . GLN A 1 346 ? 10.396 -19.999 -9.347 1.00 88.75 346 GLN A CA 1
ATOM 2587 C C . GLN A 1 346 ? 11.369 -18.821 -9.424 1.00 88.75 346 GLN A C 1
ATOM 2589 O O . GLN A 1 346 ? 12.544 -19.009 -9.745 1.00 88.75 346 GLN A O 1
ATOM 2594 N N . ALA A 1 347 ? 10.877 -17.625 -9.116 1.00 88.94 347 ALA A N 1
ATOM 2595 C CA . ALA A 1 347 ? 11.681 -16.416 -9.083 1.00 88.94 347 ALA A CA 1
ATOM 2596 C C . ALA A 1 347 ? 11.402 -15.618 -7.806 1.00 88.94 347 ALA A C 1
ATOM 2598 O O . ALA A 1 347 ? 10.255 -15.544 -7.362 1.00 88.94 347 ALA A O 1
ATOM 2599 N N . GLU A 1 348 ? 12.447 -15.023 -7.241 1.00 91.19 348 GLU A N 1
ATOM 2600 C CA . GLU A 1 348 ? 12.363 -13.980 -6.225 1.00 91.19 348 GLU A CA 1
ATOM 2601 C C . GLU A 1 348 ? 12.573 -12.635 -6.924 1.00 91.19 348 GLU A C 1
ATOM 2603 O O . GLU A 1 348 ? 13.676 -12.308 -7.363 1.00 91.19 348 GLU A O 1
ATOM 2608 N N . ALA A 1 349 ? 11.485 -11.891 -7.100 1.00 89.19 349 ALA A N 1
ATOM 2609 C CA . ALA A 1 349 ? 11.485 -10.557 -7.687 1.00 89.19 349 ALA A CA 1
ATOM 2610 C C . ALA A 1 349 ? 10.186 -9.832 -7.334 1.00 89.19 349 ALA A C 1
ATOM 2612 O O . ALA A 1 349 ? 9.173 -10.462 -7.005 1.00 89.19 349 ALA A O 1
ATOM 2613 N N . PHE A 1 350 ? 10.197 -8.507 -7.473 1.00 90.31 350 PHE A N 1
ATOM 2614 C CA . PHE A 1 350 ? 8.948 -7.779 -7.636 1.00 90.31 350 PHE A CA 1
ATOM 2615 C C . PHE A 1 350 ? 8.276 -8.249 -8.938 1.00 90.31 350 PHE A C 1
ATOM 2617 O O . PHE A 1 350 ? 8.951 -8.373 -9.959 1.00 90.31 350 PHE A O 1
ATOM 2624 N N . PRO A 1 351 ? 6.969 -8.535 -8.941 1.00 86.31 351 PRO A N 1
ATOM 2625 C CA . PRO A 1 351 ? 6.308 -9.150 -10.087 1.00 86.31 351 PRO A CA 1
ATOM 2626 C C . PRO A 1 351 ? 5.887 -8.130 -11.171 1.00 86.31 351 PRO A C 1
ATOM 2628 O O . PRO A 1 351 ? 4.891 -8.306 -11.867 1.00 86.31 351 PRO A O 1
ATOM 2631 N N . GLY A 1 352 ? 6.676 -7.071 -11.331 1.00 88.94 352 GLY A N 1
ATOM 2632 C CA . GLY A 1 352 ? 6.583 -6.052 -12.375 1.00 88.94 352 GLY A CA 1
ATOM 2633 C C . GLY A 1 352 ? 7.991 -5.591 -12.781 1.00 88.94 352 GLY A C 1
ATOM 2634 O O . GLY A 1 352 ? 8.970 -6.229 -12.389 1.00 88.94 352 GLY A O 1
ATOM 2635 N N . PRO A 1 353 ? 8.121 -4.507 -13.560 1.00 92.62 353 PRO A N 1
ATOM 2636 C CA . PRO A 1 353 ? 9.425 -3.987 -13.970 1.00 92.62 353 PRO A CA 1
ATOM 2637 C C . PRO A 1 353 ? 10.316 -3.600 -12.784 1.00 92.62 353 PRO A C 1
ATOM 2639 O O . PRO A 1 353 ? 9.822 -3.172 -11.739 1.00 92.62 353 PRO A O 1
ATOM 2642 N N . LEU A 1 354 ? 11.636 -3.726 -12.956 1.00 92.81 354 LEU A N 1
ATOM 2643 C CA . LEU A 1 354 ? 12.608 -3.580 -11.863 1.00 92.81 354 LEU A CA 1
ATOM 2644 C C . LEU A 1 354 ? 12.609 -2.179 -11.233 1.00 92.81 354 LEU A C 1
ATOM 2646 O O . LEU A 1 354 ? 12.746 -2.077 -10.018 1.00 92.81 354 LEU A O 1
ATOM 2650 N N . ALA A 1 355 ? 12.405 -1.118 -12.023 1.00 93.81 355 ALA A N 1
ATOM 2651 C CA . ALA A 1 355 ? 12.412 0.262 -11.527 1.00 93.81 355 ALA A CA 1
ATOM 2652 C C . ALA A 1 355 ? 11.113 0.679 -10.818 1.00 93.81 355 ALA A C 1
ATOM 2654 O O . ALA A 1 355 ? 11.110 1.636 -10.040 1.00 93.81 355 ALA A O 1
ATOM 2655 N N . MET A 1 356 ? 10.002 -0.012 -11.103 1.00 95.62 356 MET A N 1
ATOM 2656 C CA . MET A 1 356 ? 8.659 0.395 -10.677 1.00 95.62 356 MET A CA 1
ATOM 2657 C C . MET A 1 356 ? 8.553 0.599 -9.154 1.00 95.62 356 MET A C 1
ATOM 2659 O O . MET A 1 356 ? 8.038 1.643 -8.748 1.00 95.62 356 MET A O 1
ATOM 2663 N N . PRO A 1 357 ? 9.053 -0.310 -8.285 1.00 94.75 357 PRO A N 1
ATOM 2664 C CA . PRO A 1 357 ? 8.970 -0.118 -6.837 1.00 94.75 357 PRO A CA 1
ATOM 2665 C C . PRO A 1 357 ? 9.728 1.116 -6.343 1.00 94.75 357 PRO A C 1
ATOM 2667 O O . PRO A 1 357 ? 9.205 1.850 -5.507 1.00 94.75 357 PRO A O 1
ATOM 2670 N N . ALA A 1 358 ? 10.935 1.362 -6.864 1.00 94.69 358 ALA A N 1
ATOM 2671 C CA . ALA A 1 358 ? 11.764 2.496 -6.464 1.00 94.69 358 ALA A CA 1
ATOM 2672 C C . ALA A 1 358 ? 11.128 3.828 -6.894 1.00 94.69 358 ALA A C 1
ATOM 2674 O O . ALA A 1 358 ? 10.974 4.733 -6.072 1.00 94.69 358 ALA A O 1
ATOM 2675 N N . MET A 1 359 ? 10.665 3.922 -8.147 1.00 96.38 359 MET A N 1
ATOM 2676 C CA . MET A 1 359 ? 9.979 5.120 -8.644 1.00 96.38 359 MET A CA 1
ATOM 2677 C C . MET A 1 359 ? 8.680 5.402 -7.881 1.00 96.38 359 MET A C 1
ATOM 2679 O O . MET A 1 359 ? 8.430 6.558 -7.526 1.00 96.38 359 MET A O 1
ATOM 2683 N N . ALA A 1 360 ? 7.889 4.364 -7.577 1.00 95.88 360 ALA A N 1
ATOM 2684 C CA . ALA A 1 360 ? 6.662 4.490 -6.789 1.00 95.88 360 ALA A CA 1
ATOM 2685 C C . ALA A 1 360 ? 6.951 4.960 -5.358 1.00 95.88 360 ALA A C 1
ATOM 2687 O O . ALA A 1 360 ? 6.265 5.847 -4.852 1.00 95.88 360 ALA A O 1
ATOM 2688 N N . ALA A 1 361 ? 7.976 4.390 -4.713 1.00 94.50 361 ALA A N 1
ATOM 2689 C CA . ALA A 1 361 ? 8.364 4.744 -3.352 1.00 94.50 361 ALA A CA 1
ATOM 2690 C C . ALA A 1 361 ? 8.824 6.202 -3.251 1.00 94.50 361 ALA A C 1
ATOM 2692 O O . ALA A 1 361 ? 8.343 6.932 -2.387 1.00 94.50 361 ALA A O 1
ATOM 2693 N N . ILE A 1 362 ? 9.693 6.644 -4.163 1.00 93.62 362 ILE A N 1
ATOM 2694 C CA . ILE A 1 362 ? 10.178 8.028 -4.200 1.00 93.62 362 ILE A CA 1
ATOM 2695 C C . ILE A 1 362 ? 9.028 9.009 -4.494 1.00 93.62 362 ILE A C 1
ATOM 2697 O O . ILE A 1 362 ? 8.947 10.068 -3.865 1.00 93.62 362 ILE A O 1
ATOM 2701 N N . LEU A 1 363 ? 8.122 8.677 -5.423 1.00 95.38 363 LEU A N 1
ATOM 2702 C CA . LEU A 1 363 ? 6.974 9.534 -5.740 1.00 95.38 363 LEU A CA 1
ATOM 2703 C C . LEU A 1 363 ? 6.025 9.662 -4.542 1.00 95.38 363 LEU A C 1
ATOM 2705 O O . LEU A 1 363 ? 5.600 10.768 -4.204 1.00 95.38 363 LEU A O 1
ATOM 2709 N N . LEU A 1 364 ? 5.744 8.544 -3.867 1.00 94.12 364 LEU A N 1
ATOM 2710 C CA . LEU A 1 364 ? 4.949 8.517 -2.644 1.00 94.12 364 LEU A CA 1
ATOM 2711 C C . LEU A 1 364 ? 5.620 9.322 -1.520 1.00 94.12 364 LEU A C 1
ATOM 2713 O O . LEU A 1 364 ? 4.941 10.092 -0.847 1.00 94.12 364 LEU A O 1
ATOM 2717 N N . GLU A 1 365 ? 6.936 9.193 -1.333 1.00 91.44 365 GLU A N 1
ATOM 2718 C CA . GLU A 1 365 ? 7.689 9.952 -0.327 1.00 91.44 365 GLU A CA 1
ATOM 2719 C C . GLU A 1 365 ? 7.588 11.462 -0.566 1.00 91.44 365 GLU A C 1
ATOM 2721 O O . GLU A 1 365 ? 7.252 12.199 0.360 1.00 91.44 365 GLU A O 1
ATOM 2726 N N . ASN A 1 366 ? 7.795 11.922 -1.804 1.00 91.56 366 ASN A N 1
ATOM 2727 C CA . ASN A 1 366 ? 7.657 13.339 -2.153 1.00 91.56 366 ASN A CA 1
ATOM 2728 C C . ASN A 1 366 ? 6.218 13.835 -1.951 1.00 91.56 366 ASN A C 1
ATOM 2730 O O . ASN A 1 366 ? 6.005 14.910 -1.386 1.00 91.56 366 ASN A O 1
ATOM 2734 N N . ALA A 1 367 ? 5.226 13.036 -2.351 1.00 92.38 367 ALA A N 1
ATOM 2735 C CA . ALA A 1 367 ? 3.822 13.378 -2.166 1.00 92.38 367 ALA A CA 1
ATOM 2736 C C . ALA A 1 367 ? 3.409 13.420 -0.685 1.00 92.38 367 ALA A C 1
ATOM 2738 O O . ALA A 1 367 ? 2.551 14.219 -0.327 1.00 92.38 367 ALA A O 1
ATOM 2739 N N . VAL A 1 368 ? 4.004 12.602 0.185 1.00 89.69 368 VAL A N 1
ATOM 2740 C CA . VAL A 1 368 ? 3.745 12.612 1.638 1.00 89.69 368 VAL A CA 1
ATOM 2741 C C . VAL A 1 368 ? 4.504 13.742 2.340 1.00 89.69 368 VAL A C 1
ATOM 2743 O O . VAL A 1 368 ? 3.959 14.380 3.243 1.00 89.69 368 VAL A O 1
ATOM 2746 N N . ALA A 1 369 ? 5.752 13.998 1.940 1.00 87.75 369 ALA A N 1
ATOM 2747 C CA . ALA A 1 369 ? 6.569 15.079 2.485 1.00 87.75 369 ALA A CA 1
ATOM 2748 C C . ALA A 1 369 ? 5.951 16.457 2.205 1.00 87.75 369 ALA A C 1
ATOM 2750 O O . ALA A 1 369 ? 6.002 17.333 3.071 1.00 87.75 369 ALA A O 1
ATOM 2751 N N . GLY A 1 370 ? 5.326 16.617 1.036 1.00 85.81 370 GLY A N 1
ATOM 2752 C CA . GLY A 1 370 ? 4.732 17.876 0.613 1.00 85.81 370 GLY A CA 1
ATOM 2753 C C . GLY A 1 370 ? 5.763 18.877 0.085 1.00 85.81 370 GLY A C 1
ATOM 2754 O O . GLY A 1 370 ? 6.963 18.614 -0.007 1.00 85.81 370 GLY A O 1
ATOM 2755 N N . SER A 1 371 ? 5.275 20.040 -0.326 1.00 84.31 371 SER A N 1
ATOM 2756 C CA . SER A 1 371 ? 6.051 21.141 -0.869 1.00 84.31 371 SER A CA 1
ATOM 2757 C C . SER A 1 371 ? 6.773 21.904 0.245 1.00 84.31 371 SER A C 1
ATOM 2759 O O . SER A 1 371 ? 6.322 21.962 1.391 1.00 84.31 371 SER A O 1
ATOM 2761 N N . GLU A 1 372 ? 7.916 22.522 -0.072 1.00 73.81 372 GLU A N 1
ATOM 2762 C CA . GLU A 1 372 ? 8.634 23.347 0.905 1.00 73.81 372 GLU A CA 1
ATOM 2763 C C . GLU A 1 372 ? 7.747 24.502 1.411 1.00 73.81 372 GLU A C 1
ATOM 2765 O O . GLU A 1 372 ? 7.477 25.467 0.691 1.00 73.81 372 GLU A O 1
ATOM 2770 N N . GLY A 1 373 ? 7.339 24.430 2.682 1.00 64.00 373 GLY A N 1
ATOM 2771 C CA . GLY A 1 373 ? 6.471 25.423 3.321 1.00 64.00 373 GLY A CA 1
ATOM 2772 C C . GLY A 1 373 ? 4.976 25.258 3.027 1.00 64.00 373 GLY A C 1
ATOM 2773 O O . GLY A 1 373 ? 4.227 26.200 3.297 1.00 64.00 373 GLY A O 1
ATOM 2774 N N . GLY A 1 374 ? 4.568 24.118 2.461 1.00 61.69 374 GLY A N 1
ATOM 2775 C CA . GLY A 1 374 ? 3.178 23.674 2.401 1.00 61.69 374 GLY A CA 1
ATOM 2776 C C . GLY A 1 374 ? 2.744 22.965 3.687 1.00 61.69 374 GLY A C 1
ATOM 2777 O O . GLY A 1 374 ? 3.575 22.446 4.436 1.00 61.69 374 GLY A O 1
ATOM 2778 N N . ASP A 1 375 ? 1.432 22.934 3.917 1.00 65.88 375 ASP A N 1
ATOM 2779 C CA . ASP A 1 375 ? 0.808 22.296 5.077 1.00 65.88 375 ASP A CA 1
ATOM 2780 C C . ASP A 1 375 ? 0.868 20.759 4.911 1.00 65.88 375 ASP A C 1
ATOM 2782 O O . ASP A 1 375 ? -0.111 20.119 4.515 1.00 65.88 375 ASP A O 1
ATOM 2786 N N . SER A 1 376 ? 2.045 20.164 5.148 1.00 63.12 376 SER A N 1
ATOM 2787 C CA . SER A 1 376 ? 2.275 18.716 5.001 1.00 63.12 376 SER A CA 1
ATOM 2788 C C . SER A 1 376 ? 1.403 17.884 5.954 1.00 63.12 376 SER A C 1
ATOM 2790 O O . SER A 1 376 ? 0.860 18.391 6.941 1.00 63.12 376 SER A O 1
ATOM 2792 N N . ILE A 1 377 ? 1.337 16.565 5.729 1.00 64.56 377 ILE A N 1
ATOM 2793 C CA . ILE A 1 377 ? 0.662 15.635 6.651 1.00 64.56 377 ILE A CA 1
ATOM 2794 C C . ILE A 1 377 ? 1.174 15.785 8.098 1.00 64.56 377 ILE A C 1
ATOM 2796 O O . ILE A 1 377 ? 0.409 15.672 9.054 1.00 64.56 377 ILE A O 1
ATOM 2800 N N . TRP A 1 378 ? 2.455 16.121 8.274 1.00 63.75 378 TRP A N 1
ATOM 2801 C CA . TRP A 1 378 ? 3.071 16.334 9.584 1.00 63.75 378 TRP A CA 1
ATOM 2802 C C . TRP A 1 378 ? 2.561 17.595 10.287 1.00 63.75 378 TRP A C 1
ATOM 2804 O O . TRP A 1 378 ? 2.534 17.644 11.516 1.00 63.75 378 TRP A O 1
ATOM 2814 N N . GLU A 1 379 ? 2.124 18.602 9.532 1.00 61.22 379 GLU A N 1
ATOM 2815 C CA . GLU A 1 379 ? 1.523 19.814 10.090 1.00 61.22 379 GLU A CA 1
ATOM 2816 C C . GLU A 1 379 ? 0.062 19.580 10.493 1.00 61.22 379 GLU A C 1
ATOM 2818 O O . GLU A 1 379 ? -0.364 20.064 11.543 1.00 61.22 379 GLU A O 1
ATOM 2823 N N . ALA A 1 380 ? -0.672 18.749 9.741 1.00 56.50 380 ALA A N 1
ATOM 2824 C CA . ALA A 1 380 ? -2.048 18.362 10.064 1.00 56.50 380 ALA A CA 1
ATOM 2825 C C . ALA A 1 380 ? -2.165 17.562 11.376 1.00 56.50 380 ALA A C 1
ATOM 2827 O O . ALA A 1 380 ? -3.152 17.705 12.098 1.00 56.50 380 ALA A O 1
ATOM 2828 N N . PHE A 1 381 ? -1.152 16.757 11.717 1.00 56.25 381 PHE A N 1
ATOM 2829 C CA . PHE A 1 381 ? -1.134 15.938 12.939 1.00 56.25 381 PHE A CA 1
ATOM 2830 C C . PHE A 1 381 ? -0.390 16.566 14.127 1.00 56.25 381 PHE A C 1
ATOM 2832 O O . PHE A 1 381 ? -0.272 15.930 15.175 1.00 56.25 381 PHE A O 1
ATOM 2839 N N . GLY A 1 382 ? 0.046 17.824 14.003 1.00 51.41 382 GLY A N 1
ATOM 2840 C CA . GLY A 1 382 ? 0.681 18.579 15.082 1.00 51.41 382 GLY A CA 1
ATOM 2841 C C . GLY A 1 382 ? 2.102 18.103 15.393 1.00 51.41 382 GLY A C 1
ATOM 2842 O O . GLY A 1 382 ? 2.303 17.225 16.233 1.00 51.41 382 GLY A O 1
ATOM 2843 N N . GLY A 1 383 ? 3.085 18.724 14.737 1.00 40.44 383 GLY A N 1
ATOM 2844 C CA . GLY A 1 383 ? 4.507 18.595 15.081 1.00 40.44 383 GLY A CA 1
ATOM 2845 C C . GLY A 1 383 ? 4.881 19.072 16.485 1.00 40.44 383 GLY A C 1
ATOM 2846 O O . GLY A 1 383 ? 4.150 19.904 17.077 1.00 40.44 383 GLY A O 1
#

Nearest PDB structures (foldseek):
  2w78-assembly2_B  TM=1.531E-01  e=1.760E-01  Pseudomonas aeruginosa PAO1
  6zm1-assembly1_B  TM=1.639E-01  e=2.996E-01  Bacteroides thetaiotaomicron VPI-5482
  1pnz-assembly1_A  TM=1.665E-01  e=1.019E+00  Escherichia coli
  2fcp-assembly1_A  TM=1.465E-01  e=1.736E+00  Escherichia coli K-12
  1xkw-assembly1_A  TM=1.360E-01  e=2.148E+00  Pseudomonas aeruginosa

Solvent-accessible surface area (backbone atoms only — not comparable to full-atom values): 20147 Å² total; per-residue (Å²): 138,90,88,82,75,63,62,67,57,49,54,58,52,50,58,62,52,59,73,67,64,79,60,80,84,70,73,87,64,89,70,63,70,38,81,72,47,74,53,70,53,75,47,61,40,69,46,48,66,61,51,47,20,72,75,69,74,51,51,66,67,57,54,52,50,52,53,31,50,55,29,50,77,70,64,30,50,50,48,78,48,74,50,53,39,42,44,37,36,41,38,40,39,35,30,33,48,64,73,44,75,56,101,86,44,60,27,43,32,41,37,42,32,41,38,38,40,36,37,39,41,39,41,37,40,38,40,39,37,40,77,57,95,69,35,36,39,41,41,39,39,41,39,40,36,43,41,39,37,38,38,40,37,42,34,35,39,31,22,37,92,85,57,25,43,46,37,38,41,38,40,39,32,36,39,36,37,42,36,40,38,37,39,42,38,37,36,44,35,44,92,90,46,74,49,67,40,47,31,40,37,37,38,37,41,38,44,34,31,78,45,29,42,39,42,38,30,47,76,54,71,32,56,68,58,68,69,50,67,80,64,58,78,21,29,38,40,39,41,35,36,23,46,86,47,94,60,68,50,73,52,74,51,74,56,100,78,37,34,39,37,42,42,39,31,26,25,47,58,40,34,37,39,29,34,32,36,36,38,40,39,39,38,37,36,48,58,55,29,56,84,74,74,44,60,74,86,73,57,65,49,77,49,70,55,73,43,61,38,62,41,71,53,74,42,72,80,57,70,34,54,31,56,40,36,34,40,80,54,69,47,78,42,69,81,48,99,85,65,48,72,45,80,39,65,43,66,56,56,71,98,59,66,57,48,50,64,42,55,50,49,54,52,50,48,50,47,53,61,42,33,96,92,46,61,19,60,61,58,78,70,62,119

Secondary structure (DSSP, 8-state):
----SSHHHHHHHHHHHHTTS-S----------EEEEEEEEEEEGGGHHHHHHHHHS--HHHHHHHHHHHHHHTT-EEEEEEEEEEEEEEEEEEEE---EEETTEEEEEEEEEEEEEEEEEEEEEEEEEEEETTEEEEEEEEEEEEEEEEEEEEEEEEE-TTS-EEEEEEEEEEEEEEEEEEEEEEEEEETTEEEEEEEEEEEEEEEEEEEEEEEE-BSS-B-HHHHHTT--SSEEEEEEEETT-SS-EEEEEEETTEEEEEEEEEBPPEEEEEEEEEEEEEEEE---TGGGTS-TTSS-EEEEEEEEEEEEEEESS-EEEEEEEEEEEEEEEE-STT--EEEEEEEES-SS-TTHHHHHHHHHHHHHH-STTS--HHHHT--

Foldseek 3Di:
DDDPPPPVVVVVVVVVVVVVVPDPPPVPDPWPWAPKDKDWDKDWCQCVQVVCCVVPVDHPVVVQVVVCVVCVVVQKHKDKDKGKGWMWIWMKMWTWTDWDADPNFTWIKIKIKIKIKTKMKMKIKMWMKHDDDQWIKTKIKIKIKIKIKIKIKIKIFIATPVRFTFKIKIKIKIKIKMKMKMWMWMWITDPNDIDTFTKIKIKMKMKIWHMKMKMKGFPDGHCVVVQVVVDDPQEKEKEKAWLVDPAWDKDWDADPRYIYIYIYGYMDKMKMKTKMKMKMKIWIDGGSQVSVPHDRPPDIDIDMDMFIAMDMDIGSGDMQMFMKGFHPDWDWDQPDPVRDTDIGTDMDGDPDDGRRVVSVVVRVVDRQQGDDVGCHPCNNVPD

Sequence (383 aa):
MNRRSSAFGLILTAFLLCSAAFAPIASAQADTRTNETAWGLTYDWTYLDDDVEAMTGISFVDILTDVMGAADDAGLDLLIGQATTGETNVIFEQWTGEDVTEGGVTLTPQVTQMTISHGTLNDVGVVTSWVEDDVSFDIALSVDTEEYLSLNVEYTEFLNADGELVSMEIDLSFASSSSIIIDLEGEVSGGGETLPFDIAFEAGISFDISEAHGEAAPESPSQLYNDLDPLSAPFSFYWDCDTWMDSASSSSESEDGHSSAWLSEPCNDYTGNFANAASYNVAFSGFPAEEIGLEADDVSISISDSTNDSGTFTMDEYSLDGSIEVMDTTQDITVDGAGTLVTVNQAEAFPGPLAMPAMAAILLENAVAGSEGGDSIWEAFGG

Mean predicted aligned error: 9.6 Å

Radius of gyrati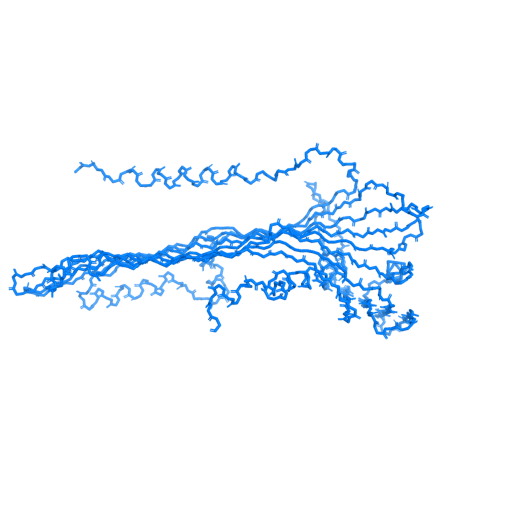on: 28.43 Å; Cα contacts (8 Å, |Δi|>4): 869; chains: 1; bounding box: 74×52×82 Å

pLDDT: mean 86.56, std 17.34, range [26.5, 98.25]